Protein 2QYU (pdb70)

Organism: Salmonella typhimurium (strain LT2 / SGSC1412 / ATCC 700720) 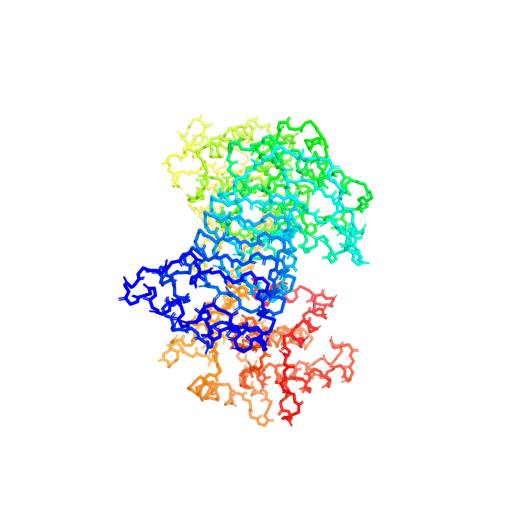(NCBI:txid99287)

Structure (mmCIF, N/CA/C/O backbone):
data_2QYU
#
_entry.id   2QYU
#
_cell.length_a   79.720
_cell.length_b   79.720
_cell.length_c   212.731
_cell.angle_alpha   90.00
_cell.angle_beta   90.00
_cell.angle_gamma   90.00
#
_symmetry.space_group_name_H-M   'P 41 2 2'
#
loop_
_entity.id
_entity.type
_entity.pdbx_description
1 polymer 'Secreted effector protein'
2 non-polymer 'PHOSPHATE ION'
3 non-polymer 2-[3-(2-HYDROXY-1,1-DIHYDROXYMETHYL-ETHYLAMINO)-PROPYLAMINO]-2-HYDROXYMETHYL-PROPANE-1,3-DIOL
4 water water
#
loop_
_atom_site.group_PDB
_atom_site.id
_atom_site.type_symbol
_atom_site.label_atom_id
_atom_site.label_alt_id
_atom_site.label_comp_id
_atom_site.label_asym_id
_atom_site.label_entity_id
_atom_site.label_seq_id
_atom_site.pdbx_PDB_ins_code
_atom_site.Cartn_x
_atom_site.Cartn_y
_atom_site.Cartn_z
_atom_site.occupancy
_atom_site.B_iso_or_equiv
_atom_site.auth_seq_id
_atom_site.auth_comp_id
_atom_site.auth_asym_id
_atom_site.auth_atom_id
_atom_site.pdbx_PDB_model_num
ATOM 1 N N . ALA A 1 8 ? -30.404 -47.662 81.501 1.00 251.09 163 ALA A N 1
ATOM 2 C CA . ALA A 1 8 ? -30.922 -46.358 82.007 1.00 237.62 163 ALA A CA 1
ATOM 3 C C . ALA A 1 8 ? -30.597 -45.204 81.061 1.00 211.30 163 ALA A C 1
ATOM 4 O O . ALA A 1 8 ? -31.096 -44.092 81.253 1.00 215.45 163 ALA A O 1
ATOM 6 N N . THR A 1 9 ? -29.775 -45.484 80.043 1.00 171.57 164 THR A N 1
ATOM 7 C CA . THR A 1 9 ? -29.326 -44.486 79.056 1.00 163.14 164 THR A CA 1
ATOM 8 C C . THR A 1 9 ? -28.637 -43.348 79.798 1.00 144.26 164 THR A C 1
ATOM 9 O O . THR A 1 9 ? -29.234 -42.315 80.132 1.00 181.67 164 THR A O 1
ATOM 13 N N . SER A 1 10 ? -27.346 -43.573 80.026 1.00 125.33 165 SER A N 1
ATOM 14 C CA . SER A 1 10 ? -26.833 -43.287 81.359 1.00 117.93 165 SER A CA 1
ATOM 15 C C . SER A 1 10 ? -25.322 -43.160 81.488 1.00 101.64 165 SER A C 1
ATOM 16 O O . SER A 1 10 ? -24.781 -42.066 81.701 1.00 160.87 165 SER A O 1
ATOM 19 N N . SER A 1 11 ? -24.670 -44.314 81.322 1.00 94.81 166 SER A N 1
ATOM 20 C CA . SER A 1 11 ? -23.508 -44.665 82.173 1.00 88.10 166 SER A CA 1
ATOM 21 C C . SER A 1 11 ? -22.408 -43.640 82.250 1.00 81.03 166 SER A C 1
ATOM 22 O O . SER A 1 11 ? -22.035 -43.056 81.223 1.00 114.79 166 SER A O 1
ATOM 25 N N . PRO A 1 12 ? -21.917 -43.391 83.497 1.00 89.68 167 PRO A N 1
ATOM 26 C CA . PRO A 1 12 ? -20.944 -42.362 83.876 1.00 95.19 167 PRO A CA 1
ATOM 27 C C . PRO A 1 12 ? -19.487 -42.807 84.060 1.00 92.16 167 PRO A C 1
ATOM 28 O O . PRO A 1 12 ? -18.718 -42.111 84.733 1.00 138.49 167 PRO A O 1
ATOM 32 N N . SER A 1 13 ? -19.109 -43.935 83.466 1.00 104.62 168 SER A N 1
ATOM 33 C CA . SER A 1 13 ? -17.754 -44.451 83.635 1.00 109.15 168 SER A CA 1
ATOM 34 C C . SER A 1 13 ? -16.826 -43.957 82.518 1.00 100.90 168 SER A C 1
ATOM 35 O O . SER A 1 13 ? -16.822 -42.764 82.205 1.00 104.12 168 SER A O 1
ATOM 38 N N . SER A 1 14 ? -16.045 -44.859 81.927 1.00 84.41 169 SER A N 1
ATOM 39 C CA . SER A 1 14 ? -15.079 -44.482 80.897 1.00 71.06 169 SER A CA 1
ATOM 40 C C . SER A 1 14 ? -15.733 -44.046 79.585 1.00 59.62 169 SER A C 1
ATOM 41 O O . SER A 1 14 ? -16.955 -44.174 79.419 1.00 58.76 169 SER A O 1
ATOM 44 N N . PRO A 1 15 ? -14.920 -43.516 78.648 1.00 54.02 170 PRO A N 1
ATOM 45 C CA . PRO A 1 15 ? -15.410 -43.291 77.295 1.00 46.34 170 PRO A CA 1
ATOM 46 C C . PRO A 1 15 ? -16.007 -44.539 76.640 1.00 41.59 170 PRO A C 1
ATOM 47 O O . PRO A 1 15 ? -17.030 -44.436 75.962 1.00 39.39 170 PRO A O 1
ATOM 51 N N . ALA A 1 16 ? -15.382 -45.695 76.845 1.00 38.67 171 ALA A N 1
ATOM 52 C CA . ALA A 1 16 ? -15.900 -46.966 76.335 1.00 37.47 171 ALA A CA 1
ATOM 53 C C . ALA A 1 16 ? -17.332 -47.212 76.806 1.00 37.75 171 ALA A C 1
ATOM 54 O O . ALA A 1 16 ? -18.187 -47.601 76.019 1.00 36.74 171 ALA A O 1
ATOM 56 N N . ASP A 1 17 ? -17.577 -46.963 78.090 1.00 39.62 172 ASP A N 1
ATOM 57 C CA . ASP A 1 17 ? -18.887 -47.179 78.703 1.00 41.37 172 ASP A CA 1
ATOM 58 C C . ASP A 1 17 ? -19.947 -46.226 78.169 1.00 40.01 172 ASP A C 1
ATOM 59 O O . ASP A 1 17 ? -21.085 -46.630 77.943 1.00 41.10 172 ASP A O 1
ATOM 64 N N . TRP A 1 18 ? -19.580 -44.961 77.993 1.00 38.02 173 TRP A N 1
ATOM 65 C CA . TRP A 1 18 ? -20.466 -43.977 77.369 1.00 36.24 173 TRP A CA 1
ATOM 66 C C . TRP A 1 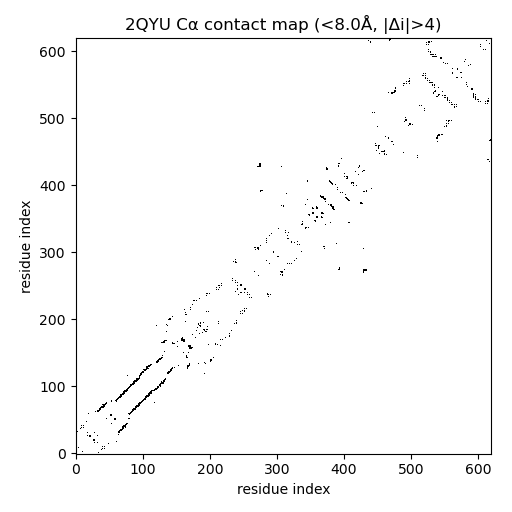18 ? -20.811 -44.357 75.938 1.00 34.41 173 TRP A C 1
ATOM 67 O O . TRP A 1 18 ? -21.984 -44.337 75.543 1.00 34.22 173 TRP A O 1
ATOM 78 N N . ALA A 1 19 ? -19.784 -44.712 75.175 1.00 33.07 174 ALA A N 1
ATOM 79 C CA . ALA A 1 19 ? -19.949 -45.032 73.767 1.00 32.45 174 ALA A CA 1
ATOM 80 C C . ALA A 1 19 ? -20.833 -46.257 73.595 1.00 33.57 174 ALA A C 1
ATOM 81 O O . ALA A 1 19 ? -21.611 -46.315 72.655 1.00 33.53 174 ALA A O 1
ATOM 83 N N . LYS A 1 20 ? -20.727 -47.216 74.515 1.00 35.60 175 LYS A N 1
ATOM 84 C CA . LYS A 1 20 ? -21.541 -48.436 74.485 1.00 37.97 175 LYS A CA 1
ATOM 85 C C . LYS A 1 20 ? -23.037 -48.187 74.772 1.00 38.58 175 LYS A C 1
ATOM 86 O O . LYS A 1 20 ? -23.906 -48.806 74.151 1.00 39.29 175 LYS A O 1
ATOM 92 N N . LYS A 1 21 ? -23.326 -47.290 75.709 1.00 38.84 176 LYS A N 1
ATOM 93 C CA . LYS A 1 21 ? -24.705 -46.914 76.026 1.00 39.27 176 LYS A CA 1
ATOM 94 C C . LYS A 1 21 ? -25.341 -46.207 74.822 1.00 38.86 176 LYS A C 1
ATOM 95 O O . LYS A 1 21 ? -26.492 -46.479 74.455 1.00 38.93 176 LYS A O 1
ATOM 97 N N . LEU A 1 22 ? -24.576 -45.309 74.200 1.00 37.98 177 LEU A N 1
ATOM 98 C CA . LEU A 1 22 ? -25.036 -44.624 73.005 1.00 38.09 177 LEU A CA 1
ATOM 99 C C . LEU A 1 22 ? -25.330 -45.594 71.864 1.00 38.85 177 LEU A C 1
ATOM 100 O O . LEU A 1 22 ? -26.369 -45.469 71.210 1.00 39.24 177 LEU A O 1
ATOM 105 N N . THR A 1 23 ? -24.434 -46.557 71.629 1.00 39.65 178 THR A N 1
ATOM 106 C CA . THR A 1 23 ? -24.654 -47.537 70.553 1.00 41.03 178 THR A CA 1
ATOM 107 C C . THR A 1 23 ? -25.899 -48.383 70.805 1.00 41.21 178 THR A C 1
ATOM 108 O O . THR A 1 23 ? -26.652 -48.671 69.878 1.00 41.82 178 THR A O 1
ATOM 112 N N . ASP A 1 24 ? -26.114 -48.774 72.060 1.00 40.97 179 ASP A N 1
ATOM 113 C CA . ASP A 1 24 ? -27.319 -49.511 72.439 1.00 40.48 179 ASP A CA 1
ATOM 114 C C . ASP A 1 24 ? -28.590 -48.716 72.134 1.00 40.06 179 ASP A C 1
ATOM 115 O O . ASP A 1 24 ? -29.534 -49.249 71.556 1.00 40.26 179 ASP A O 1
ATOM 117 N N . ALA A 1 25 ? -28.597 -47.443 72.525 1.00 39.10 180 ALA A N 1
ATOM 118 C CA . ALA A 1 25 ? -29.741 -46.561 72.329 1.00 39.61 180 ALA A CA 1
ATOM 119 C C . ALA A 1 25 ? -30.003 -46.313 70.845 1.00 39.49 180 ALA A C 1
ATOM 120 O O . ALA A 1 25 ? -31.145 -46.322 70.397 1.00 40.18 180 ALA A O 1
ATOM 122 N N . VAL A 1 26 ? -28.935 -46.113 70.083 1.00 38.98 181 VAL A N 1
ATOM 123 C CA . VAL A 1 26 ? -29.054 -45.846 68.659 1.00 39.10 181 VAL A CA 1
ATOM 124 C C . VAL A 1 26 ? -29.486 -47.115 67.896 1.00 39.28 181 VAL A C 1
ATOM 125 O O . VAL A 1 26 ? -30.203 -47.035 66.891 1.00 39.56 181 VAL A O 1
ATOM 129 N N . LEU A 1 27 ? -29.082 -48.283 68.391 1.00 38.77 182 LEU A N 1
ATOM 130 C CA . LEU A 1 27 ? -29.509 -49.547 67.780 1.00 39.16 182 LEU A CA 1
ATOM 131 C C . LEU A 1 27 ? -30.990 -49.842 68.027 1.00 40.25 182 LEU A C 1
ATOM 132 O O . LEU A 1 27 ? -31.658 -50.364 67.147 1.00 40.85 182 LEU A O 1
ATOM 137 N N . ARG A 1 28 ? -31.492 -49.500 69.213 1.00 41.56 183 ARG A N 1
ATOM 138 C CA . ARG A 1 28 ? -32.924 -49.627 69.524 1.00 44.21 183 ARG A CA 1
ATOM 139 C C . ARG A 1 28 ? -33.752 -48.693 68.636 1.00 45.87 183 ARG A C 1
ATOM 140 O O . ARG A 1 28 ? -34.825 -49.058 68.148 1.00 47.15 183 ARG A O 1
ATOM 148 N N . GLN A 1 29 ? -33.232 -47.484 68.443 1.00 46.76 184 GLN A N 1
ATOM 149 C CA . GLN A 1 29 ? -33.789 -46.494 67.535 1.00 48.95 184 GLN A CA 1
ATOM 150 C C . GLN A 1 29 ? -33.890 -47.049 66.114 1.00 49.08 184 GLN A C 1
ATOM 151 O O . GLN A 1 29 ? -34.929 -46.925 65.461 1.00 50.26 184 GLN A O 1
ATOM 157 N N . LYS A 1 30 ? -32.806 -47.660 65.644 1.00 48.20 185 LYS A N 1
ATOM 158 C CA . LYS A 1 30 ? -32.776 -48.306 64.335 1.00 48.62 185 LYS A CA 1
ATOM 159 C C . LYS A 1 30 ? -33.770 -49.468 64.264 1.00 51.29 185 LYS A C 1
ATOM 160 O O . LYS A 1 30 ? -34.355 -49.726 63.209 1.00 52.15 185 LYS A O 1
ATOM 166 N N . ALA A 1 31 ? -33.954 -50.165 65.383 1.00 53.69 186 ALA A N 1
ATOM 167 C CA . ALA A 1 31 ? -34.887 -51.290 65.453 1.00 57.29 186 ALA A CA 1
ATOM 168 C C . ALA A 1 31 ? -36.356 -50.861 65.349 1.00 59.99 186 ALA A C 1
ATOM 169 O O . ALA A 1 31 ? -37.239 -51.706 65.192 1.00 62.20 186 ALA A O 1
ATOM 171 N N . GLY A 1 32 ? -36.610 -49.555 65.429 1.00 60.91 187 GLY A N 1
ATOM 172 C CA . GLY A 1 32 ? -37.967 -49.012 65.317 1.00 63.20 187 GLY A CA 1
ATOM 173 C C . GLY A 1 32 ? -38.543 -48.496 66.626 1.00 64.19 187 GLY A C 1
ATOM 174 O O . GLY A 1 32 ? -39.631 -47.914 66.650 1.00 65.74 187 GLY A O 1
ATOM 175 N N . GLU A 1 33 ? -37.813 -48.713 67.715 1.00 63.63 188 GLU A N 1
ATOM 176 C CA . GLU A 1 33 ? -38.239 -48.283 69.039 1.00 64.19 188 GLU A CA 1
ATOM 177 C C . GLU A 1 33 ? -38.196 -46.757 69.160 1.00 63.63 188 GLU A C 1
ATOM 178 O O . GLU A 1 33 ? -37.268 -46.108 68.667 1.00 61.77 188 GLU A O 1
ATOM 184 N N . THR A 1 34 ? -39.217 -46.193 69.799 1.00 64.56 189 THR A N 1
ATOM 185 C CA . THR A 1 34 ? -39.242 -44.769 70.113 1.00 63.76 189 THR A CA 1
ATOM 186 C C . THR A 1 34 ? -38.711 -44.581 71.530 1.00 61.28 189 THR A C 1
ATOM 187 O O . THR A 1 34 ? -39.310 -45.064 72.496 1.00 62.65 189 THR A O 1
ATOM 191 N N . LEU A 1 35 ? -37.582 -43.889 71.644 1.00 56.28 190 LEU A N 1
ATOM 192 C CA . LEU A 1 35 ? -36.939 -43.670 72.935 1.00 52.62 190 LEU A CA 1
ATOM 193 C C . LEU A 1 35 ? -37.469 -42.409 73.613 1.00 51.63 190 LEU A C 1
ATOM 194 O O . LEU A 1 35 ? -37.691 -41.383 72.960 1.00 50.74 190 LEU A O 1
ATOM 199 N N . THR A 1 36 ? -37.661 -42.493 74.926 1.00 50.15 191 THR A N 1
ATOM 200 C CA . THR A 1 36 ? -38.019 -41.332 75.731 1.00 49.72 191 THR A CA 1
ATOM 201 C C . THR A 1 36 ? -36.883 -40.319 75.711 1.00 48.28 191 THR A C 1
ATOM 202 O O . THR A 1 36 ? -35.738 -40.668 75.393 1.00 46.87 191 THR A O 1
ATOM 206 N N . ALA A 1 37 ? -37.189 -39.074 76.073 1.00 49.60 192 ALA A N 1
ATOM 207 C CA . ALA A 1 37 ? -36.158 -38.043 76.214 1.00 49.57 192 ALA A CA 1
ATOM 208 C C . ALA A 1 37 ? -35.109 -38.427 77.272 1.00 49.96 192 ALA A C 1
ATOM 209 O O . ALA A 1 37 ? -33.924 -38.086 77.136 1.00 48.44 192 ALA A O 1
ATOM 211 N N . ALA A 1 38 ? -35.552 -39.150 78.305 1.00 51.97 193 ALA A N 1
ATOM 212 C CA . ALA A 1 38 ? -34.662 -39.701 79.333 1.00 53.18 193 ALA A CA 1
ATOM 213 C C . ALA A 1 38 ? -33.658 -40.707 78.747 1.00 53.05 193 ALA A C 1
ATOM 214 O O . ALA A 1 38 ? -32.504 -40.755 79.171 1.00 52.03 193 ALA A O 1
ATOM 216 N N . ASP A 1 39 ? -34.111 -41.498 77.776 1.00 54.64 194 ASP A N 1
ATOM 217 C CA . ASP A 1 39 ? -33.259 -42.467 77.094 1.00 55.24 194 ASP A CA 1
ATOM 218 C C . ASP A 1 39 ? -32.222 -41.820 76.161 1.00 51.18 194 ASP A C 1
ATOM 219 O O . ASP A 1 39 ? -31.221 -42.446 75.792 1.00 49.74 194 ASP A O 1
ATOM 224 N N . ARG A 1 40 ? -32.464 -40.570 75.790 1.00 47.51 195 ARG A N 1
ATOM 225 C CA . ARG A 1 40 ? -31.612 -39.885 74.832 1.00 43.72 195 ARG A CA 1
ATOM 226 C C . ARG A 1 40 ? -30.809 -38.769 75.488 1.00 42.71 195 ARG A C 1
ATOM 227 O O . ARG A 1 40 ? -30.232 -37.922 74.800 1.00 40.94 195 ARG A O 1
ATOM 235 N N . ASP A 1 41 ? -30.761 -38.789 76.822 1.00 43.37 196 ASP A N 1
ATOM 236 C CA . ASP A 1 41 ? -30.034 -37.784 77.587 1.00 44.19 196 ASP A CA 1
ATOM 237 C C . ASP A 1 41 ? -28.602 -38.225 77.880 1.00 42.94 196 ASP A C 1
ATOM 238 O O . ASP A 1 41 ? -28.349 -39.000 78.814 1.00 42.96 196 ASP A O 1
ATOM 243 N N . PHE A 1 42 ? -27.677 -37.714 77.073 1.00 40.97 197 PHE A N 1
ATOM 244 C CA . PHE A 1 42 ? -26.259 -38.013 77.216 1.00 39.75 197 PHE A CA 1
ATOM 245 C C . PHE A 1 42 ? -25.485 -36.758 77.611 1.00 40.25 197 PHE A C 1
ATOM 246 O O . PHE A 1 42 ? -24.350 -36.550 77.186 1.00 39.27 197 PHE A O 1
ATOM 254 N N . SER A 1 43 ? -26.122 -35.917 78.421 1.00 41.97 198 SER A N 1
ATOM 255 C CA . SER A 1 43 ? -25.463 -34.760 79.008 1.00 43.26 198 SER A CA 1
ATOM 256 C C . SER A 1 43 ? -24.195 -35.211 79.723 1.00 43.41 198 SER A C 1
ATOM 257 O O . SER A 1 43 ? -24.191 -36.249 80.393 1.00 44.29 198 SER A O 1
ATOM 260 N N . ASN A 1 44 ? -23.126 -34.433 79.566 1.00 43.19 199 ASN A N 1
ATOM 261 C CA . ASN A 1 44 ? -21.843 -34.684 80.248 1.00 43.81 199 ASN A CA 1
ATOM 262 C C . ASN A 1 44 ? -21.113 -35.929 79.761 1.00 42.24 199 ASN A C 1
ATOM 263 O O . ASN A 1 44 ? -20.119 -36.336 80.352 1.00 42.60 199 ASN A O 1
ATOM 268 N N . ALA A 1 45 ? -21.593 -36.513 78.666 1.00 40.66 200 ALA A N 1
ATOM 269 C CA . ALA A 1 45 ? -20.990 -37.715 78.109 1.00 39.10 200 ALA A CA 1
ATOM 270 C C . ALA A 1 45 ? -19.484 -37.546 77.908 1.00 38.76 200 ALA A C 1
ATOM 271 O O . ALA A 1 45 ? -19.017 -36.472 77.529 1.00 38.81 200 ALA A O 1
ATOM 273 N N . ASP A 1 46 ? -18.728 -38.606 78.178 1.00 38.78 201 ASP A N 1
ATOM 274 C CA . ASP A 1 46 ? -17.297 -38.615 77.895 1.00 38.73 201 ASP A CA 1
ATOM 275 C C . ASP A 1 46 ? -17.041 -39.543 76.707 1.00 37.42 201 ASP A C 1
ATOM 276 O O . ASP A 1 46 ? -17.067 -40.765 76.847 1.00 37.78 201 ASP A O 1
ATOM 281 N N . PHE A 1 47 ? -16.825 -38.958 75.531 1.00 36.47 202 PHE A N 1
ATOM 282 C CA . PHE A 1 47 ? -16.562 -39.734 74.314 1.00 35.42 202 PHE A CA 1
ATOM 283 C C . PHE A 1 47 ? -15.126 -39.533 73.816 1.00 35.78 202 PHE A C 1
ATOM 284 O O . PHE A 1 47 ? -14.836 -39.745 72.633 1.00 34.77 202 PHE A O 1
ATOM 292 N N . ARG A 1 48 ? -14.228 -39.141 74.715 1.00 36.15 203 ARG A N 1
ATOM 293 C CA . ARG A 1 48 ? -12.849 -38.846 74.327 1.00 36.38 203 ARG A CA 1
ATOM 294 C C . ARG A 1 48 ? -12.138 -40.070 73.736 1.00 35.48 203 ARG A C 1
ATOM 295 O O . ARG A 1 48 ? -12.213 -41.162 74.299 1.00 34.79 203 ARG A O 1
ATOM 303 N N . ASN A 1 49 ? -11.483 -39.867 72.587 1.00 34.59 204 ASN A N 1
ATOM 304 C CA . ASN A 1 49 ? -10.710 -40.904 71.872 1.00 35.10 204 ASN A CA 1
ATOM 305 C C . ASN A 1 49 ? -11.508 -42.058 71.254 1.00 34.15 204 ASN A C 1
ATOM 306 O O . ASN A 1 49 ? -10.919 -43.067 70.857 1.00 34.35 204 ASN A O 1
ATOM 311 N N . ILE A 1 50 ? -12.832 -41.928 71.176 1.00 32.79 205 ILE A N 1
ATOM 312 C CA . ILE A 1 50 ? -13.649 -42.992 70.605 1.00 31.73 205 ILE A CA 1
ATOM 313 C C . ILE A 1 50 ? -13.635 -42.923 69.071 1.00 31.26 205 ILE A C 1
ATOM 314 O O . ILE A 1 50 ? -13.891 -41.864 68.491 1.00 29.45 205 ILE A O 1
ATOM 319 N N . THR A 1 51 ? -13.327 -44.048 68.424 1.00 30.75 206 THR A N 1
ATOM 320 C CA . THR A 1 51 ? -13.539 -44.178 66.980 1.00 29.88 206 THR A CA 1
ATOM 321 C C . THR A 1 51 ? -14.908 -44.825 66.751 1.00 29.46 206 THR A C 1
ATOM 322 O O . THR A 1 51 ? -15.083 -46.037 66.903 1.00 29.20 206 THR A O 1
ATOM 326 N N . PHE A 1 52 ? -15.880 -43.991 66.395 1.00 29.12 207 PHE A N 1
ATOM 327 C CA . PHE A 1 52 ? -17.267 -44.428 66.287 1.00 29.66 207 PHE A CA 1
ATOM 328 C C . PHE A 1 52 ? -17.511 -45.463 65.189 1.00 29.61 207 PHE A C 1
ATOM 329 O O . PHE A 1 52 ? -18.384 -46.306 65.327 1.00 29.57 207 PHE A O 1
ATOM 337 N N . SER A 1 53 ? -16.715 -45.412 64.126 1.00 29.38 208 SER A N 1
ATOM 338 C CA . SER A 1 53 ? -16.805 -46.395 63.040 1.00 30.21 208 SER A CA 1
ATOM 339 C C . SER A 1 53 ? -16.487 -47.816 63.496 1.00 31.67 208 SER A C 1
ATOM 340 O O . SER A 1 53 ? -16.826 -48.774 62.807 1.00 32.24 208 SER A O 1
ATOM 343 N N . LYS A 1 54 ? -15.832 -47.947 64.650 1.00 32.83 209 LYS A N 1
ATOM 344 C CA . LYS A 1 54 ? -15.477 -49.256 65.189 1.00 35.06 209 LYS A CA 1
ATOM 345 C C . LYS A 1 54 ? -16.556 -49.827 66.113 1.00 35.75 209 LYS A C 1
ATOM 346 O O . LYS A 1 54 ? -16.520 -51.008 66.480 1.00 36.03 209 LYS A O 1
ATOM 352 N N . ILE A 1 55 ? -17.514 -48.989 66.492 1.00 35.04 210 ILE A N 1
ATOM 353 C CA . ILE A 1 55 ? -18.503 -49.384 67.498 1.00 35.95 210 ILE A CA 1
ATOM 354 C C . ILE A 1 55 ? -19.929 -49.322 66.971 1.00 35.25 210 ILE A C 1
ATOM 355 O O . ILE A 1 55 ? -20.850 -49.842 67.606 1.00 36.38 210 ILE A O 1
ATOM 360 N N . LEU A 1 56 ? -20.109 -48.675 65.825 1.00 34.18 211 LEU A N 1
ATOM 361 C CA . LEU A 1 56 ? -21.412 -48.596 65.178 1.00 34.17 211 LEU A CA 1
ATOM 362 C C . LEU A 1 56 ? -21.454 -49.495 63.946 1.00 34.71 211 LEU A C 1
ATOM 363 O O . LEU A 1 56 ? -20.440 -49.679 63.276 1.00 34.38 211 LEU A O 1
ATOM 368 N N . PRO A 1 57 ? -22.635 -50.065 63.648 1.00 35.59 212 PRO A N 1
ATOM 369 C CA . PRO A 1 57 ? -22.848 -50.809 62.410 1.00 36.40 212 PRO A CA 1
ATOM 370 C C . PRO A 1 57 ? -22.452 -49.966 61.200 1.00 35.76 212 PRO A C 1
ATOM 371 O O . PRO A 1 57 ? -22.597 -48.744 61.237 1.00 35.09 212 PRO A O 1
ATOM 375 N N . PRO A 1 58 ? -21.940 -50.613 60.138 1.00 36.46 213 PRO A N 1
ATOM 376 C CA . PRO A 1 58 ? -21.473 -49.899 58.942 1.00 35.61 213 PRO A CA 1
ATOM 377 C C . PRO A 1 58 ? -22.502 -48.913 58.384 1.00 34.94 213 PRO A C 1
ATOM 378 O O . PRO A 1 58 ? -22.119 -47.850 57.883 1.00 34.04 213 PRO A O 1
ATOM 382 N N . SER A 1 59 ? -23.789 -49.251 58.503 1.00 34.24 214 SER A N 1
ATOM 383 C CA . SER A 1 59 ? -24.875 -48.441 57.952 1.00 33.15 214 SER A CA 1
ATOM 384 C C . SER A 1 59 ? -24.879 -47.023 58.498 1.00 31.94 214 SER A C 1
ATOM 385 O O . SER A 1 59 ? -25.384 -46.115 57.848 1.00 31.89 214 SER A O 1
ATOM 388 N N . PHE A 1 60 ? -24.296 -46.834 59.684 1.00 30.52 215 PHE A N 1
ATOM 389 C CA . PHE A 1 60 ? -24.213 -45.517 60.314 1.00 29.37 215 PHE A CA 1
ATOM 390 C C . PHE A 1 60 ? -23.174 -44.578 59.703 1.00 28.47 215 PHE A C 1
ATOM 391 O O . PHE A 1 60 ? -23.173 -43.383 60.009 1.00 27.09 215 PHE A O 1
ATOM 399 N N . MET A 1 61 ? -22.287 -45.115 58.863 1.00 29.00 216 MET A N 1
ATOM 400 C CA . MET A 1 61 ? -21.241 -44.309 58.220 1.00 29.07 216 MET A CA 1
ATOM 401 C C . MET A 1 61 ? -21.379 -44.242 56.689 1.00 30.35 216 MET A C 1
ATOM 402 O O . MET A 1 61 ? -20.541 -43.640 56.016 1.00 30.21 216 MET A O 1
ATOM 407 N N . GLU A 1 62 ? -22.418 -44.867 56.141 1.00 32.74 217 GLU A N 1
ATOM 408 C CA . GLU A 1 62 ? -22.625 -44.907 54.694 1.00 35.41 217 GLU A CA 1
ATOM 409 C C . GLU A 1 62 ? -23.323 -43.645 54.212 1.00 35.54 217 GLU A C 1
ATOM 410 O O . GLU A 1 62 ? -24.027 -43.004 54.993 1.00 34.95 217 GLU A O 1
ATOM 416 N N . ARG A 1 63 ? -23.149 -43.305 52.931 1.00 37.05 218 ARG A N 1
ATOM 417 C CA . ARG A 1 63 ? -23.954 -42.257 52.278 1.00 38.89 218 ARG A CA 1
ATOM 418 C C . ARG A 1 63 ? -25.429 -42.607 52.452 1.00 41.62 218 ARG A C 1
ATOM 419 O O . ARG A 1 63 ? -25.824 -43.742 52.216 1.00 43.56 218 ARG A O 1
ATOM 427 N N . ASP A 1 64 ? -26.243 -41.653 52.886 1.00 43.89 219 ASP A N 1
ATOM 428 C CA . ASP A 1 64 ? -27.676 -41.909 53.131 1.00 46.50 219 ASP A CA 1
ATOM 429 C C . ASP A 1 64 ? -27.971 -43.116 54.036 1.00 45.57 219 ASP A C 1
ATOM 430 O O . ASP A 1 64 ? -28.995 -43.780 53.871 1.00 46.67 219 ASP A O 1
ATOM 435 N N . GLY A 1 65 ? -27.086 -43.398 54.987 1.00 42.31 220 GLY A N 1
ATOM 436 C CA . GLY A 1 65 ? -27.303 -44.504 55.918 1.00 40.18 220 GLY A CA 1
ATOM 437 C C . GLY A 1 65 ? -28.100 -44.083 57.140 1.00 39.23 220 GLY A C 1
ATOM 438 O O . GLY A 1 65 ? -28.886 -43.134 57.085 1.00 39.00 220 GLY A O 1
ATOM 439 N N . ASP A 1 66 ? -27.890 -44.787 58.247 1.00 38.31 221 ASP A N 1
ATOM 440 C CA . ASP A 1 66 ? -28.542 -44.471 59.509 1.00 38.98 221 ASP A CA 1
ATOM 441 C C . ASP A 1 66 ? -28.045 -43.183 60.175 1.00 38.27 221 ASP A C 1
ATOM 442 O O . ASP A 1 66 ? -26.900 -42.756 59.979 1.00 37.47 221 ASP A O 1
ATOM 447 N N . ILE A 1 67 ? -28.925 -42.562 60.954 1.00 39.24 222 ILE A N 1
ATOM 448 C CA . ILE A 1 67 ? -28.628 -41.279 61.588 1.00 39.04 222 ILE A CA 1
ATOM 449 C C . ILE A 1 67 ? -28.887 -41.317 63.097 1.00 39.12 222 ILE A C 1
ATOM 450 O O . ILE A 1 67 ? -29.760 -42.045 63.574 1.00 40.16 222 ILE A O 1
ATOM 455 N N . ILE A 1 68 ? -28.112 -40.527 63.830 1.00 38.21 223 ILE A N 1
ATOM 456 C CA . ILE A 1 68 ? -28.232 -40.405 65.276 1.00 37.73 223 ILE A CA 1
ATOM 457 C C . ILE A 1 68 ? -29.167 -39.231 65.564 1.00 38.51 223 ILE A C 1
ATOM 458 O O . ILE A 1 68 ? -28.784 -38.069 65.420 1.00 38.09 223 ILE A O 1
ATOM 463 N N . LYS A 1 69 ? -30.396 -39.549 65.964 1.00 39.25 224 LYS A N 1
ATOM 464 C CA . LYS A 1 69 ? -31.474 -38.563 66.003 1.00 39.94 224 LYS A CA 1
ATOM 465 C C . LYS A 1 69 ? -32.020 -38.297 67.416 1.00 40.31 224 LYS A C 1
ATOM 466 O O . LYS A 1 69 ? -32.407 -39.230 68.130 1.00 40.45 224 LYS A O 1
ATOM 472 N N . GLY A 1 70 ? -32.028 -37.019 67.799 1.00 39.81 225 GLY A N 1
ATOM 473 C CA . GLY A 1 70 ? -32.734 -36.540 68.992 1.00 40.03 225 GLY A CA 1
ATOM 474 C C . GLY A 1 70 ? -32.012 -36.685 70.319 1.00 39.76 225 GLY A C 1
ATOM 475 O O . GLY A 1 70 ? -32.654 -36.728 71.358 1.00 40.57 225 GLY A O 1
ATOM 476 N N . PHE A 1 71 ? -30.681 -36.758 70.294 1.00 38.81 226 PHE A N 1
ATOM 477 C CA . PHE A 1 71 ? -29.905 -36.931 71.528 1.00 38.95 226 PHE A CA 1
ATOM 478 C C . PHE A 1 71 ? -29.458 -35.615 72.162 1.00 39.56 226 PHE A C 1
ATOM 479 O O . PHE A 1 71 ? -29.176 -34.636 71.469 1.00 38.78 226 PHE A O 1
ATOM 487 N N . ASN A 1 72 ? -29.392 -35.602 73.490 1.00 40.90 227 ASN A N 1
ATOM 488 C CA . ASN A 1 72 ? -28.836 -34.471 74.209 1.00 41.26 227 ASN A CA 1
ATOM 489 C C . ASN A 1 72 ? -27.382 -34.784 74.563 1.00 40.32 227 ASN A C 1
ATOM 490 O O . ASN A 1 72 ? -27.124 -35.707 75.337 1.00 40.84 227 ASN A O 1
ATOM 495 N N . PHE A 1 73 ? -26.448 -34.031 73.977 1.00 38.27 228 PHE A N 1
ATOM 496 C CA . PHE A 1 73 ? -25.012 -34.154 74.268 1.00 37.00 228 PHE A CA 1
ATOM 497 C C . PHE A 1 73 ? -24.481 -32.883 74.919 1.00 38.28 228 PHE A C 1
ATOM 498 O O . PHE A 1 73 ? -23.321 -32.534 74.717 1.00 37.54 228 PHE A O 1
ATOM 506 N N . SER A 1 74 ? -25.318 -32.185 75.682 1.00 40.34 229 SER A N 1
ATOM 507 C CA . SER A 1 74 ? -24.906 -30.948 76.346 1.00 42.42 229 SER A CA 1
ATOM 508 C C . SER A 1 74 ? -23.622 -31.137 77.140 1.00 43.72 229 SER A C 1
ATOM 509 O O . SER A 1 74 ? -23.439 -32.167 77.792 1.00 43.70 229 SER A O 1
ATOM 512 N N . ASN A 1 75 ? -22.731 -30.150 77.069 1.00 45.26 230 ASN A N 1
ATOM 513 C CA . ASN A 1 75 ? -21.483 -30.163 77.832 1.00 47.34 230 ASN A CA 1
ATOM 514 C C . ASN A 1 75 ? -20.731 -31.508 77.754 1.00 44.77 230 ASN A C 1
ATOM 515 O O . ASN A 1 75 ? -20.159 -31.964 78.740 1.00 45.32 230 ASN A O 1
ATOM 520 N N . SER A 1 76 ? -20.742 -32.144 76.582 1.00 41.28 231 SER A N 1
ATOM 521 C CA . SER A 1 76 ? -20.053 -33.413 76.420 1.00 39.12 231 SER A CA 1
ATOM 522 C C . SER A 1 76 ? -18.610 -33.217 75.944 1.00 38.28 231 SER A C 1
ATOM 523 O O . SER A 1 76 ? -18.224 -32.120 75.528 1.00 37.88 231 SER A O 1
ATOM 526 N N . LYS A 1 77 ? -17.814 -34.276 76.029 1.00 37.86 232 LYS A N 1
ATOM 527 C CA . LYS A 1 77 ? -16.432 -34.230 75.563 1.00 37.57 232 LYS A CA 1
ATOM 528 C C . LYS A 1 77 ? -16.218 -35.211 74.401 1.00 35.88 232 LYS A C 1
ATOM 529 O O . LYS A 1 77 ? -16.255 -36.433 74.590 1.00 35.26 232 LYS A O 1
ATOM 535 N N . PHE A 1 78 ? -16.020 -34.664 73.203 1.00 34.40 233 PHE A N 1
ATOM 536 C CA . PHE A 1 78 ? -15.780 -35.474 72.009 1.00 32.78 233 PHE A CA 1
ATOM 537 C C . PHE A 1 78 ? -14.314 -35.357 71.614 1.00 32.95 233 PHE A C 1
ATOM 538 O O . PHE A 1 78 ? -13.907 -35.846 70.565 1.00 32.19 233 PHE A O 1
ATOM 546 N N . THR A 1 79 ? -13.526 -34.701 72.462 1.00 33.54 234 THR A N 1
ATOM 547 C CA . THR A 1 79 ? -12.112 -34.434 72.191 1.00 33.54 234 THR A CA 1
ATOM 548 C C . THR A 1 79 ? -11.374 -35.662 71.664 1.00 33.44 234 THR A C 1
ATOM 549 O O . THR A 1 79 ? -11.459 -36.746 72.234 1.00 33.39 234 THR A O 1
ATOM 553 N N . TYR A 1 80 ? -10.678 -35.480 70.544 1.00 33.54 235 TYR A N 1
ATOM 554 C CA . TYR A 1 80 ? -9.841 -36.513 69.920 1.00 33.92 235 TYR A CA 1
ATOM 555 C C . TYR A 1 80 ? -10.603 -37.715 69.360 1.00 32.32 235 TYR A C 1
ATOM 556 O O . TYR A 1 80 ? -9.979 -38.695 68.944 1.00 31.45 235 TYR A O 1
ATOM 565 N N . SER A 1 81 ? -11.934 -37.645 69.334 1.00 30.38 236 SER A N 1
ATOM 566 C CA . SER A 1 81 ? -12.719 -38.744 68.814 1.00 29.54 236 SER A CA 1
ATOM 567 C C . SER A 1 81 ? -12.824 -38.675 67.284 1.00 28.50 236 SER A C 1
ATOM 568 O O . SER A 1 81 ? -12.429 -37.689 66.664 1.00 28.49 236 SER A O 1
ATOM 571 N N . ASP A 1 82 ? -13.346 -39.734 66.686 1.00 27.59 237 ASP A N 1
ATOM 572 C CA . ASP A 1 82 ? -13.525 -39.800 65.245 1.00 27.77 237 ASP A CA 1
ATOM 573 C C . ASP A 1 82 ? -15.014 -40.018 64.973 1.00 26.47 237 ASP A C 1
ATOM 574 O O . ASP A 1 82 ? -15.546 -41.107 65.213 1.00 26.45 237 ASP A O 1
ATOM 579 N N . ILE A 1 83 ? -15.664 -38.960 64.493 1.00 25.37 238 ILE A N 1
ATOM 580 C CA . ILE A 1 83 ? -17.101 -38.952 64.169 1.00 24.46 238 ILE A CA 1
ATOM 581 C C . ILE A 1 83 ? -17.301 -38.801 62.653 1.00 24.44 238 ILE A C 1
ATOM 582 O O . ILE A 1 83 ? -18.371 -38.384 62.186 1.00 24.02 238 ILE A O 1
ATOM 587 N N . SER A 1 84 ? -16.257 -39.131 61.888 1.00 24.57 239 SER A N 1
ATOM 588 C CA . SER A 1 84 ? -16.284 -39.014 60.430 1.00 24.42 239 SER A CA 1
ATOM 589 C C . SER A 1 84 ? -17.458 -39.787 59.846 1.00 24.42 239 SER A C 1
ATOM 590 O O . SER A 1 84 ? -17.742 -40.896 60.280 1.00 25.51 239 SER A O 1
ATOM 593 N N . HIS A 1 85 ? -18.134 -39.192 58.869 1.00 24.08 240 HIS A N 1
ATOM 594 C CA . HIS A 1 85 ? -19.185 -39.861 58.076 1.00 24.40 240 HIS A CA 1
ATOM 595 C C . HIS A 1 85 ? -20.440 -40.200 58.865 1.00 24.43 240 HIS A C 1
ATOM 596 O O . HIS A 1 85 ? -21.253 -41.000 58.417 1.00 25.11 240 HIS A O 1
ATOM 603 N N . LEU A 1 86 ? -20.587 -39.594 60.040 1.00 24.08 241 LEU A N 1
ATOM 604 C CA . LEU A 1 86 ? -21.790 -39.747 60.851 1.00 24.21 241 LEU A CA 1
ATOM 605 C C . LEU A 1 86 ? -22.755 -38.649 60.468 1.00 24.93 241 LEU A C 1
ATOM 606 O O . LEU A 1 86 ? -22.335 -37.598 59.970 1.00 24.55 241 LEU A O 1
ATOM 611 N N . HIS A 1 87 ? -24.039 -38.887 60.716 1.00 25.70 242 HIS A N 1
ATOM 612 C CA . HIS A 1 87 ? -25.060 -37.866 60.535 1.00 26.81 242 HIS A CA 1
ATOM 613 C C . HIS A 1 87 ? -25.859 -37.701 61.829 1.00 27.60 242 HIS A C 1
ATOM 614 O O . HIS A 1 87 ? -26.575 -38.612 62.245 1.00 28.11 242 HIS A O 1
ATOM 621 N N . PHE A 1 88 ? -25.719 -36.533 62.451 1.00 28.32 243 PHE A N 1
ATOM 622 C CA . PHE A 1 88 ? -26.456 -36.178 63.669 1.00 29.56 243 PHE A CA 1
ATOM 623 C C . PHE A 1 88 ? -27.646 -35.301 63.292 1.00 31.44 243 PHE A C 1
ATOM 624 O O . PHE A 1 88 ? -27.478 -34.283 62.623 1.00 31.44 243 PHE A O 1
ATOM 632 N N . ASP A 1 89 ? -28.841 -35.680 63.732 1.00 33.63 244 ASP A N 1
ATOM 633 C CA . ASP A 1 89 ? -30.046 -34.907 63.449 1.00 36.33 244 ASP A CA 1
ATOM 634 C C . ASP A 1 89 ? -30.760 -34.602 64.763 1.00 37.82 244 ASP A C 1
ATOM 635 O O . ASP A 1 89 ? -30.851 -35.460 65.636 1.00 37.78 244 ASP A O 1
ATOM 640 N N . GLU A 1 90 ? -31.235 -33.366 64.901 1.00 40.40 245 GLU A N 1
ATOM 641 C CA . GLU A 1 90 ? -31.962 -32.906 66.096 1.00 43.17 245 GLU A CA 1
ATOM 642 C C . GLU A 1 90 ? -31.249 -33.217 67.419 1.00 41.95 245 GLU A C 1
ATOM 643 O O . GLU A 1 90 ? -31.871 -33.665 68.373 1.00 42.34 245 GLU A O 1
ATOM 649 N N . CYS A 1 91 ? -29.940 -32.983 67.455 1.00 40.30 246 CYS A N 1
ATOM 650 C CA . CYS A 1 91 ? -29.149 -33.209 68.655 1.00 39.49 246 CYS A CA 1
ATOM 651 C C . CYS A 1 91 ? -28.765 -31.879 69.314 1.00 40.87 246 CYS A C 1
ATOM 652 O O . CYS A 1 91 ? -28.747 -30.832 68.652 1.00 40.69 246 CYS A O 1
ATOM 655 N N . ARG A 1 92 ? -28.459 -31.921 70.609 1.00 41.83 247 ARG A N 1
ATOM 656 C CA . ARG A 1 92 ? -27.970 -30.747 71.331 1.00 42.91 247 ARG A CA 1
ATOM 657 C C . ARG A 1 92 ? -26.506 -30.938 71.710 1.00 40.23 247 ARG A C 1
ATOM 658 O O . ARG A 1 92 ? -26.163 -31.891 72.399 1.00 40.28 247 ARG A O 1
ATOM 666 N N . PHE A 1 93 ? -25.648 -30.033 71.258 1.00 37.43 248 PHE A N 1
ATOM 667 C CA . PHE A 1 93 ? -24.219 -30.123 71.536 1.00 34.52 248 PHE A CA 1
ATOM 668 C C . PHE A 1 93 ? -23.752 -28.950 72.393 1.00 34.52 248 PHE A C 1
ATOM 669 O O . PHE A 1 93 ? -22.566 -28.813 72.660 1.00 34.09 248 PHE A O 1
ATOM 677 N N . THR A 1 94 ? -24.699 -28.124 72.826 1.00 35.52 249 THR A N 1
ATOM 678 C CA . THR A 1 94 ? -24.426 -26.899 73.590 1.00 36.79 249 THR A CA 1
ATOM 679 C C . THR A 1 94 ? -23.368 -27.127 74.668 1.00 37.66 249 THR A C 1
ATOM 680 O O . THR A 1 94 ? -23.487 -28.049 75.463 1.00 38.11 249 THR A O 1
ATOM 684 N N . TYR A 1 95 ? -22.322 -26.303 74.653 1.00 39.02 250 TYR A N 1
ATOM 685 C CA . TYR A 1 95 ? -21.216 -26.356 75.632 1.00 40.71 250 TYR A CA 1
ATOM 686 C C . TYR A 1 95 ? -20.171 -27.467 75.423 1.00 39.88 250 TYR A C 1
ATOM 687 O O . TYR A 1 95 ? -19.196 -27.539 76.169 1.00 40.74 250 TYR A O 1
ATOM 696 N N . SER A 1 96 ? -20.353 -28.305 74.407 1.00 38.81 251 SER A N 1
ATOM 697 C CA . SER A 1 96 ? -19.457 -29.447 74.187 1.00 38.04 251 SER A CA 1
ATOM 698 C C . SER A 1 96 ? -18.080 -29.067 73.637 1.00 37.81 251 SER A C 1
ATOM 699 O O . SER A 1 96 ? -17.921 -28.032 72.976 1.00 37.75 251 SER A O 1
ATOM 702 N N . THR A 1 97 ? -17.086 -29.910 73.912 1.00 37.06 252 THR A N 1
ATOM 703 C CA . THR A 1 97 ? -15.765 -29.762 73.299 1.00 36.65 252 THR A CA 1
ATOM 704 C C . THR A 1 97 ? -15.571 -30.767 72.154 1.00 34.98 252 THR A C 1
ATOM 705 O O . THR A 1 97 ? -15.568 -31.990 72.376 1.00 34.07 252 THR A O 1
ATOM 709 N N . LEU A 1 98 ? -15.418 -30.239 70.938 1.00 33.94 253 LEU A N 1
ATOM 710 C CA . LEU A 1 98 ? -15.077 -31.049 69.763 1.00 33.10 253 LEU A CA 1
ATOM 711 C C . LEU A 1 98 ? -13.684 -30.697 69.248 1.00 33.69 253 LEU A C 1
ATOM 712 O O . LEU A 1 98 ? -13.371 -30.883 68.070 1.00 32.50 253 LEU A O 1
ATOM 717 N N . SER A 1 99 ? -12.849 -30.192 70.149 1.00 34.88 254 SER A N 1
ATOM 718 C CA . SER A 1 99 ? -11.467 -29.871 69.837 1.00 35.80 254 SER A CA 1
ATOM 719 C C . SER A 1 99 ? -10.755 -31.116 69.299 1.00 34.84 254 SER A C 1
ATOM 720 O O . SER A 1 99 ? -10.862 -32.200 69.876 1.00 34.43 254 SER A O 1
ATOM 723 N N . ASP A 1 100 ? -10.063 -30.954 68.173 1.00 33.56 255 ASP A N 1
ATOM 724 C CA . ASP A 1 100 ? -9.261 -32.026 67.545 1.00 32.76 255 ASP A CA 1
ATOM 725 C C . ASP A 1 100 ? -10.020 -33.321 67.241 1.00 31.14 255 ASP A C 1
ATOM 726 O O . ASP A 1 100 ? -9.456 -34.416 67.281 1.00 30.86 255 ASP A O 1
ATOM 731 N N . VAL A 1 101 ? -11.305 -33.177 66.945 1.00 29.66 256 VAL A N 1
ATOM 732 C CA . VAL A 1 101 ? -12.130 -34.295 66.540 1.00 29.35 256 VAL A CA 1
ATOM 733 C C . VAL A 1 101 ? -12.021 -34.497 65.029 1.00 27.98 256 VAL A C 1
ATOM 734 O O . VAL A 1 101 ? -12.154 -33.541 64.262 1.00 30.32 256 VAL A O 1
ATOM 738 N N . VAL A 1 102 ? -11.790 -35.736 64.604 1.00 27.13 257 VAL A N 1
ATOM 739 C CA . VAL A 1 102 ? -11.867 -36.101 63.183 1.00 25.96 257 VAL A CA 1
ATOM 740 C C . VAL A 1 102 ? -13.342 -36.165 62.765 1.00 25.68 257 VAL A C 1
ATOM 741 O O . VAL A 1 102 ? -14.123 -36.952 63.302 1.00 25.47 257 VAL A O 1
ATOM 745 N N . CYS A 1 103 ? -13.718 -35.323 61.804 1.00 26.11 258 CYS A N 1
ATOM 746 C CA . CYS A 1 103 ? -15.113 -35.218 61.374 1.00 25.76 258 CYS A CA 1
ATOM 747 C C . CYS A 1 103 ? -15.213 -35.130 59.842 1.00 26.05 258 CYS A C 1
ATOM 748 O O . CYS A 1 103 ? -15.848 -34.219 59.289 1.00 25.92 258 CYS A O 1
ATOM 751 N N . SER A 1 104 ? -14.578 -36.074 59.153 1.00 25.43 259 SER A N 1
ATOM 752 C CA . SER A 1 104 ? -14.609 -36.067 57.688 1.00 25.87 259 SER A CA 1
ATOM 753 C C . SER A 1 104 ? -16.004 -36.343 57.194 1.00 24.82 259 SER A C 1
ATOM 754 O O . SER A 1 104 ? -16.520 -37.425 57.401 1.00 24.81 259 SER A O 1
ATOM 757 N N . ASN A 1 105 ? -16.589 -35.353 56.528 1.00 25.15 260 ASN A N 1
ATOM 758 C CA . ASN A 1 105 ? -17.910 -35.433 55.894 1.00 25.15 260 ASN A CA 1
ATOM 759 C C . ASN A 1 105 ? -19.071 -35.591 56.890 1.00 25.20 260 ASN A C 1
ATOM 760 O O . ASN A 1 105 ? -20.174 -35.973 56.500 1.00 25.66 260 ASN A O 1
ATOM 765 N N . THR A 1 106 ? -18.820 -35.277 58.163 1.00 24.72 261 THR A N 1
ATOM 766 C CA . THR A 1 106 ? -19.847 -35.355 59.204 1.00 24.26 261 THR A CA 1
ATOM 767 C C . THR A 1 106 ? -20.925 -34.315 58.948 1.00 25.54 261 THR A C 1
ATOM 768 O O . THR A 1 106 ? -20.629 -33.160 58.634 1.00 24.46 261 THR A O 1
ATOM 772 N N . LYS A 1 107 ? -22.180 -34.743 59.056 1.00 26.82 262 LYS A N 1
ATOM 773 C CA . LYS A 1 107 ? -23.311 -33.847 58.876 1.00 28.00 262 LYS A CA 1
ATOM 774 C C . LYS A 1 107 ? -24.006 -33.578 60.203 1.00 28.21 262 LYS A C 1
ATOM 775 O O . LYS A 1 107 ? -24.273 -34.506 60.977 1.00 28.24 262 LYS A O 1
ATOM 781 N N . PHE A 1 108 ? -24.295 -32.303 60.453 1.00 28.78 263 PHE A N 1
ATOM 782 C CA . PHE A 1 108 ? -25.089 -31.870 61.606 1.00 29.40 263 PHE A CA 1
ATOM 783 C C . PHE A 1 108 ? -26.320 -31.116 61.114 1.00 30.16 263 PHE A C 1
ATOM 784 O O . PHE A 1 108 ? -26.213 -30.019 60.558 1.00 30.94 263 PHE A O 1
ATOM 792 N N . SER A 1 109 ? -27.493 -31.693 61.300 1.00 30.71 264 SER A N 1
ATOM 793 C CA . SER A 1 109 ? -28.702 -31.048 60.814 1.00 31.34 264 SER A CA 1
ATOM 794 C C . SER A 1 109 ? -29.711 -30.836 61.929 1.00 32.56 264 SER A C 1
ATOM 795 O O . SER A 1 109 ? -29.792 -31.632 62.866 1.00 32.91 264 SER A O 1
ATOM 798 N N . ASN A 1 110 ? -30.457 -29.735 61.835 1.00 34.24 265 ASN A N 1
ATOM 799 C CA . ASN A 1 110 ? -31.486 -29.385 62.806 1.00 36.29 265 ASN A CA 1
ATOM 800 C C . ASN A 1 110 ? -30.993 -29.413 64.253 1.00 36.59 265 ASN A C 1
ATOM 801 O O . ASN A 1 110 ? -31.742 -29.748 65.154 1.00 37.53 265 ASN A O 1
ATOM 806 N N . SER A 1 111 ? -29.728 -29.050 64.461 1.00 36.56 266 SER A N 1
ATOM 807 C CA . SER A 1 111 ? -29.076 -29.196 65.756 1.00 36.61 266 SER A CA 1
ATOM 808 C C . SER A 1 111 ? -28.737 -27.864 66.422 1.00 38.09 266 SER A C 1
ATOM 809 O O . SER A 1 111 ? -28.646 -26.822 65.762 1.00 38.23 266 SER A O 1
ATOM 812 N N . ASP A 1 112 ? -28.561 -27.910 67.741 1.00 38.97 267 ASP A N 1
ATOM 813 C CA . ASP A 1 112 ? -28.086 -26.769 68.503 1.00 39.90 267 ASP A CA 1
ATOM 814 C C . ASP A 1 112 ? -26.628 -27.036 68.848 1.00 38.11 267 ASP A C 1
ATOM 815 O O . ASP A 1 112 ? -26.317 -27.906 69.669 1.00 38.09 267 ASP A O 1
ATOM 820 N N . MET A 1 113 ? -25.738 -26.304 68.187 1.00 35.95 268 MET A N 1
ATOM 821 C CA . MET A 1 113 ? -24.307 -26.429 68.421 1.00 34.57 268 MET A CA 1
ATOM 822 C C . MET A 1 113 ? -23.755 -25.090 68.910 1.00 35.19 268 MET A C 1
ATOM 823 O O . MET A 1 113 ? -22.761 -24.576 68.390 1.00 34.71 268 MET A O 1
ATOM 828 N N . ASN A 1 114 ? -24.426 -24.542 69.923 1.00 36.26 269 ASN A N 1
ATOM 829 C CA . ASN A 1 114 ? -24.094 -23.246 70.492 1.00 37.61 269 ASN A CA 1
ATOM 830 C C . ASN A 1 114 ? -23.015 -23.372 71.559 1.00 38.35 269 ASN A C 1
ATOM 831 O O . ASN A 1 114 ? -22.958 -24.368 72.285 1.00 37.59 269 ASN A O 1
ATOM 836 N N . GLU A 1 115 ? -22.150 -22.368 71.638 1.00 39.40 270 GLU A N 1
ATOM 837 C CA . GLU A 1 115 ? -21.111 -22.332 72.664 1.00 41.63 270 GLU A CA 1
ATOM 838 C C . GLU A 1 115 ? -20.199 -23.579 72.639 1.00 39.74 270 GLU A C 1
ATOM 839 O O . GLU A 1 115 ? -19.739 -24.034 73.672 1.00 40.19 270 GLU A O 1
ATOM 845 N N . VAL A 1 116 ? -19.952 -24.142 71.460 1.00 37.61 271 VAL A N 1
ATOM 846 C CA . VAL A 1 116 ? -19.066 -25.303 71.390 1.00 35.84 271 VAL A CA 1
ATOM 847 C C . VAL A 1 116 ? -17.665 -24.915 70.925 1.00 35.75 271 VAL A C 1
ATOM 848 O O . VAL A 1 116 ? -17.470 -23.859 70.321 1.00 35.65 271 VAL A O 1
ATOM 852 N N . PHE A 1 117 ? -16.681 -25.742 71.259 1.00 35.79 272 PHE A N 1
ATOM 853 C CA . PHE A 1 117 ? -15.344 -25.561 70.722 1.00 36.51 272 PHE A CA 1
ATOM 854 C C . PHE A 1 117 ? -15.162 -26.518 69.550 1.00 34.36 272 PHE A C 1
ATOM 855 O O . PHE A 1 117 ? -15.139 -27.736 69.740 1.00 33.46 272 PHE A O 1
ATOM 863 N N . LEU A 1 118 ? -15.046 -25.962 68.347 1.00 33.29 273 LEU A N 1
ATOM 864 C CA . LEU A 1 118 ? -14.988 -26.771 67.131 1.00 31.53 273 LEU A CA 1
ATOM 865 C C . LEU A 1 118 ? -13.755 -26.544 66.247 1.00 31.03 273 LEU A C 1
ATOM 866 O O . LEU A 1 118 ? -13.857 -26.525 65.019 1.00 30.26 273 LEU A O 1
ATOM 871 N N . GLN A 1 119 ? -12.592 -26.374 66.868 1.00 30.97 274 GLN A N 1
ATOM 872 C CA . GLN A 1 119 ? -11.352 -26.360 66.116 1.00 30.65 274 GLN A CA 1
ATOM 873 C C . GLN A 1 119 ? -10.895 -27.805 66.001 1.00 29.82 274 GLN A C 1
ATOM 874 O O . GLN A 1 119 ? -10.164 -28.324 66.864 1.00 30.07 274 GLN A O 1
ATOM 880 N N . TYR A 1 120 ? -11.351 -28.443 64.921 1.00 28.38 275 TYR A N 1
ATOM 881 C CA . TYR A 1 120 ? -11.246 -29.882 64.747 1.00 27.33 275 TYR A CA 1
ATOM 882 C C . TYR A 1 120 ? -9.880 -30.292 64.185 1.00 28.23 275 TYR A C 1
ATOM 883 O O . TYR A 1 120 ? -9.069 -29.437 63.808 1.00 28.06 275 TYR A O 1
ATOM 892 N N . SER A 1 121 ? -9.630 -31.600 64.133 1.00 28.47 276 SER A N 1
ATOM 893 C CA . SER A 1 121 ? -8.333 -32.142 63.713 1.00 29.59 276 SER A CA 1
ATOM 894 C C . SER A 1 121 ? -8.070 -31.907 62.226 1.00 29.93 276 SER A C 1
ATOM 895 O O . SER A 1 121 ? -8.969 -32.091 61.400 1.00 29.30 276 SER A O 1
ATOM 898 N N . ILE A 1 122 ? -6.841 -31.517 61.883 1.00 30.88 277 ILE A N 1
ATOM 899 C CA . ILE A 1 122 ? -6.475 -31.315 60.481 1.00 31.30 277 ILE A CA 1
ATOM 900 C C . ILE A 1 122 ? -6.307 -32.635 59.728 1.00 30.82 277 ILE A C 1
ATOM 901 O O . ILE A 1 122 ? -6.114 -32.637 58.513 1.00 30.87 277 ILE A O 1
ATOM 906 N N . THR A 1 123 ? -6.376 -33.757 60.440 1.00 30.03 278 THR A N 1
ATOM 907 C CA . THR A 1 123 ? -6.433 -35.065 59.772 1.00 29.96 278 THR A CA 1
ATOM 908 C C . THR A 1 123 ? -7.802 -35.302 59.104 1.00 28.79 278 THR A C 1
ATOM 909 O O . THR A 1 123 ? -7.978 -36.271 58.367 1.00 28.71 278 THR A O 1
ATOM 913 N N . THR A 1 124 ? -8.767 -34.428 59.381 1.00 27.99 279 THR A N 1
ATOM 914 C CA . THR A 1 124 ? -10.083 -34.439 58.701 1.00 27.44 279 THR A CA 1
ATOM 915 C C . THR A 1 124 ? -9.963 -34.187 57.189 1.00 28.33 279 THR A C 1
ATOM 916 O O . THR A 1 124 ? -9.368 -33.192 56.767 1.00 28.00 279 THR A O 1
ATOM 920 N N . GLN A 1 125 ? -10.532 -35.092 56.388 1.00 37.76 280 GLN A N 1
ATOM 921 C CA . GLN A 1 125 ? -10.491 -35.011 54.920 1.00 39.58 280 GLN A CA 1
ATOM 922 C C . GLN A 1 125 ? -11.570 -34.080 54.371 1.00 37.05 280 GLN A C 1
ATOM 923 O O . GLN A 1 125 ? -11.301 -32.934 54.039 1.00 37.36 280 GLN A O 1
ATOM 929 N N . GLN A 1 126 ? -12.794 -34.581 54.270 1.00 35.30 281 GLN A N 1
ATOM 930 C CA . GLN A 1 126 ? -13.928 -33.760 53.858 1.00 33.71 281 GLN A CA 1
ATOM 931 C C . GLN A 1 126 ? -14.361 -32.842 54.985 1.00 32.74 281 GLN A C 1
ATOM 932 O O . GLN A 1 126 ? -14.490 -33.281 56.115 1.00 30.93 281 GLN A O 1
ATOM 938 N N . GLN A 1 127 ? -14.620 -31.580 54.647 1.00 30.12 282 GLN A N 1
ATOM 939 C CA . GLN A 1 127 ? -15.291 -30.645 55.548 1.00 29.89 282 GLN A CA 1
ATOM 940 C C . GLN A 1 127 ? -16.583 -31.212 56.116 1.00 29.12 282 GLN A C 1
ATOM 941 O O . GLN A 1 127 ? -17.298 -31.927 55.431 1.00 33.07 282 GLN A O 1
ATOM 947 N N . PRO A 1 128 ? -16.879 -30.898 57.387 1.00 29.31 283 PRO A N 1
ATOM 948 C CA . PRO A 1 128 ? -18.199 -31.138 57.937 1.00 27.86 283 PRO A CA 1
ATOM 949 C C . PRO A 1 128 ? -19.227 -30.154 57.372 1.00 27.13 283 PRO A C 1
ATOM 950 O O . PRO A 1 128 ? -18.868 -29.073 56.909 1.00 26.31 283 PRO A O 1
ATOM 954 N N . SER A 1 129 ? -20.498 -30.515 57.411 1.00 27.84 284 SER A N 1
ATOM 955 C CA . SER A 1 129 ? -21.522 -29.609 56.919 1.00 28.63 284 SER A CA 1
ATOM 956 C C . SER A 1 129 ? -22.605 -29.421 57.961 1.00 29.42 284 SER A C 1
ATOM 957 O O . SER A 1 129 ? -22.889 -30.329 58.750 1.00 29.45 284 SER A O 1
ATOM 960 N N . PHE A 1 130 ? -23.213 -28.241 57.939 1.00 30.13 285 PHE A N 1
ATOM 961 C CA . PHE A 1 130 ? -24.170 -27.831 58.964 1.00 31.48 285 PHE A CA 1
ATOM 962 C C . PHE A 1 130 ? -25.463 -27.381 58.305 1.00 32.05 285 PHE A C 1
ATOM 963 O O . PHE A 1 130 ? -25.469 -26.389 57.588 1.00 32.37 285 PHE A O 1
ATOM 971 N N . ILE A 1 131 ? -26.551 -28.106 58.548 1.00 32.81 286 ILE A N 1
ATOM 972 C CA . ILE A 1 131 ? -27.833 -27.831 57.890 1.00 34.10 286 ILE A CA 1
ATOM 973 C C . ILE A 1 131 ? -28.905 -27.528 58.941 1.00 34.93 286 ILE A C 1
ATOM 974 O O . ILE A 1 131 ? -29.119 -28.320 59.845 1.00 35.13 286 ILE A O 1
ATOM 979 N N . ASP A 1 132 ? -29.574 -26.380 58.821 1.00 36.60 287 ASP A N 1
ATOM 980 C CA . ASP A 1 132 ? -30.572 -25.926 59.806 1.00 38.27 287 ASP A CA 1
ATOM 981 C C . ASP A 1 132 ? -30.039 -26.049 61.236 1.00 37.45 287 ASP A C 1
ATOM 982 O O . ASP A 1 132 ? -30.701 -26.592 62.114 1.00 38.19 287 ASP A O 1
ATOM 987 N N . THR A 1 133 ? -28.829 -25.543 61.447 1.00 36.63 288 THR A N 1
ATOM 988 C CA . THR A 1 133 ? -28.109 -25.712 62.710 1.00 35.92 288 THR A CA 1
ATOM 989 C C . THR A 1 133 ? -27.566 -24.353 63.142 1.00 36.20 288 THR A C 1
ATOM 990 O O . THR A 1 133 ? -27.140 -23.553 62.298 1.00 36.09 288 THR A O 1
ATOM 994 N N . THR A 1 134 ? -27.613 -24.089 64.446 1.00 36.58 289 THR A N 1
ATOM 995 C CA . THR A 1 134 ? -27.129 -22.825 65.000 1.00 36.45 289 THR A CA 1
ATOM 996 C C . THR A 1 134 ? -25.728 -23.044 65.553 1.00 35.41 289 THR A C 1
ATOM 997 O O . THR A 1 134 ? -25.433 -24.113 66.097 1.00 35.95 289 THR A O 1
ATOM 1001 N N . LEU A 1 135 ? -24.875 -22.035 65.410 1.00 33.82 290 LEU A N 1
ATOM 1002 C CA . LEU A 1 135 ? -23.511 -22.081 65.916 1.00 33.00 290 LEU A CA 1
ATOM 1003 C C . LEU A 1 135 ? -23.186 -20.827 66.746 1.00 33.91 290 LEU A C 1
ATOM 1004 O O . LEU A 1 135 ? -22.103 -20.240 66.614 1.00 32.63 290 LEU A O 1
ATOM 1009 N N . LYS A 1 136 ? -24.123 -20.443 67.612 1.00 35.31 291 LYS A N 1
ATOM 1010 C CA . LYS A 1 136 ? -24.007 -19.229 68.433 1.00 36.57 291 LYS A CA 1
ATOM 1011 C C . LYS A 1 136 ? -22.784 -19.242 69.353 1.00 36.26 291 LYS A C 1
ATOM 1012 O O . LYS A 1 136 ? -22.644 -20.115 70.209 1.00 36.85 291 LYS A O 1
ATOM 1018 N N . ASN A 1 137 ? -21.901 -18.264 69.168 1.00 35.09 292 ASN A N 1
ATOM 1019 C CA . ASN A 1 137 ? -20.684 -18.132 69.981 1.00 34.58 292 ASN A CA 1
ATOM 1020 C C . ASN A 1 137 ? -19.746 -19.343 69.898 1.00 33.37 292 ASN A C 1
ATOM 1021 O O . ASN A 1 137 ? -18.937 -19.592 70.789 1.00 33.62 292 ASN A O 1
ATOM 1026 N N . THR A 1 138 ? -19.832 -20.069 68.797 1.00 32.26 293 THR A N 1
ATOM 1027 C CA . THR A 1 138 ? -19.061 -21.280 68.633 1.00 31.67 293 THR A CA 1
ATOM 1028 C C . THR A 1 138 ? -17.797 -20.954 67.881 1.00 31.31 293 THR A C 1
ATOM 1029 O O . THR A 1 138 ? -17.832 -20.226 66.893 1.00 31.40 293 THR A O 1
ATOM 1033 N N . LEU A 1 139 ? -16.671 -21.453 68.380 1.00 31.87 294 LEU A N 1
ATOM 1034 C CA . LEU A 1 139 ? -15.400 -21.322 67.688 1.00 32.33 294 LEU A CA 1
ATOM 1035 C C . LEU A 1 139 ? -15.254 -22.484 66.706 1.00 31.79 294 LEU A C 1
ATOM 1036 O O . LEU A 1 139 ? -15.085 -23.631 67.140 1.00 32.37 294 LEU A O 1
ATOM 1041 N N . ILE A 1 140 ? -15.312 -22.202 65.405 1.00 31.30 295 ILE A N 1
ATOM 1042 C CA . ILE A 1 140 ? -15.119 -23.256 64.388 1.00 31.67 295 ILE A CA 1
ATOM 1043 C C . ILE A 1 140 ? -13.810 -23.080 63.620 1.00 31.14 295 ILE A C 1
ATOM 1044 O O . ILE A 1 140 ? -13.384 -21.945 63.353 1.00 31.23 295 ILE A O 1
ATOM 1049 N N . ARG A 1 141 ? -13.181 -24.200 63.269 1.00 30.58 296 ARG A N 1
ATOM 1050 C CA . ARG A 1 141 ? -12.090 -24.193 62.297 1.00 30.45 296 ARG A CA 1
ATOM 1051 C C . ARG A 1 141 ? -12.617 -23.570 60.996 1.00 29.91 296 ARG A C 1
ATOM 1052 O O . ARG A 1 141 ? -13.781 -23.762 60.644 1.00 29.65 296 ARG A O 1
ATOM 1060 N N . HIS A 1 142 ? -11.762 -22.822 60.297 1.00 28.85 297 HIS A N 1
ATOM 1061 C CA . HIS A 1 142 ? -12.182 -21.998 59.160 1.00 27.53 297 HIS A CA 1
ATOM 1062 C C . HIS A 1 142 ? -12.396 -22.787 57.873 1.00 27.38 297 HIS A C 1
ATOM 1063 O O . HIS A 1 142 ? -12.281 -22.233 56.763 1.00 27.52 297 HIS A O 1
ATOM 1070 N N . LYS A 1 143 ? -12.690 -24.078 58.014 1.00 26.69 298 LYS A N 1
ATOM 1071 C CA . LYS A 1 143 ? -12.978 -24.939 56.873 1.00 25.83 298 LYS A CA 1
ATOM 1072 C C . LYS A 1 143 ? -14.229 -25.761 57.153 1.00 25.66 298 LYS A C 1
ATOM 1073 O O . LYS A 1 143 ? -14.167 -26.815 57.788 1.00 25.14 298 LYS A O 1
ATOM 1079 N N . ALA A 1 1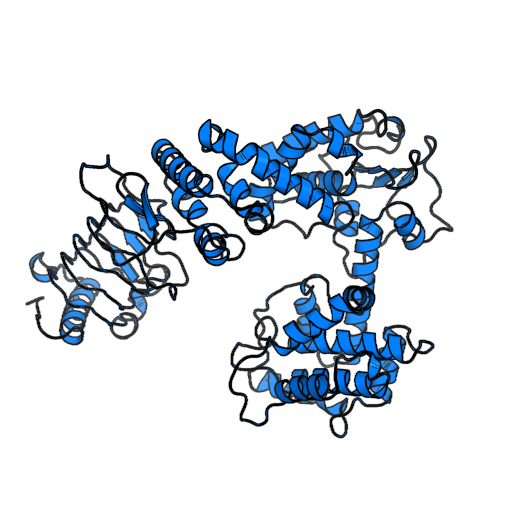44 ? -15.372 -25.257 56.688 1.00 24.50 299 ALA A N 1
ATOM 1080 C CA . ALA A 1 144 ? -16.648 -25.924 56.905 1.00 24.28 299 ALA A CA 1
ATOM 1081 C C . ALA A 1 144 ? -17.656 -25.572 55.813 1.00 24.62 299 ALA A C 1
ATOM 1082 O O . ALA A 1 144 ? -17.555 -24.530 55.171 1.00 24.48 299 ALA A O 1
ATOM 1084 N N . ASN A 1 145 ? -18.634 -26.445 55.611 1.00 25.75 300 ASN A N 1
ATOM 1085 C CA . ASN A 1 145 ? -19.728 -26.140 54.714 1.00 27.38 300 ASN A CA 1
ATOM 1086 C C . ASN A 1 145 ? -20.866 -25.583 55.533 1.00 27.58 300 ASN A C 1
ATOM 1087 O O . ASN A 1 145 ? -21.513 -26.306 56.263 1.00 28.04 300 ASN A O 1
ATOM 1092 N N . LEU A 1 146 ? -21.094 -24.281 55.410 1.00 28.95 301 LEU A N 1
ATOM 1093 C CA . LEU A 1 146 ? -22.119 -23.585 56.181 1.00 30.35 301 LEU A CA 1
ATOM 1094 C C . LEU A 1 146 ? -23.327 -23.243 55.317 1.00 31.52 301 LEU A C 1
ATOM 1095 O O . LEU A 1 146 ? -24.070 -22.304 55.621 1.00 31.56 301 LEU A O 1
ATOM 1100 N N . SER A 1 147 ? -23.531 -24.011 54.246 1.00 31.97 302 SER A N 1
ATOM 1101 C CA . SER A 1 147 ? -24.606 -23.708 53.297 1.00 33.25 302 SER A CA 1
ATOM 1102 C C . SER A 1 147 ? -25.980 -23.626 53.954 1.00 33.97 302 SER A C 1
ATOM 1103 O O . SER A 1 147 ? -26.849 -22.914 53.469 1.00 35.34 302 SER A O 1
ATOM 1106 N N . GLY A 1 148 ? -26.175 -24.348 55.054 1.00 34.13 303 GLY A N 1
ATOM 1107 C CA . GLY A 1 148 ? -27.480 -24.365 55.718 1.00 35.86 303 GLY A CA 1
ATOM 1108 C C . GLY A 1 148 ? -27.524 -23.846 57.149 1.00 36.21 303 GLY A C 1
ATOM 1109 O O . GLY A 1 148 ? -28.487 -24.106 57.875 1.00 36.45 303 GLY A O 1
ATOM 1110 N N . VAL A 1 149 ? -26.499 -23.116 57.577 1.00 36.16 304 VAL A N 1
ATOM 1111 C CA . VAL A 1 149 ? -26.481 -22.647 58.966 1.00 37.34 304 VAL A CA 1
ATOM 1112 C C . VAL A 1 149 ? -27.487 -21.536 59.211 1.00 37.64 304 VAL A C 1
ATOM 1113 O O . VAL A 1 149 ? -27.806 -20.750 58.306 1.00 37.55 304 VAL A O 1
ATOM 1117 N N . ILE A 1 150 ? -27.974 -21.488 60.448 1.00 38.08 305 ILE A N 1
ATOM 1118 C CA . ILE A 1 150 ? -28.861 -20.427 60.905 1.00 39.03 305 ILE A CA 1
ATOM 1119 C C . ILE A 1 150 ? -28.015 -19.410 61.677 1.00 39.68 305 ILE A C 1
ATOM 1120 O O . ILE A 1 150 ? -27.339 -19.757 62.651 1.00 39.64 305 ILE A O 1
ATOM 1125 N N . LEU A 1 151 ? -28.039 -18.161 61.215 1.00 41.61 306 LEU A N 1
ATOM 1126 C CA . LEU A 1 151 ? -27.320 -17.062 61.856 1.00 42.90 306 LEU A CA 1
ATOM 1127 C C . LEU A 1 151 ? -28.249 -16.213 62.712 1.00 44.99 306 LEU A C 1
ATOM 1128 O O . LEU A 1 151 ? -29.409 -16.006 62.366 1.00 46.17 306 LEU A O 1
ATOM 1133 N N . ASN A 1 152 ? -27.728 -15.719 63.829 1.00 45.55 307 ASN A N 1
ATOM 1134 C CA . ASN A 1 152 ? -28.462 -14.765 64.663 1.00 47.07 307 ASN A CA 1
ATOM 1135 C C . ASN A 1 152 ? -27.579 -13.559 64.958 1.00 47.28 307 ASN A C 1
ATOM 1136 O O . ASN A 1 152 ? -26.363 -13.627 64.774 1.00 45.68 307 ASN A O 1
ATOM 1141 N N . GLU A 1 153 ? -28.194 -12.454 65.385 1.00 48.73 308 GLU A N 1
ATOM 1142 C CA . GLU A 1 153 ? -27.465 -11.231 65.727 1.00 49.29 308 GLU A CA 1
ATOM 1143 C C . GLU A 1 153 ? -26.467 -11.519 66.844 1.00 48.91 308 GLU A C 1
ATOM 1144 O O . GLU A 1 153 ? -26.817 -12.180 67.823 1.00 49.17 308 GLU A O 1
ATOM 1146 N N . PRO A 1 154 ? -25.215 -11.045 66.693 1.00 48.46 309 PRO A N 1
ATOM 1147 C CA . PRO A 1 154 ? -24.190 -11.385 67.685 1.00 48.02 309 PRO A CA 1
ATOM 1148 C C . PRO A 1 154 ? -24.484 -10.709 69.021 1.00 49.89 309 PRO A C 1
ATOM 1149 O O . PRO A 1 154 ? -25.024 -9.598 69.044 1.00 51.24 309 PRO A O 1
ATOM 1153 N N . ASP A 1 155 ? -24.159 -11.380 70.124 1.00 49.97 310 ASP A N 1
ATOM 1154 C CA . ASP A 1 155 ? -24.374 -10.795 71.451 1.00 52.26 310 ASP A CA 1
ATOM 1155 C C . ASP A 1 155 ? -23.174 -9.968 71.936 1.00 55.19 310 ASP A C 1
ATOM 1156 O O . ASP A 1 155 ? -22.368 -9.488 71.135 1.00 54.16 310 ASP A O 1
ATOM 1161 N N . ASN A 1 156 ? -23.072 -9.824 73.255 1.00 60.00 311 ASN A N 1
ATOM 1162 C CA . ASN A 1 156 ? -22.079 -8.980 73.909 1.00 63.99 311 ASN A CA 1
ATOM 1163 C C . ASN A 1 156 ? -20.825 -9.720 74.367 1.00 61.45 311 ASN A C 1
ATOM 1164 O O . ASN A 1 156 ? -19.896 -9.095 74.885 1.00 62.31 311 ASN A O 1
ATOM 1169 N N . SER A 1 157 ? -20.809 -11.043 74.203 1.00 56.69 312 SER A N 1
ATOM 1170 C CA . SER A 1 157 ? -19.806 -11.880 74.854 1.00 52.91 312 SER A CA 1
ATOM 1171 C C . SER A 1 157 ? -18.396 -11.630 74.331 1.00 51.53 312 SER A C 1
ATOM 1172 O O . SER A 1 157 ? -18.212 -11.054 73.258 1.00 50.28 312 SER A O 1
ATOM 1175 N N . SER A 1 158 ? -17.407 -12.037 75.119 1.00 52.48 313 SER A N 1
ATOM 1176 C CA . SER A 1 158 ? -16.010 -11.954 74.716 1.00 52.49 313 SER A CA 1
ATOM 1177 C C . SER A 1 158 ? -15.689 -13.160 73.839 1.00 50.95 313 SER A C 1
ATOM 1178 O O . SER A 1 158 ? -16.366 -14.184 73.937 1.00 50.49 313 SER A O 1
ATOM 1181 N N . PRO A 1 159 ? -14.671 -13.041 72.965 1.00 51.36 314 PRO A N 1
ATOM 1182 C CA . PRO A 1 159 ? -14.183 -14.209 72.234 1.00 50.95 314 PRO A CA 1
ATOM 1183 C C . PRO A 1 159 ? -13.804 -15.348 73.194 1.00 53.03 314 PRO A C 1
ATOM 1184 O O . PRO A 1 159 ? -13.442 -15.081 74.350 1.00 54.68 314 PRO A O 1
ATOM 1188 N N . PRO A 1 160 ? -13.889 -16.609 72.729 1.00 53.07 315 PRO A N 1
ATOM 1189 C CA . PRO A 1 160 ? -13.549 -17.744 73.589 1.00 54.75 315 PRO A CA 1
ATOM 1190 C C . PRO A 1 160 ? -12.121 -17.640 74.140 1.00 56.98 315 PRO A C 1
ATOM 1191 O O . PRO A 1 160 ? -11.264 -16.997 73.527 1.00 56.61 315 PRO A O 1
ATOM 1195 N N . SER A 1 161 ? -11.875 -18.258 75.292 1.00 59.40 316 SER A N 1
ATOM 1196 C CA . SER A 1 161 ? -10.539 -18.254 75.885 1.00 60.95 316 SER A CA 1
ATOM 1197 C C . SER A 1 161 ? -9.712 -19.398 75.304 1.00 58.11 316 SER A C 1
ATOM 1198 O O . SER A 1 161 ? -10.121 -20.561 75.344 1.00 57.58 316 SER A O 1
ATOM 1201 N N . VAL A 1 162 ? -8.550 -19.051 74.764 1.00 54.51 317 VAL A N 1
ATOM 1202 C CA . VAL A 1 162 ? -7.778 -19.960 73.924 1.00 50.11 317 VAL A CA 1
ATOM 1203 C C . VAL A 1 162 ? -6.298 -19.911 74.330 1.00 49.60 317 VAL A C 1
ATOM 1204 O O . VAL A 1 162 ? -5.860 -18.945 74.945 1.00 50.57 317 VAL A O 1
ATOM 1208 N N . SER A 1 163 ? -5.542 -20.956 73.994 1.00 47.61 318 SER A N 1
ATOM 1209 C CA . SER A 1 163 ? -4.129 -21.072 74.381 1.00 47.41 318 SER A CA 1
ATOM 1210 C C . SER A 1 163 ? -3.201 -20.122 73.617 1.00 46.44 318 SER A C 1
ATOM 1211 O O . SER A 1 163 ? -2.260 -19.568 74.188 1.00 47.82 318 SER A O 1
ATOM 1214 N N . GLY A 1 164 ? -3.459 -19.956 72.325 1.00 43.77 319 GLY A N 1
ATOM 1215 C CA . GLY A 1 164 ? -2.614 -19.133 71.464 1.00 43.33 319 GLY A CA 1
ATOM 1216 C C . GLY A 1 164 ? -3.345 -18.732 70.194 1.00 41.30 319 GLY A C 1
ATOM 1217 O O . GLY A 1 164 ? -4.550 -18.916 70.078 1.00 40.09 319 GLY A O 1
ATOM 1218 N N . GLY A 1 165 ? -2.605 -18.177 69.241 1.00 41.06 320 GLY A N 1
ATOM 1219 C CA . GLY A 1 165 ? -3.161 -17.805 67.950 1.00 38.98 320 GLY A CA 1
ATOM 1220 C C . GLY A 1 165 ? -3.538 -16.339 67.864 1.00 39.66 320 GLY A C 1
ATOM 1221 O O . GLY A 1 165 ? -3.217 -15.542 68.753 1.00 40.11 320 GLY A O 1
ATOM 1222 N N . GLY A 1 166 ? -4.244 -15.988 66.795 1.00 37.91 321 GLY A N 1
ATOM 1223 C CA . GLY A 1 166 ? -4.547 -14.590 66.519 1.00 38.98 321 GLY A CA 1
ATOM 1224 C C . GLY A 1 166 ? -5.877 -14.125 67.060 1.00 39.10 321 GLY A C 1
ATOM 1225 O O . GLY A 1 166 ? -6.489 -14.797 67.892 1.00 38.48 321 GLY A O 1
ATOM 1226 N N . ASN A 1 167 ? -6.302 -12.955 66.583 1.00 40.33 322 ASN A N 1
ATOM 1227 C CA . ASN A 1 167 ? -7.570 -12.341 66.964 1.00 41.52 322 ASN A CA 1
ATOM 1228 C C . ASN A 1 167 ? -8.754 -13.092 66.369 1.00 39.43 322 ASN A C 1
ATOM 1229 O O . ASN A 1 167 ? -8.583 -13.978 65.529 1.00 38.29 322 ASN A O 1
ATOM 1234 N N . PHE A 1 168 ? -9.952 -12.723 66.804 1.00 38.98 323 PHE A N 1
ATOM 1235 C CA . PHE A 1 168 ? -11.170 -13.387 66.377 1.00 37.47 323 PHE A CA 1
ATOM 1236 C C . PHE A 1 168 ? -12.011 -12.454 65.525 1.00 37.68 323 PHE A C 1
ATOM 1237 O O . PHE A 1 168 ? -12.065 -11.248 65.791 1.00 38.42 323 PHE A O 1
ATOM 1245 N N . ILE A 1 169 ? -12.655 -13.012 64.499 1.00 36.63 324 ILE A N 1
ATOM 1246 C CA . ILE A 1 169 ? -13.643 -12.263 63.720 1.00 36.92 324 ILE A CA 1
ATOM 1247 C C . ILE A 1 169 ? -14.999 -12.939 63.865 1.00 35.91 324 ILE A C 1
ATOM 1248 O O . ILE A 1 169 ? -15.060 -14.148 64.121 1.00 34.94 324 ILE A O 1
ATOM 1253 N N . ARG A 1 170 ? -16.071 -12.159 63.729 1.00 35.29 325 ARG A N 1
ATOM 1254 C CA . ARG A 1 170 ? -17.426 -12.711 63.675 1.00 35.05 325 ARG A CA 1
ATOM 1255 C C . ARG A 1 170 ? -17.772 -13.099 62.253 1.00 34.40 325 ARG A C 1
ATOM 1256 O O . ARG A 1 170 ? -17.415 -12.396 61.305 1.00 34.81 325 ARG A O 1
ATOM 1264 N N . LEU A 1 171 ? -18.463 -14.225 62.118 1.00 34.52 326 LEU A N 1
ATOM 1265 C CA . LEU A 1 171 ? -19.184 -14.558 60.905 1.00 34.34 326 LEU A CA 1
ATOM 1266 C C . LEU A 1 171 ? -20.633 -14.734 61.332 1.00 34.28 326 LEU A C 1
ATOM 1267 O O . LEU A 1 171 ? -21.056 -15.825 61.676 1.00 34.26 326 LEU A O 1
ATOM 1272 N N . GLY A 1 172 ? -21.389 -13.646 61.345 1.00 34.70 327 GLY A N 1
ATOM 1273 C CA . GLY A 1 172 ? -22.676 -13.644 62.029 1.00 34.83 327 GLY A CA 1
ATOM 1274 C C . GLY A 1 172 ? -22.420 -13.751 63.526 1.00 34.94 327 GLY A C 1
ATOM 1275 O O . GLY A 1 172 ? -21.727 -12.906 64.100 1.00 35.19 327 GLY A O 1
ATOM 1276 N N . ASP A 1 173 ? -22.958 -14.793 64.157 1.00 35.18 328 ASP A N 1
ATOM 1277 C CA . ASP A 1 173 ? -22.722 -15.038 65.588 1.00 36.06 328 ASP A CA 1
ATOM 1278 C C . ASP A 1 173 ? -21.699 -16.158 65.841 1.00 35.31 328 ASP A C 1
ATOM 1279 O O . ASP A 1 173 ? -21.540 -16.626 66.970 1.00 35.99 328 ASP A O 1
ATOM 1284 N N . ILE A 1 174 ? -21.002 -16.563 64.782 1.00 34.43 329 ILE A N 1
ATOM 1285 C CA . ILE A 1 174 ? -19.952 -17.572 64.860 1.00 33.66 329 ILE A CA 1
ATOM 1286 C C . ILE A 1 174 ? -18.606 -16.870 65.022 1.00 34.40 329 ILE A C 1
ATOM 1287 O O . ILE A 1 174 ? -18.409 -15.773 64.475 1.00 35.32 329 ILE A O 1
ATOM 1292 N N . TRP A 1 175 ? -17.694 -17.489 65.771 1.00 34.06 330 TRP A N 1
ATOM 1293 C CA . TRP A 1 175 ? -16.316 -16.995 65.883 1.00 34.37 330 TRP A CA 1
ATOM 1294 C C . TRP A 1 175 ? -15.366 -17.759 64.961 1.00 34.64 330 TRP A C 1
ATOM 1295 O O . TRP A 1 175 ? -15.410 -18.994 64.895 1.00 33.74 330 TRP A O 1
ATOM 1306 N N . LEU A 1 176 ? -14.502 -17.025 64.265 1.00 35.83 331 LEU A N 1
ATOM 1307 C CA . LEU A 1 176 ? -13.387 -17.626 63.535 1.00 36.34 331 LEU A CA 1
ATOM 1308 C C . LEU A 1 176 ? -12.091 -17.018 64.051 1.00 36.08 331 LEU A C 1
ATOM 1309 O O . LEU A 1 176 ? -12.007 -15.804 64.226 1.00 36.33 331 LEU A O 1
ATOM 1314 N N . GLN A 1 177 ? -11.080 -17.845 64.294 1.00 34.18 332 GLN A N 1
ATOM 1315 C CA . GLN A 1 177 ? -9.781 -17.313 64.727 1.00 33.88 332 GLN A CA 1
ATOM 1316 C C . GLN A 1 177 ? -8.853 -17.051 63.542 1.00 33.22 332 GLN A C 1
ATOM 1317 O O . GLN A 1 177 ? -8.663 -17.905 62.680 1.00 32.34 332 GLN A O 1
ATOM 1323 N N . MET A 1 178 ? -8.295 -15.852 63.508 1.00 34.65 333 MET A N 1
ATOM 1324 C CA . MET A 1 178 ? -7.292 -15.475 62.522 1.00 35.83 333 MET A CA 1
ATOM 1325 C C . MET A 1 178 ? -5.934 -15.997 62.969 1.00 36.74 333 MET A C 1
ATOM 1326 O O . MET A 1 178 ? -5.730 -16.245 64.159 1.00 37.71 333 MET A O 1
ATOM 1331 N N . PRO A 1 179 ? -4.980 -16.122 62.029 1.00 37.25 334 PRO A N 1
ATOM 1332 C CA . PRO A 1 179 ? -3.603 -16.383 62.430 1.00 38.89 334 PRO A CA 1
ATOM 1333 C C . PRO A 1 179 ? -3.056 -15.130 63.110 1.00 40.58 334 PRO A C 1
ATOM 1334 O O . PRO A 1 179 ? -3.599 -14.029 62.929 1.00 41.11 334 PRO A O 1
ATOM 1338 N N . LEU A 1 180 ? -1.992 -15.293 63.879 1.00 41.47 335 LEU A N 1
ATOM 1339 C CA . LEU A 1 180 ? -1.354 -14.163 64.525 1.00 43.33 335 LEU A CA 1
ATOM 1340 C C . LEU A 1 180 ? -0.572 -13.344 63.501 1.00 44.26 335 LEU A C 1
ATOM 1341 O O . LEU A 1 180 ? -0.733 -12.122 63.417 1.00 44.89 335 LEU A O 1
ATOM 1346 N N . LEU A 1 181 ? 0.277 -14.027 62.731 1.00 43.83 336 LEU A N 1
ATOM 1347 C CA . LEU A 1 181 ? 0.941 -13.397 61.593 1.00 43.84 336 LEU A CA 1
ATOM 1348 C C . LEU A 1 181 ? 0.472 -14.093 60.339 1.00 41.75 336 LEU A C 1
ATOM 1349 O O . LEU A 1 181 ? 0.032 -15.243 60.379 1.00 41.79 336 LEU A O 1
ATOM 1354 N N . TRP A 1 182 ? 0.571 -13.401 59.213 1.00 41.93 337 TRP A N 1
ATOM 1355 C CA . TRP A 1 182 ? 0.298 -14.040 57.944 1.00 40.27 337 TRP A CA 1
ATOM 1356 C C . TRP A 1 182 ? 1.600 -14.554 57.344 1.00 40.77 337 TRP A C 1
ATOM 1357 O O . TRP A 1 182 ? 2.208 -13.924 56.476 1.00 41.91 337 TRP A O 1
ATOM 1368 N N . THR A 1 183 ? 2.043 -15.698 57.846 1.00 40.29 338 THR A N 1
ATOM 1369 C CA . THR A 1 183 ? 3.242 -16.342 57.339 1.00 41.44 338 THR A CA 1
ATOM 1370 C C . THR A 1 183 ? 2.883 -17.098 56.065 1.00 42.99 338 THR A C 1
ATOM 1371 O O . THR A 1 183 ? 1.701 -17.230 55.724 1.00 41.11 338 THR A O 1
ATOM 1375 N N . GLU A 1 184 ? 3.909 -17.588 55.372 1.00 46.82 339 GLU A N 1
ATOM 1376 C CA . GLU A 1 184 ? 3.749 -18.468 54.221 1.00 48.82 339 GLU A CA 1
ATOM 1377 C C . GLU A 1 184 ? 2.806 -19.622 54.556 1.00 45.33 339 GLU A C 1
ATOM 1378 O O . GLU A 1 184 ? 1.890 -19.928 53.792 1.00 44.02 339 GLU A O 1
ATOM 1384 N N . ASN A 1 185 ? 3.022 -20.238 55.716 1.00 41.96 340 ASN A N 1
ATOM 1385 C CA . ASN A 1 185 ? 2.190 -21.344 56.186 1.00 38.11 340 ASN A CA 1
ATOM 1386 C C . ASN A 1 185 ? 0.735 -20.959 56.459 1.00 35.49 340 ASN A C 1
ATOM 1387 O O . ASN A 1 185 ? -0.178 -21.711 56.125 1.00 34.26 340 ASN A O 1
ATOM 1392 N N . ALA A 1 186 ? 0.517 -19.791 57.061 1.00 35.19 341 ALA A N 1
ATOM 1393 C CA . ALA A 1 186 ? -0.836 -19.344 57.407 1.00 34.37 341 ALA A CA 1
ATOM 1394 C C . ALA A 1 186 ? -1.607 -18.919 56.161 1.00 34.06 341 ALA A C 1
ATOM 1395 O O . ALA A 1 186 ? -2.802 -19.189 56.026 1.00 33.78 341 ALA A O 1
ATOM 1397 N N . VAL A 1 187 ? -0.914 -18.223 55.267 1.00 35.08 342 VAL A N 1
ATOM 1398 C CA . VAL A 1 187 ? -1.456 -17.836 53.972 1.00 35.30 342 VAL A CA 1
ATOM 1399 C C . VAL A 1 187 ? -1.962 -19.077 53.221 1.00 34.42 342 VAL A C 1
ATOM 1400 O O . VAL A 1 187 ? -3.084 -19.078 52.702 1.00 33.44 342 VAL A O 1
ATOM 1404 N N . ASP A 1 188 ? -1.166 -20.143 53.205 1.00 34.28 343 ASP A N 1
ATOM 1405 C CA . ASP A 1 188 ? -1.587 -21.370 52.530 1.00 33.94 343 ASP A CA 1
ATOM 1406 C C . ASP A 1 188 ? -2.778 -22.034 53.227 1.00 32.87 343 ASP A C 1
ATOM 1407 O O . ASP A 1 188 ? -3.765 -22.386 52.579 1.00 31.99 343 ASP A O 1
ATOM 1412 N N . GLY A 1 189 ? -2.683 -22.187 54.545 1.00 32.73 344 GLY A N 1
ATOM 1413 C CA . GLY A 1 189 ? -3.716 -22.855 55.325 1.00 32.19 344 GLY A CA 1
ATOM 1414 C C . GLY A 1 189 ? -5.045 -22.128 55.392 1.00 31.83 344 GLY A C 1
ATOM 1415 O O . GLY A 1 189 ? -6.088 -22.763 55.541 1.00 31.68 344 GLY A O 1
ATOM 1416 N N . PHE A 1 190 ? -5.026 -20.800 55.285 1.00 32.19 345 PHE A N 1
ATOM 1417 C CA . PHE A 1 190 ? -6.264 -20.017 55.368 1.00 31.14 345 PHE A CA 1
ATOM 1418 C C . PHE A 1 190 ? -6.869 -19.675 54.015 1.00 30.76 345 PHE A C 1
ATOM 1419 O O . PHE A 1 190 ? -8.096 -19.666 53.878 1.00 29.86 345 PHE A O 1
ATOM 1427 N N . LEU A 1 191 ? -6.017 -19.392 53.028 1.00 30.60 346 LEU A N 1
ATOM 1428 C CA . LEU A 1 191 ? -6.478 -18.752 51.787 1.00 30.61 346 LEU A CA 1
ATOM 1429 C C . LEU A 1 191 ? -6.438 -19.627 50.559 1.00 30.97 346 LEU A C 1
ATOM 1430 O O . LEU A 1 191 ? -7.270 -19.473 49.671 1.00 30.94 346 LEU A O 1
ATOM 1435 N N . ASN A 1 192 ? -5.476 -20.539 50.498 1.00 31.33 347 ASN A N 1
ATOM 1436 C CA . ASN A 1 192 ? -5.228 -21.261 49.265 1.00 32.47 347 ASN A CA 1
ATOM 1437 C C . ASN A 1 192 ? -6.126 -22.485 49.081 1.00 31.94 347 ASN A C 1
ATOM 1438 O O . ASN A 1 192 ? -5.682 -23.623 49.300 1.00 32.36 347 ASN A O 1
ATOM 1443 N N . HIS A 1 193 ? -7.375 -22.268 48.662 1.00 30.92 348 HIS A N 1
ATOM 1444 C CA . HIS A 1 193 ? -8.253 -23.402 48.347 1.00 30.57 348 HIS A CA 1
ATOM 1445 C C . HIS A 1 193 ? -7.843 -24.156 47.088 1.00 32.35 348 HIS A C 1
ATOM 1446 O O . HIS A 1 193 ? -8.202 -25.326 46.917 1.00 33.55 348 HIS A O 1
ATOM 1453 N N . GLU A 1 194 ? -7.081 -23.504 46.218 1.00 33.38 349 GLU A N 1
ATOM 1454 C CA . GLU A 1 194 ? -6.606 -24.144 44.993 1.00 35.68 349 GLU A CA 1
ATOM 1455 C C . GLU A 1 194 ? -5.660 -25.317 45.280 1.00 37.10 349 GLU A C 1
ATOM 1456 O O . GLU A 1 194 ? -5.716 -26.336 44.596 1.00 37.88 349 GLU A O 1
ATOM 1462 N N . HIS A 1 195 ? -4.816 -25.167 46.299 1.00 37.95 350 HIS A N 1
ATOM 1463 C CA . HIS A 1 195 ? -3.825 -26.188 46.675 1.00 40.38 350 HIS A CA 1
ATOM 1464 C C . HIS A 1 195 ? -4.259 -26.992 47.898 1.00 37.94 350 HIS A C 1
ATOM 1465 O O . HIS A 1 195 ? -3.469 -27.767 48.450 1.00 38.20 350 HIS A O 1
ATOM 1472 N N . ASN A 1 196 ? -5.504 -26.789 48.326 1.00 35.57 351 ASN A N 1
ATOM 1473 C CA . ASN A 1 196 ? -6.050 -27.465 49.499 1.00 33.98 351 ASN A CA 1
ATOM 1474 C C . ASN A 1 196 ? -7.443 -28.047 49.247 1.00 33.00 351 ASN A C 1
ATOM 1475 O O . ASN A 1 196 ? -8.339 -27.919 50.076 1.00 31.44 351 ASN A O 1
ATOM 1480 N N . ASN A 1 197 ? -7.591 -28.703 48.095 1.00 34.11 352 ASN A N 1
ATOM 1481 C CA . ASN A 1 197 ? -8.821 -29.419 47.700 1.00 34.17 352 ASN A CA 1
ATOM 1482 C C . ASN A 1 197 ? -10.108 -28.621 47.870 1.00 32.26 352 ASN A C 1
ATOM 1483 O O . ASN A 1 197 ? -11.131 -29.165 48.290 1.00 31.92 352 ASN A O 1
ATOM 1488 N N . GLY A 1 198 ? -10.054 -27.335 47.535 1.00 31.97 353 GLY A N 1
ATOM 1489 C CA . GLY A 1 198 ? -11.247 -26.482 47.551 1.00 31.46 353 GLY A CA 1
ATOM 1490 C C . GLY A 1 198 ? -11.642 -25.960 48.920 1.00 30.67 353 GLY A C 1
ATOM 1491 O O . GLY A 1 198 ? -12.734 -25.414 49.076 1.00 30.72 353 GLY A O 1
ATOM 1492 N N . LYS A 1 199 ? -10.753 -26.113 49.905 1.00 29.98 354 LYS A N 1
ATOM 1493 C CA . LYS A 1 199 ? -11.006 -25.675 51.290 1.00 28.73 354 LYS A CA 1
ATOM 1494 C C . LYS A 1 199 ? -10.218 -24.413 51.649 1.00 28.21 354 LYS A C 1
ATOM 1495 O O . LYS A 1 199 ? -9.013 -24.329 51.409 1.00 28.09 354 LYS A O 1
ATOM 1501 N N . SER A 1 200 ? -10.900 -23.439 52.238 1.00 27.69 355 SER A N 1
ATOM 1502 C CA . SER A 1 200 ? -10.262 -22.198 52.681 1.00 27.66 355 SER A CA 1
ATOM 1503 C C . SER A 1 200 ? -11.271 -21.372 53.456 1.00 27.08 355 SER A C 1
ATOM 1504 O O . SER A 1 200 ? -12.479 -21.615 53.385 1.00 26.14 355 SER A O 1
ATOM 1507 N N . ILE A 1 201 ? -10.782 -20.390 54.202 1.00 27.35 356 ILE A N 1
ATOM 1508 C CA . ILE A 1 201 ? -11.686 -19.502 54.918 1.00 27.34 356 ILE A CA 1
ATOM 1509 C C . ILE A 1 201 ? -12.550 -18.729 53.912 1.00 28.08 356 ILE A C 1
ATOM 1510 O O . ILE A 1 201 ? -13.735 -18.489 54.161 1.00 28.52 356 ILE A O 1
ATOM 1515 N N . LEU A 1 202 ? -11.958 -18.374 52.767 1.00 29.24 357 LEU A N 1
ATOM 1516 C CA . LEU A 1 202 ? -12.689 -17.711 51.679 1.00 30.21 357 LEU A CA 1
ATOM 1517 C C . LEU A 1 202 ? -13.897 -18.528 51.229 1.00 30.27 357 LEU A C 1
ATOM 1518 O O . LEU A 1 202 ? -14.979 -17.974 51.056 1.00 30.40 357 LEU A O 1
ATOM 1523 N N . MET A 1 203 ? -13.703 -19.833 51.016 1.00 29.22 358 MET A N 1
ATOM 1524 C CA . MET A 1 203 ? -14.790 -20.705 50.578 1.00 29.07 358 MET A CA 1
ATOM 1525 C C . MET A 1 203 ? -15.796 -20.953 51.702 1.00 28.31 358 MET A C 1
ATOM 1526 O O . MET A 1 203 ? -16.987 -21.083 51.441 1.00 28.22 358 MET A O 1
ATOM 1531 N N . THR A 1 204 ? -15.312 -21.020 52.945 1.00 26.95 359 THR A N 1
ATOM 1532 C CA . THR A 1 204 ? -16.183 -21.174 54.117 1.00 26.95 359 THR A CA 1
ATOM 1533 C C . THR A 1 204 ? -17.163 -20.006 54.268 1.00 27.79 359 THR A C 1
ATOM 1534 O O . THR A 1 204 ? -18.379 -20.210 54.340 1.00 27.56 359 THR A O 1
ATOM 1538 N N . ILE A 1 205 ? -16.634 -18.792 54.330 1.00 28.47 360 ILE A N 1
ATOM 1539 C CA . ILE A 1 205 ? -17.490 -17.613 54.431 1.00 30.41 360 ILE A CA 1
ATOM 1540 C C . ILE A 1 205 ? -18.452 -17.583 53.234 1.00 32.12 360 ILE A C 1
ATOM 1541 O O . ILE A 1 205 ? -19.631 -17.274 53.389 1.00 32.60 360 ILE A O 1
ATOM 1546 N N . ASP A 1 206 ? -17.957 -17.953 52.054 1.00 33.47 361 ASP A N 1
ATOM 1547 C CA . ASP A 1 206 ? -18.773 -17.864 50.837 1.00 35.65 361 ASP A CA 1
ATOM 1548 C C . ASP A 1 206 ? -19.845 -18.951 50.720 1.00 35.26 361 ASP A C 1
ATOM 1549 O O . ASP A 1 206 ? -20.772 -18.824 49.917 1.00 36.28 361 ASP A O 1
ATOM 1554 N N . SER A 1 207 ? -19.739 -20.003 51.528 1.00 33.56 362 SER A N 1
ATOM 1555 C CA . SER A 1 207 ? -20.728 -21.076 51.496 1.00 33.56 362 SER A CA 1
ATOM 1556 C C . SER A 1 207 ? -22.064 -20.713 52.173 1.00 34.39 362 SER A C 1
ATOM 1557 O O . SER A 1 207 ? -23.066 -21.389 51.958 1.00 34.97 362 SER A O 1
ATOM 1560 N N . LEU A 1 208 ? -22.079 -19.656 52.984 1.00 35.57 363 LEU A N 1
ATOM 1561 C CA . LEU A 1 208 ? -23.312 -19.191 53.645 1.00 37.36 363 LEU A CA 1
ATOM 1562 C C . LEU A 1 208 ? -24.420 -18.898 52.630 1.00 38.94 363 LEU A C 1
ATOM 1563 O O . LEU A 1 208 ? -24.128 -18.458 51.520 1.00 39.06 363 LEU A O 1
ATOM 1568 N N . PRO A 1 209 ? -25.700 -19.137 53.004 1.00 40.77 364 PRO A N 1
ATOM 1569 C CA . PRO A 1 209 ? -26.786 -18.843 52.065 1.00 42.92 364 PRO A CA 1
ATOM 1570 C C . PRO A 1 209 ? -26.828 -17.364 51.676 1.00 45.44 364 PRO A C 1
ATOM 1571 O O . PRO A 1 209 ? -26.317 -16.513 52.414 1.00 44.53 364 PRO A O 1
ATOM 1575 N N . ASP A 1 210 ? -27.424 -17.082 50.517 1.00 57.67 365 ASP A N 1
ATOM 1576 C CA . ASP A 1 210 ? -27.470 -15.734 49.946 1.00 59.38 365 ASP A CA 1
ATOM 1577 C C . ASP A 1 210 ? -28.285 -14.743 50.771 1.00 55.42 365 ASP A C 1
ATOM 1578 O O . ASP A 1 210 ? -28.093 -13.535 50.654 1.00 55.08 365 ASP A O 1
ATOM 1583 N N . LYS A 1 211 ? -29.195 -15.250 51.598 1.00 51.60 366 LYS A N 1
ATOM 1584 C CA . LYS A 1 211 ? -29.977 -14.393 52.477 1.00 47.97 366 LYS A CA 1
ATOM 1585 C C . LYS A 1 211 ? -29.091 -13.720 53.532 1.00 44.24 366 LYS A C 1
ATOM 1586 O O . LYS A 1 211 ? -29.488 -12.732 54.140 1.00 44.35 366 LYS A O 1
ATOM 1592 N N . TYR A 1 212 ? -27.887 -14.260 53.725 1.00 41.44 367 TYR A N 1
ATOM 1593 C CA . TYR A 1 212 ? -26.919 -13.699 54.669 1.00 39.71 367 TYR A CA 1
ATOM 1594 C C . TYR A 1 212 ? -25.772 -12.967 53.974 1.00 39.31 367 TYR A C 1
ATOM 1595 O O . TYR A 1 212 ? -24.655 -12.926 54.495 1.00 37.85 367 TYR A O 1
ATOM 1604 N N . SER A 1 213 ? -26.048 -12.371 52.817 1.00 42.18 368 SER A N 1
ATOM 1605 C CA . SER A 1 213 ? -25.019 -11.657 52.059 1.00 43.35 368 SER A CA 1
ATOM 1606 C C . SER A 1 213 ? -24.366 -10.543 52.879 1.00 43.40 368 SER A C 1
ATOM 1607 O O . SER A 1 213 ? -23.176 -10.278 52.725 1.00 42.09 368 SER A O 1
ATOM 1610 N N . GLN A 1 214 ? -25.146 -9.909 53.752 1.00 45.42 369 GLN A N 1
ATOM 1611 C CA . GLN A 1 214 ? -24.642 -8.846 54.611 1.00 47.16 369 GLN A CA 1
ATOM 1612 C C . GLN A 1 214 ? -23.588 -9.389 55.568 1.00 42.54 369 GLN A C 1
ATOM 1613 O O . GLN A 1 214 ? -22.517 -8.799 55.712 1.00 41.24 369 GLN A O 1
ATOM 1619 N N . GLU A 1 215 ? -23.901 -10.505 56.218 1.00 40.47 370 GLU A N 1
ATOM 1620 C CA . GLU A 1 215 ? -22.980 -11.165 57.144 1.00 38.42 370 GLU A CA 1
ATOM 1621 C C . GLU A 1 215 ? -21.699 -11.641 56.446 1.00 35.90 370 GLU A C 1
ATOM 1622 O O . GLU A 1 215 ? -20.612 -11.540 57.017 1.00 35.57 370 GLU A O 1
ATOM 1628 N N . LYS A 1 216 ? -21.842 -12.139 55.218 1.00 35.57 371 LYS A N 1
ATOM 1629 C CA . LYS A 1 216 ? -20.712 -12.593 54.386 1.00 34.93 371 LYS A CA 1
ATOM 1630 C C . LYS A 1 216 ? -19.711 -11.472 54.117 1.00 34.43 371 LYS A C 1
ATOM 1631 O O . LYS A 1 216 ? -18.498 -11.650 54.289 1.00 33.79 371 LYS A O 1
ATOM 1637 N N . VAL A 1 217 ? -20.234 -10.346 53.642 1.00 35.39 372 VAL A N 1
ATOM 1638 C CA . VAL A 1 217 ? -19.438 -9.167 53.314 1.00 36.23 372 VAL A CA 1
ATOM 1639 C C . VAL A 1 217 ? -18.726 -8.653 54.569 1.00 36.72 372 VAL A C 1
ATOM 1640 O O . VAL A 1 217 ? -17.517 -8.426 54.550 1.00 36.04 372 VAL A O 1
ATOM 1644 N N . GLN A 1 218 ? -19.477 -8.496 55.656 1.00 38.67 373 GLN A N 1
ATOM 1645 C CA . GLN A 1 218 ? -18.915 -8.089 56.945 1.00 41.21 373 GLN A CA 1
ATOM 1646 C C . GLN A 1 218 ? -17.745 -8.977 57.394 1.00 38.23 373 GLN A C 1
ATOM 1647 O O . GLN A 1 218 ? -16.676 -8.466 57.753 1.00 38.80 373 GLN A O 1
ATOM 1653 N N . ALA A 1 219 ? -17.939 -10.299 57.362 1.00 35.27 374 ALA A N 1
ATOM 1654 C CA . ALA A 1 219 ? -16.889 -11.233 57.755 1.00 33.17 374 ALA A CA 1
ATOM 1655 C C . ALA A 1 219 ? -15.674 -11.110 56.836 1.00 31.77 374 ALA A C 1
ATOM 1656 O O . ALA A 1 219 ? -14.525 -11.128 57.300 1.00 32.16 374 ALA A O 1
ATOM 1658 N N . MET A 1 220 ? -15.929 -10.985 55.534 1.00 30.84 375 MET A N 1
ATOM 1659 C CA . MET A 1 220 ? -14.864 -10.829 54.539 1.00 30.97 375 MET A CA 1
ATOM 1660 C C . MET A 1 220 ? -14.100 -9.532 54.700 1.00 31.48 375 MET A C 1
ATOM 1661 O O . MET A 1 220 ? -12.879 -9.515 54.551 1.00 31.94 375 MET A O 1
ATOM 1666 N N . GLU A 1 221 ? -14.821 -8.447 54.995 1.00 32.88 376 GLU A N 1
ATOM 1667 C CA . GLU A 1 221 ? -14.195 -7.174 55.316 1.00 34.95 376 GLU A CA 1
ATOM 1668 C C . GLU A 1 221 ? -13.236 -7.321 56.500 1.00 35.80 376 GLU A C 1
ATOM 1669 O O . GLU A 1 221 ? -12.124 -6.782 56.468 1.00 36.81 376 GLU A O 1
ATOM 1675 N N . ASP A 1 222 ? -13.664 -8.071 57.517 1.00 36.19 377 ASP A N 1
ATOM 1676 C CA . ASP A 1 222 ? -12.852 -8.335 58.708 1.00 38.41 377 ASP A CA 1
ATOM 1677 C C . ASP A 1 222 ? -11.593 -9.162 58.418 1.00 37.94 377 ASP A C 1
ATOM 1678 O O . ASP A 1 222 ? -10.557 -8.972 59.057 1.00 39.53 377 ASP A O 1
ATOM 1683 N N . LEU A 1 223 ? -11.689 -10.075 57.455 1.00 35.74 378 LEU A N 1
ATOM 1684 C CA . LEU A 1 223 ? -10.540 -10.855 57.019 1.00 36.23 378 LEU A CA 1
ATOM 1685 C C . LEU A 1 223 ? -9.555 -9.998 56.225 1.00 35.98 378 LEU A C 1
ATOM 1686 O O . LEU A 1 223 ? -8.333 -10.083 56.418 1.00 38.05 378 LEU A O 1
ATOM 1691 N N . VAL A 1 224 ? -10.099 -9.170 55.340 1.00 36.19 379 VAL A N 1
ATOM 1692 C CA . VAL A 1 224 ? -9.312 -8.247 54.529 1.00 37.11 379 VAL A CA 1
ATOM 1693 C C . VAL A 1 224 ? -8.599 -7.225 55.422 1.00 39.13 379 VAL A C 1
ATOM 1694 O O . VAL A 1 224 ? -7.437 -6.873 55.175 1.00 40.40 379 VAL A O 1
ATOM 1698 N N . LYS A 1 225 ? -9.292 -6.771 56.464 1.00 39.95 380 LYS A N 1
ATOM 1699 C CA . LYS A 1 225 ? -8.694 -5.923 57.490 1.00 42.78 380 LYS A CA 1
ATOM 1700 C C . LYS A 1 225 ? -7.490 -6.607 58.144 1.00 43.38 380 LYS A C 1
ATOM 1701 O O . LYS A 1 225 ? -6.450 -5.974 58.365 1.00 45.53 380 LYS A O 1
ATOM 1707 N N . SER A 1 226 ? -7.640 -7.894 58.449 1.00 41.73 381 SER A N 1
ATOM 1708 C CA . SER A 1 226 ? -6.568 -8.682 59.040 1.00 42.82 381 SER A CA 1
ATOM 1709 C C . SER A 1 226 ? -5.416 -8.805 58.050 1.00 42.84 381 SER A C 1
ATOM 1710 O O . SER A 1 226 ? -4.248 -8.652 58.417 1.00 45.28 381 SER A O 1
ATOM 1713 N N . LEU A 1 227 ? -5.758 -9.066 56.789 1.00 41.65 382 LEU A N 1
ATOM 1714 C CA . LEU A 1 227 ? -4.766 -9.249 55.738 1.00 43.14 382 LEU A CA 1
ATOM 1715 C C . LEU A 1 227 ? -3.983 -7.975 55.500 1.00 45.90 382 LEU A C 1
ATOM 1716 O O . LEU A 1 227 ? -2.757 -8.001 55.544 1.00 48.20 382 LEU A O 1
ATOM 1721 N N . ARG A 1 228 ? -4.690 -6.871 55.266 1.00 47.86 383 ARG A N 1
ATOM 1722 C CA . ARG A 1 228 ? -4.063 -5.556 55.147 1.00 52.43 383 ARG A CA 1
ATOM 1723 C C . ARG A 1 228 ? -3.240 -5.222 56.387 1.00 56.41 383 ARG A C 1
ATOM 1724 O O . ARG A 1 228 ? -2.121 -4.718 56.273 1.00 58.77 383 ARG A O 1
ATOM 1732 N N . GLY A 1 229 ? -3.807 -5.505 57.561 1.00 58.75 384 GLY A N 1
ATOM 1733 C CA . GLY A 1 229 ? -3.170 -5.225 58.848 1.00 64.40 384 GLY A CA 1
ATOM 1734 C C . GLY A 1 229 ? -1.878 -5.996 59.028 1.00 67.93 384 GLY A C 1
ATOM 1735 O O . GLY A 1 229 ? -1.792 -6.910 59.854 1.00 69.39 384 GLY A O 1
ATOM 1736 N N . GLY A 1 230 ? -0.873 -5.613 58.247 1.00 70.58 385 GLY A N 1
ATOM 1737 C CA . GLY A 1 230 ? 0.415 -6.281 58.237 1.00 74.73 385 GLY A CA 1
ATOM 1738 C C . GLY A 1 230 ? 0.532 -7.248 57.077 1.00 74.56 385 GLY A C 1
ATOM 1739 O O . GLY A 1 230 ? 1.035 -8.362 57.247 1.00 76.11 385 GLY A O 1
ATOM 1740 N N . ARG A 1 231 ? 0.059 -6.831 55.899 1.00 99.39 386 ARG A N 1
ATOM 1741 C CA . ARG A 1 231 ? 0.251 -7.615 54.676 1.00 93.72 386 ARG A CA 1
ATOM 1742 C C . ARG A 1 231 ? 1.727 -7.772 54.436 1.00 95.17 386 ARG A C 1
ATOM 1743 O O . ARG A 1 231 ? 2.553 -7.159 55.120 1.00 101.28 386 ARG A O 1
ATOM 1751 N N . LEU A 1 232 ? 2.059 -8.567 53.430 1.00 88.41 387 LEU A N 1
ATOM 1752 C CA . LEU A 1 232 ? 3.442 -8.855 53.167 1.00 88.07 387 LEU A CA 1
ATOM 1753 C C . LEU A 1 232 ? 3.986 -8.053 52.000 1.00 86.17 387 LEU A C 1
ATOM 1754 O O . LEU A 1 232 ? 4.708 -7.065 52.195 1.00 93.16 387 LEU A O 1
ATOM 1759 N N . THR A 1 233 ? 3.627 -8.492 50.790 1.00 87.10 388 THR A N 1
ATOM 1760 C CA . THR A 1 233 ? 4.517 -8.270 49.655 1.00 92.39 388 THR A CA 1
ATOM 1761 C C . THR A 1 233 ? 3.926 -8.990 48.442 1.00 89.00 388 THR A C 1
ATOM 1762 O O . THR A 1 233 ? 2.754 -9.373 48.454 1.00 70.97 388 THR A O 1
ATOM 1766 N N . GLU A 1 234 ? 4.741 -9.156 47.402 1.00 87.56 389 GLU A N 1
ATOM 1767 C CA . GLU A 1 234 ? 4.347 -9.873 46.196 1.00 90.00 389 GLU A CA 1
ATOM 1768 C C . GLU A 1 234 ? 4.732 -11.352 46.265 1.00 87.85 389 GLU A C 1
ATOM 1769 O O . GLU A 1 234 ? 4.027 -12.201 45.722 1.00 83.75 389 GLU A O 1
ATOM 1775 N N . ALA A 1 235 ? 5.847 -11.648 46.929 1.00 87.43 390 ALA A N 1
ATOM 1776 C CA . ALA A 1 235 ? 6.307 -13.022 47.106 1.00 82.20 390 ALA A CA 1
ATOM 1777 C C . ALA A 1 235 ? 5.353 -13.838 47.980 1.00 75.05 390 ALA A C 1
ATOM 1778 O O . ALA A 1 235 ? 5.147 -15.026 47.725 1.00 71.60 390 ALA A O 1
ATOM 1780 N N . CYS A 1 236 ? 4.768 -13.197 48.994 1.00 71.12 391 CYS A N 1
ATOM 1781 C CA . CYS A 1 236 ? 3.919 -13.893 49.959 1.00 65.25 391 CYS A CA 1
ATOM 1782 C C . CYS A 1 236 ? 2.456 -13.990 49.545 1.00 57.77 391 CYS A C 1
ATOM 1783 O O . CYS A 1 236 ? 1.809 -15.001 49.816 1.00 54.56 391 CYS A O 1
ATOM 1786 N N . ILE A 1 237 ? 1.930 -12.941 48.915 1.00 54.80 392 ILE A N 1
ATOM 1787 C CA . ILE A 1 237 ? 0.557 -12.972 48.400 1.00 48.86 392 ILE A CA 1
ATOM 1788 C C . ILE A 1 237 ? 0.478 -13.751 47.091 1.00 45.75 392 ILE A C 1
ATOM 1789 O O . ILE A 1 237 ? -0.587 -14.243 46.727 1.00 42.07 392 ILE A O 1
ATOM 1794 N N . ARG A 1 238 ? 1.612 -13.880 46.400 1.00 48.35 393 ARG A N 1
ATOM 1795 C CA . ARG A 1 238 ? 1.643 -14.481 45.061 1.00 47.91 393 ARG A CA 1
ATOM 1796 C C . ARG A 1 238 ? 1.003 -15.868 44.930 1.00 44.31 393 ARG A C 1
ATOM 1797 O O . ARG A 1 238 ? 0.226 -16.085 44.001 1.00 43.17 393 ARG A O 1
ATOM 1805 N N . PRO A 1 239 ? 1.321 -16.808 45.846 1.00 43.80 394 PRO A N 1
ATOM 1806 C CA . PRO A 1 239 ? 0.685 -18.130 45.765 1.00 41.24 394 PRO A CA 1
ATOM 1807 C C . PRO A 1 239 ? -0.848 -18.099 45.883 1.00 37.82 394 PRO A C 1
ATOM 1808 O O . PRO A 1 239 ? -1.515 -19.045 45.459 1.00 36.90 394 PRO A O 1
ATOM 1812 N N . VAL A 1 240 ? -1.413 -17.040 46.461 1.00 37.02 395 VAL A N 1
ATOM 1813 C CA . VAL A 1 240 ? -2.870 -17.012 46.691 1.00 34.37 395 VAL A CA 1
ATOM 1814 C C . VAL A 1 240 ? -3.628 -15.883 45.989 1.00 34.88 395 VAL A C 1
ATOM 1815 O O . VAL A 1 240 ? -4.828 -15.699 46.239 1.00 33.94 395 VAL A O 1
ATOM 1819 N N . GLU A 1 241 ? -2.948 -15.136 45.116 1.00 37.59 396 GLU A N 1
ATOM 1820 C CA . GLU A 1 241 ? -3.601 -14.089 44.331 1.00 39.07 396 GLU A CA 1
ATOM 1821 C C . GLU A 1 241 ? -4.806 -14.670 43.602 1.00 37.09 396 GLU A C 1
ATOM 1822 O O . GLU A 1 241 ? -5.855 -14.031 43.506 1.00 35.49 396 GLU A O 1
ATOM 1828 N N . SER A 1 242 ? -4.622 -15.884 43.078 1.00 36.67 397 SER A N 1
ATOM 1829 C CA . SER A 1 242 ? -5.633 -16.569 42.299 1.00 35.09 397 SER A CA 1
ATOM 1830 C C . SER A 1 242 ? -6.821 -16.940 43.169 1.00 32.02 397 SER A C 1
ATOM 1831 O O . SER A 1 242 ? -7.949 -16.587 42.850 1.00 30.52 397 SER A O 1
ATOM 1834 N N . SER A 1 243 ? -6.568 -17.648 44.269 1.00 30.61 398 SER A N 1
ATOM 1835 C CA . SER A 1 243 ? -7.608 -17.959 45.254 1.00 28.10 398 SER A CA 1
ATOM 1836 C C . SER A 1 243 ? -8.350 -16.708 45.758 1.00 26.70 398 SER A C 1
ATOM 1837 O O . SER A 1 243 ? -9.575 -16.735 45.889 1.00 26.48 398 SER A O 1
ATOM 1840 N N . LEU A 1 244 ? -7.630 -15.617 46.010 1.00 26.88 399 LEU A N 1
ATOM 1841 C CA . LEU A 1 244 ? -8.272 -14.375 46.482 1.00 27.15 399 LEU A CA 1
ATOM 1842 C C . LEU A 1 244 ? -9.271 -13.799 45.485 1.00 27.46 399 LEU A C 1
ATOM 1843 O O . LEU A 1 244 ? -10.426 -13.554 45.842 1.00 26.82 399 LEU A O 1
ATOM 1848 N N . VAL A 1 245 ? -8.832 -13.606 44.237 1.00 29.36 400 VAL A N 1
ATOM 1849 C CA . VAL A 1 245 ? -9.687 -13.030 43.209 1.00 31.09 400 VAL A CA 1
ATOM 1850 C C . VAL A 1 245 ? -10.813 -13.982 42.814 1.00 30.94 400 VAL A C 1
ATOM 1851 O O . VAL A 1 245 ? -11.878 -13.543 42.376 1.00 31.46 400 VAL A O 1
ATOM 1855 N N . SER A 1 246 ? -10.580 -15.285 42.976 1.00 30.04 401 SER A N 1
ATOM 1856 C CA . SER A 1 246 ? -11.573 -16.284 42.596 1.00 30.10 401 SER A CA 1
ATOM 1857 C C . SER A 1 246 ? -12.869 -16.127 43.391 1.00 29.68 401 SER A C 1
ATOM 1858 O O . SER A 1 246 ? -13.927 -16.581 42.961 1.00 30.67 401 SER A O 1
ATOM 1861 N N . VAL A 1 247 ? -12.773 -15.500 44.561 1.00 28.82 402 VAL A N 1
ATOM 1862 C CA . VAL A 1 247 ? -13.922 -15.326 45.439 1.00 28.46 402 VAL A CA 1
ATOM 1863 C C . VAL A 1 247 ? -14.282 -13.851 45.573 1.00 28.89 402 VAL A C 1
ATOM 1864 O O . VAL A 1 247 ? -15.448 -13.485 45.426 1.00 29.50 402 VAL A O 1
ATOM 1868 N N . LEU A 1 248 ? -13.284 -13.005 45.821 1.00 28.82 403 LEU A N 1
ATOM 1869 C CA . LEU A 1 248 ? -13.545 -11.587 46.153 1.00 29.96 403 LEU A CA 1
ATOM 1870 C C . LEU A 1 248 ? -13.825 -10.656 44.967 1.00 31.43 403 LEU A C 1
ATOM 1871 O O . LEU A 1 248 ? -14.328 -9.540 45.151 1.00 32.67 403 LEU A O 1
ATOM 1876 N N . ALA A 1 249 ? -13.507 -11.106 43.755 1.00 31.83 404 ALA A N 1
ATOM 1877 C CA . ALA A 1 249 ? -13.781 -10.305 42.559 1.00 34.41 404 ALA A CA 1
ATOM 1878 C C . ALA A 1 249 ? -15.183 -10.541 42.010 1.00 35.53 404 ALA A C 1
ATOM 1879 O O . ALA A 1 249 ? -15.501 -10.128 40.895 1.00 38.59 404 ALA A O 1
ATOM 1881 N N . HIS A 1 250 ? -16.027 -11.182 42.808 1.00 34.74 405 HIS A N 1
ATOM 1882 C CA . HIS A 1 250 ? -17.403 -11.468 42.408 1.00 36.42 405 HIS A CA 1
ATOM 1883 C C . HIS A 1 250 ? -18.360 -10.929 43.465 1.00 37.32 405 HIS A C 1
ATOM 1884 O O . HIS A 1 250 ? -17.949 -10.696 44.611 1.00 35.54 405 HIS A O 1
ATOM 1891 N N . PRO A 1 251 ? -19.633 -10.711 43.083 1.00 40.20 406 PRO A N 1
ATOM 1892 C CA . PRO A 1 251 ? -20.655 -10.349 44.060 1.00 42.34 406 PRO A CA 1
ATOM 1893 C C . PRO A 1 251 ? -20.836 -11.422 45.142 1.00 42.58 406 PRO A C 1
ATOM 1894 O O . PRO A 1 251 ? -20.661 -12.611 44.856 1.00 42.06 406 PRO A O 1
ATOM 1898 N N . PRO A 1 252 ? -21.202 -11.010 46.375 1.00 44.29 407 PRO A N 1
ATOM 1899 C CA . PRO A 1 252 ? -21.506 -9.637 46.803 1.00 46.29 407 PRO A CA 1
ATOM 1900 C C . PRO A 1 252 ? -20.322 -8.786 47.289 1.00 45.39 407 PRO A C 1
ATOM 1901 O O . PRO A 1 252 ? -20.540 -7.684 47.790 1.00 47.72 407 PRO A O 1
ATOM 1905 N N . TYR A 1 253 ? -19.095 -9.273 47.130 1.00 42.10 408 TYR A N 1
ATOM 1906 C CA . TYR A 1 253 ? -17.900 -8.576 47.644 1.00 41.38 408 TYR A CA 1
ATOM 1907 C C . TYR A 1 253 ? -17.524 -7.356 46.807 1.00 43.51 408 TYR A C 1
ATOM 1908 O O . TYR A 1 253 ? -16.775 -6.485 47.255 1.00 45.19 408 TYR A O 1
ATOM 1917 N N . THR A 1 254 ? -18.065 -7.307 45.593 1.00 44.10 409 THR A N 1
ATOM 1918 C CA . THR A 1 254 ? -17.947 -6.156 44.706 1.00 47.08 409 THR A CA 1
ATOM 1919 C C . THR A 1 254 ? -18.655 -4.923 45.259 1.00 51.48 409 THR A C 1
ATOM 1920 O O . THR A 1 254 ? -18.281 -3.799 44.933 1.00 54.13 409 THR A O 1
ATOM 1924 N N . GLN A 1 255 ? -19.680 -5.133 46.085 1.00 54.33 410 GLN A N 1
ATOM 1925 C CA . GLN A 1 255 ? -20.435 -4.022 46.672 1.00 57.43 410 GLN A CA 1
ATOM 1926 C C . GLN A 1 255 ? -19.738 -3.416 47.888 1.00 52.31 410 GLN A C 1
ATOM 1927 O O . GLN A 1 255 ? -20.120 -2.345 48.359 1.00 53.45 410 GLN A O 1
ATOM 1933 N N . SER A 1 256 ? -18.723 -4.103 48.400 1.00 46.71 411 SER A N 1
ATOM 1934 C CA . SER A 1 256 ? -17.968 -3.586 49.524 1.00 41.92 411 SER A CA 1
ATOM 1935 C C . SER A 1 256 ? -16.883 -2.636 49.037 1.00 39.67 411 SER A C 1
ATOM 1936 O O . SER A 1 256 ? -15.965 -3.041 48.311 1.00 37.99 411 SER A O 1
ATOM 1939 N N . ALA A 1 257 ? -17.000 -1.375 49.441 1.00 38.81 412 ALA A N 1
ATOM 1940 C CA . ALA A 1 257 ? -16.011 -0.350 49.137 1.00 38.27 412 ALA A CA 1
ATOM 1941 C C . ALA A 1 257 ? -14.638 -0.729 49.696 1.00 36.28 412 ALA A C 1
ATOM 1942 O O . ALA A 1 257 ? -13.616 -0.525 49.027 1.00 36.04 412 ALA A O 1
ATOM 1944 N N . LEU A 1 258 ? -14.625 -1.301 50.903 1.00 34.81 413 LEU A N 1
ATOM 1945 C CA . LEU A 1 258 ? -13.387 -1.749 51.555 1.00 34.35 413 LEU A CA 1
ATOM 1946 C C . LEU A 1 258 ? -12.704 -2.912 50.816 1.00 32.73 413 LEU A C 1
ATOM 1947 O O . LEU A 1 258 ? -11.500 -2.855 50.528 1.00 32.35 413 LEU A O 1
ATOM 1952 N N . ILE A 1 259 ? -13.458 -3.960 50.494 1.00 31.64 414 ILE A N 1
ATOM 1953 C CA . ILE A 1 259 ? -12.865 -5.084 49.755 1.00 30.31 414 ILE A CA 1
ATOM 1954 C C . ILE A 1 259 ? -12.415 -4.660 48.351 1.00 30.89 414 ILE A C 1
ATOM 1955 O O . ILE A 1 259 ? -11.293 -4.968 47.940 1.00 29.81 414 ILE A O 1
ATOM 1960 N N . SER A 1 260 ? -13.281 -3.943 47.634 1.00 32.91 415 SER A N 1
ATOM 1961 C CA . SER A 1 260 ? -12.961 -3.454 46.282 1.00 35.11 415 SER A CA 1
ATOM 1962 C C . SER A 1 260 ? -11.679 -2.637 46.213 1.00 36.68 415 SER A C 1
ATOM 1963 O O . SER A 1 260 ? -10.904 -2.783 45.267 1.00 36.45 415 SER A O 1
ATOM 1966 N N . GLU A 1 261 ? -11.467 -1.772 47.202 1.00 39.38 416 GLU A N 1
ATOM 1967 C CA . GLU A 1 261 ? -10.260 -0.943 47.259 1.00 42.87 416 GLU A CA 1
ATOM 1968 C C . GLU A 1 261 ? -9.017 -1.805 47.478 1.00 40.60 416 GLU A C 1
ATOM 1969 O O . GLU A 1 261 ? -8.004 -1.635 46.801 1.00 41.50 416 GLU A O 1
ATOM 1975 N N . TRP A 1 262 ? -9.102 -2.727 48.431 1.00 38.49 417 TRP A N 1
ATOM 1976 C CA . TRP A 1 262 ? -8.005 -3.647 48.691 1.00 37.39 417 TRP A CA 1
ATOM 1977 C C . TRP A 1 262 ? -7.724 -4.535 47.467 1.00 36.01 417 TRP A C 1
ATOM 1978 O O . TRP A 1 262 ? -6.574 -4.720 47.075 1.00 36.64 417 TRP A O 1
ATOM 1989 N N . LEU A 1 263 ? -8.779 -5.041 46.844 1.00 34.74 418 LEU A N 1
ATOM 1990 C CA . LEU A 1 263 ? -8.634 -6.016 45.769 1.00 34.96 418 LEU A CA 1
ATOM 1991 C C . LEU A 1 263 ? -8.030 -5.433 44.488 1.00 35.27 418 LEU A C 1
ATOM 1992 O O . LEU A 1 263 ? -7.376 -6.146 43.735 1.00 35.58 418 LEU A O 1
ATOM 1997 N N . GLY A 1 264 ? -8.267 -4.148 44.247 1.00 36.57 419 GLY A N 1
ATOM 1998 C CA . GLY A 1 264 ? -7.731 -3.442 43.092 1.00 37.60 419 GLY A CA 1
ATOM 1999 C C . GLY A 1 264 ? -6.294 -3.805 42.746 1.00 37.56 419 GLY A C 1
ATOM 2000 O O . GLY A 1 264 ? -6.051 -4.394 41.692 1.00 37.14 419 GLY A O 1
ATOM 2001 N N . PRO A 1 265 ? -5.329 -3.429 43.614 1.00 38.79 420 PRO A N 1
ATOM 2002 C CA . PRO A 1 265 ? -3.921 -3.782 43.418 1.00 39.74 420 PRO A CA 1
ATOM 2003 C C . PRO A 1 265 ? -3.624 -5.284 43.375 1.00 37.99 420 PRO A C 1
ATOM 2004 O O . PRO A 1 265 ? -2.719 -5.694 42.660 1.00 38.61 420 PRO A O 1
ATOM 2008 N N . VAL A 1 266 ? -4.366 -6.091 44.132 1.00 36.92 421 VAL A N 1
ATOM 2009 C CA . VAL A 1 266 ? -4.131 -7.540 44.173 1.00 35.86 421 VAL A CA 1
ATOM 2010 C C . VAL A 1 266 ? -4.467 -8.183 42.812 1.00 34.87 421 VAL A C 1
ATOM 2011 O O . VAL A 1 266 ? -3.728 -9.049 42.313 1.00 35.19 421 VAL A O 1
ATOM 2015 N N . GLN A 1 267 ? -5.573 -7.742 42.216 1.00 34.23 422 GLN A N 1
ATOM 2016 C CA . GLN A 1 267 ? -6.025 -8.246 40.920 1.00 34.57 422 GLN A CA 1
ATOM 2017 C C . GLN A 1 267 ? -5.101 -7.793 39.790 1.00 36.30 422 GLN A C 1
ATOM 2018 O O . GLN A 1 267 ? -4.839 -8.561 38.872 1.00 35.88 422 GLN A O 1
ATOM 2024 N N . GLU A 1 268 ? -4.635 -6.546 39.856 1.00 39.18 423 GLU A N 1
ATOM 2025 C CA . GLU A 1 268 ? -3.646 -6.018 38.910 1.00 42.86 423 GLU A CA 1
ATOM 2026 C C . GLU A 1 268 ? -2.341 -6.806 38.940 1.00 41.74 423 GLU A C 1
ATOM 2027 O O . GLU A 1 268 ? -1.789 -7.122 37.883 1.00 41.77 423 GLU A O 1
ATOM 2033 N N . ARG A 1 269 ? -1.859 -7.124 40.143 1.00 40.66 424 ARG A N 1
ATOM 2034 C CA . ARG A 1 269 ? -0.675 -7.969 40.297 1.00 40.89 424 ARG A CA 1
ATOM 2035 C C . ARG A 1 269 ? -0.917 -9.363 39.730 1.00 38.30 424 ARG A C 1
ATOM 2036 O O . ARG A 1 269 ? -0.068 -9.900 39.024 1.00 38.35 424 ARG A O 1
ATOM 2044 N N . PHE A 1 270 ? -2.081 -9.932 40.035 1.00 36.39 425 PHE A N 1
ATOM 2045 C CA . PHE A 1 270 ? -2.489 -11.225 39.487 1.00 36.06 425 PHE A CA 1
ATOM 2046 C C . PHE A 1 270 ? -2.455 -11.214 37.959 1.00 35.08 425 PHE A C 1
ATOM 2047 O O . PHE A 1 270 ? -1.872 -12.102 37.340 1.00 35.48 425 PHE A O 1
ATOM 2055 N N . PHE A 1 271 ? -3.078 -10.196 37.370 1.00 34.50 426 PHE A N 1
ATOM 2056 C CA . PHE A 1 271 ? -3.165 -10.035 35.917 1.00 34.33 426 PHE A CA 1
ATOM 2057 C C . PHE A 1 271 ? -1.791 -9.846 35.265 1.00 35.22 426 PHE A C 1
ATOM 2058 O O . PHE A 1 271 ? -1.475 -10.508 34.270 1.00 35.18 426 PHE A O 1
ATOM 2066 N N . ALA A 1 272 ? -0.981 -8.955 35.832 1.00 36.22 427 ALA A N 1
ATOM 2067 C CA . ALA A 1 272 ? 0.388 -8.746 35.364 1.00 37.93 427 ALA A CA 1
ATOM 2068 C C . ALA A 1 272 ? 1.182 -10.057 35.360 1.00 37.90 427 ALA A C 1
ATOM 2069 O O . ALA A 1 272 ? 1.905 -10.344 34.408 1.00 38.64 427 ALA A O 1
ATOM 2071 N N . HIS A 1 273 ? 1.029 -10.850 36.417 1.00 37.22 428 HIS A N 1
ATOM 2072 C CA . HIS A 1 273 ? 1.676 -12.161 36.508 1.00 38.23 428 HIS A CA 1
ATOM 2073 C C . HIS A 1 273 ? 1.228 -13.127 35.411 1.00 36.63 428 HIS A C 1
ATOM 2074 O O . HIS A 1 273 ? 2.052 -13.849 34.851 1.00 37.65 428 HIS A O 1
ATOM 2081 N N . GLN A 1 274 ? -0.070 -13.141 35.103 1.00 37.69 429 GLN A N 1
ATOM 2082 C CA . GLN A 1 274 ? -0.580 -13.985 34.030 1.00 36.44 429 GLN A CA 1
ATOM 2083 C C . GLN A 1 274 ? 0.011 -13.570 32.682 1.00 36.99 429 GLN A C 1
ATOM 2084 O O . GLN A 1 274 ? 0.367 -14.421 31.867 1.00 37.14 429 GLN A O 1
ATOM 2090 N N . CYS A 1 275 ? 0.127 -12.260 32.470 1.00 38.47 430 CYS A N 1
ATOM 2091 C CA . CYS A 1 275 ? 0.745 -11.694 31.272 1.00 40.21 430 CYS A CA 1
ATOM 2092 C C . CYS A 1 275 ? 2.213 -12.086 31.131 1.00 42.86 430 CYS A C 1
ATOM 2093 O O . CYS A 1 275 ? 2.687 -12.292 30.020 1.00 43.58 430 CYS A O 1
ATOM 2096 N N . GLN A 1 276 ? 2.925 -12.187 32.251 1.00 45.17 431 GLN A N 1
ATOM 2097 C CA . GLN A 1 276 ? 4.335 -12.594 32.242 1.00 48.17 431 GLN A CA 1
ATOM 2098 C C . GLN A 1 276 ? 4.536 -14.098 32.031 1.00 47.19 431 GLN A C 1
ATOM 2099 O O . GLN A 1 276 ? 5.587 -14.528 31.563 1.00 48.43 431 GLN A O 1
ATOM 2105 N N . THR A 1 277 ? 3.530 -14.886 32.382 1.00 44.43 432 THR A N 1
ATOM 2106 C CA . THR A 1 277 ? 3.645 -16.333 32.371 1.00 43.74 432 THR A CA 1
ATOM 2107 C C . THR A 1 277 ? 3.049 -16.962 31.100 1.00 42.11 432 THR A C 1
ATOM 2108 O O . THR A 1 277 ? 3.657 -17.854 30.499 1.00 42.44 432 THR A O 1
ATOM 2112 N N . TYR A 1 278 ? 1.879 -16.475 30.680 1.00 39.49 433 TYR A N 1
ATOM 2113 C CA . TYR A 1 278 ? 1.109 -17.145 29.639 1.00 37.80 433 TYR A CA 1
ATOM 2114 C C . TYR A 1 278 ? 0.895 -16.371 28.334 1.00 36.60 433 TYR A C 1
ATOM 2115 O O . TYR A 1 278 ? 0.035 -16.741 27.541 1.00 35.15 433 TYR A O 1
ATOM 2124 N N . ASN A 1 279 ? 1.651 -15.301 28.114 1.00 37.09 434 ASN A N 1
ATOM 2125 C CA . ASN A 1 279 ? 1.607 -14.618 26.819 1.00 37.81 434 ASN A CA 1
ATOM 2126 C C . ASN A 1 279 ? 2.311 -15.478 25.766 1.00 40.38 434 ASN A C 1
ATOM 2127 O O . ASN A 1 279 ? 1.879 -15.550 24.608 1.00 39.95 434 ASN A O 1
ATOM 2132 N N . ASP A 1 280 ? 3.376 -16.152 26.199 1.00 43.91 435 ASP A N 1
ATOM 2133 C CA . ASP A 1 280 ? 4.247 -16.928 25.319 1.00 47.67 435 ASP A CA 1
ATOM 2134 C C . ASP A 1 280 ? 4.202 -18.434 25.598 1.00 46.28 435 ASP A C 1
ATOM 2135 O O . ASP A 1 280 ? 4.967 -19.200 25.010 1.00 47.36 435 ASP A O 1
ATOM 2140 N N . VAL A 1 281 ? 3.314 -18.843 26.500 1.00 43.54 436 VAL A N 1
ATOM 2141 C CA . VAL A 1 281 ? 3.129 -20.248 26.865 1.00 42.04 436 VAL A CA 1
ATOM 2142 C C . VAL A 1 281 ? 1.631 -20.543 26.925 1.00 39.25 436 VAL A C 1
ATOM 2143 O O . VAL A 1 281 ? 0.868 -19.733 27.459 1.00 38.22 436 VAL A O 1
ATOM 2147 N N . PRO A 1 282 ? 1.198 -21.685 26.352 1.00 38.23 437 PRO A N 1
ATOM 2148 C CA . PRO A 1 282 ? -0.205 -22.067 26.441 1.00 37.35 437 PRO A CA 1
ATOM 2149 C C . PRO A 1 282 ? -0.720 -22.164 27.875 1.00 38.59 437 PRO A C 1
ATOM 2150 O O . PRO A 1 282 ? -0.056 -22.717 28.752 1.00 39.17 437 PRO A O 1
ATOM 2154 N N . LEU A 1 283 ? -1.897 -21.592 28.094 1.00 40.17 438 LEU A N 1
ATOM 2155 C CA . LEU A 1 283 ? -2.601 -21.706 29.354 1.00 42.57 438 LEU A CA 1
ATOM 2156 C C . LEU A 1 283 ? -3.104 -23.146 29.445 1.00 44.26 438 LEU A C 1
ATOM 2157 O O . LEU A 1 283 ? -3.661 -23.659 2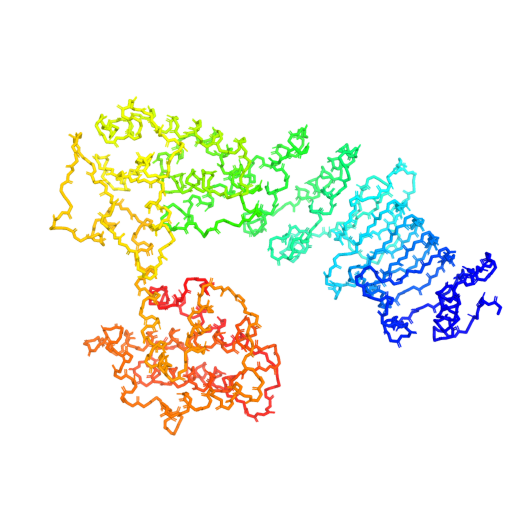8.469 1.00 44.33 438 LEU A O 1
ATOM 2162 N N . PRO A 1 284 ? -2.892 -23.809 30.600 1.00 46.07 439 PRO A N 1
ATOM 2163 C CA . PRO A 1 284 ? -3.426 -25.159 30.761 1.00 47.40 439 PRO A CA 1
ATOM 2164 C C . PRO A 1 284 ? -4.943 -25.130 30.631 1.00 47.53 439 PRO A C 1
ATOM 2165 O O . PRO A 1 284 ? -5.585 -24.233 31.185 1.00 46.40 439 PRO A O 1
ATOM 2169 N N . ALA A 1 285 ? -5.499 -26.083 29.885 1.00 49.09 440 ALA A N 1
ATOM 2170 C CA . ALA A 1 285 ? -6.943 -26.141 29.647 1.00 49.28 440 ALA A CA 1
ATOM 2171 C C . ALA A 1 285 ? -7.712 -25.886 30.950 1.00 48.71 440 ALA A C 1
ATOM 2172 O O . ALA A 1 285 ? -7.553 -26.634 31.916 1.00 49.66 440 ALA A O 1
ATOM 2174 N N . PRO A 1 286 ? -8.511 -24.799 30.988 1.00 46.53 441 PRO A N 1
ATOM 2175 C CA . PRO A 1 286 ? -9.240 -24.400 32.189 1.00 44.99 441 PRO A CA 1
ATOM 2176 C C . PRO A 1 286 ? -10.255 -25.450 32.611 1.00 44.24 441 PRO A C 1
ATOM 2177 O O . PRO A 1 286 ? -10.988 -25.961 31.769 1.00 44.19 441 PRO A O 1
ATOM 2181 N N . ASP A 1 287 ? -10.293 -25.768 33.901 1.00 43.28 442 ASP A N 1
ATOM 2182 C CA . ASP A 1 287 ? -11.353 -26.625 34.446 1.00 42.61 442 ASP A CA 1
ATOM 2183 C C . ASP A 1 287 ? -12.568 -25.787 34.871 1.00 40.17 442 ASP A C 1
ATOM 2184 O O . ASP A 1 287 ? -12.590 -24.575 34.642 1.00 37.89 442 ASP A O 1
ATOM 2189 N N . THR A 1 288 ? -13.559 -26.430 35.496 1.00 38.37 443 THR A N 1
ATOM 2190 C CA . THR A 1 288 ? -14.805 -25.769 35.912 1.00 36.65 443 THR A CA 1
ATOM 2191 C C . THR A 1 288 ? -14.545 -24.563 36.826 1.00 35.31 443 THR A C 1
ATOM 2192 O O . THR A 1 288 ? -15.102 -23.483 36.624 1.00 34.27 443 THR A O 1
ATOM 2196 N N . TYR A 1 289 ? -13.692 -24.750 37.825 1.00 34.63 444 TYR A N 1
ATOM 2197 C CA . TYR A 1 289 ? -13.336 -23.667 38.743 1.00 33.92 444 TYR A CA 1
ATOM 2198 C C . TYR A 1 289 ? -12.770 -22.456 37.985 1.00 32.78 444 TYR A C 1
ATOM 2199 O O . TYR A 1 289 ? -13.187 -21.311 38.187 1.00 32.12 444 TYR A O 1
ATOM 2208 N N . TYR A 1 290 ? -11.819 -22.722 37.101 1.00 32.97 445 TYR A N 1
ATOM 2209 C CA . TYR A 1 290 ? -11.145 -21.665 36.373 1.00 32.99 445 TYR A CA 1
ATOM 2210 C C . TYR A 1 290 ? -12.109 -20.904 35.463 1.00 32.50 445 TYR A C 1
ATOM 2211 O O . TYR A 1 290 ? -12.054 -19.674 35.369 1.00 32.31 445 TYR A O 1
ATOM 2220 N N . GLN A 1 291 ? -12.998 -21.645 34.809 1.00 32.11 446 GLN A N 1
ATOM 2221 C CA . GLN A 1 291 ? -13.983 -21.063 33.906 1.00 31.48 446 GLN A CA 1
ATOM 2222 C C . GLN A 1 291 ? -15.002 -20.207 34.641 1.00 31.35 446 GLN A C 1
ATOM 2223 O O . GLN A 1 291 ? -15.394 -19.153 34.155 1.00 30.65 446 GLN A O 1
ATOM 2229 N N . GLN A 1 292 ? -15.423 -20.655 35.817 1.00 31.51 447 GLN A N 1
ATOM 2230 C CA . GLN A 1 292 ? -16.446 -19.936 36.580 1.00 32.16 447 GLN A CA 1
ATOM 2231 C C . GLN A 1 292 ? -15.915 -18.772 37.409 1.00 31.19 447 GLN A C 1
ATOM 2232 O O . GLN A 1 292 ? -16.614 -17.787 37.597 1.00 31.51 447 GLN A O 1
ATOM 2238 N N . ARG A 1 293 ? -14.694 -18.890 37.911 1.00 31.19 448 ARG A N 1
ATOM 2239 C CA . ARG A 1 293 ? -14.182 -17.918 38.877 1.00 31.87 448 ARG A CA 1
ATOM 2240 C C . ARG A 1 293 ? -12.978 -17.086 38.425 1.00 31.75 448 ARG A C 1
ATOM 2241 O O . ARG A 1 293 ? -12.767 -15.974 38.925 1.00 32.47 448 ARG A O 1
ATOM 2249 N N . ILE A 1 294 ? -12.182 -17.600 37.495 1.00 31.03 449 ILE A N 1
ATOM 2250 C CA . ILE A 1 294 ? -10.945 -16.905 37.135 1.00 30.68 449 ILE A CA 1
ATOM 2251 C C . ILE A 1 294 ? -11.081 -16.177 35.798 1.00 30.73 449 ILE A C 1
ATOM 2252 O O . ILE A 1 294 ? -10.735 -15.005 35.697 1.00 31.17 449 ILE A O 1
ATOM 2257 N N . LEU A 1 295 ? -11.606 -16.858 34.783 1.00 30.83 450 LEU A N 1
ATOM 2258 C CA . LEU A 1 295 ? -11.817 -16.224 33.469 1.00 30.75 450 LEU A CA 1
ATOM 2259 C C . LEU A 1 295 ? -12.549 -14.870 33.532 1.00 30.50 450 LEU A C 1
ATOM 2260 O O . LEU A 1 295 ? -12.089 -13.926 32.907 1.00 31.15 450 LEU A O 1
ATOM 2265 N N . PRO A 1 296 ? -13.670 -14.768 34.290 1.00 30.24 451 PRO A N 1
ATOM 2266 C CA . PRO A 1 296 ? -14.327 -13.454 34.443 1.00 30.10 451 PRO A CA 1
ATOM 2267 C C . PRO A 1 296 ? -13.423 -12.374 35.035 1.00 30.41 451 PRO A C 1
ATOM 2268 O O . PRO A 1 296 ? -13.554 -11.192 34.684 1.00 30.20 451 PRO A O 1
ATOM 2272 N N . VAL A 1 297 ? -12.524 -12.777 35.932 1.00 30.35 452 VAL A N 1
ATOM 2273 C CA . VAL A 1 297 ? -11.550 -11.856 36.517 1.00 30.69 452 VAL A CA 1
ATOM 2274 C C . VAL A 1 297 ? -10.559 -11.357 35.443 1.00 30.53 452 VAL A C 1
ATOM 2275 O O . VAL A 1 297 ? -10.294 -10.163 35.343 1.00 31.10 452 VAL A O 1
ATOM 2279 N N . LEU A 1 298 ? -10.018 -12.271 34.646 1.00 30.79 453 LEU A N 1
ATOM 2280 C CA . LEU A 1 298 ? -9.122 -11.905 33.528 1.00 30.82 453 LEU A CA 1
ATOM 2281 C C . LEU A 1 298 ? -9.790 -10.976 32.498 1.00 30.55 453 LEU A C 1
ATOM 2282 O O . LEU A 1 298 ? -9.163 -10.022 32.013 1.00 31.54 453 LEU A O 1
ATOM 2287 N N . LEU A 1 299 ? -11.056 -11.238 32.178 1.00 29.91 454 LEU A N 1
ATOM 2288 C CA . LEU A 1 299 ? -11.821 -10.340 31.304 1.00 29.85 454 LEU A CA 1
ATOM 2289 C C . LEU A 1 299 ? -11.901 -8.955 31.896 1.00 30.21 454 LEU A C 1
ATOM 2290 O O . LEU A 1 299 ? -11.708 -7.955 31.205 1.00 30.32 454 LEU A O 1
ATOM 2295 N N . ASP A 1 300 ? -12.190 -8.902 33.189 1.00 30.59 455 ASP A N 1
ATOM 2296 C CA . ASP A 1 300 ? -12.317 -7.637 33.881 1.00 31.74 455 ASP A CA 1
ATOM 2297 C C . ASP A 1 300 ? -10.993 -6.863 33.858 1.00 31.35 455 ASP A C 1
ATOM 2298 O O . ASP A 1 300 ? -10.982 -5.658 33.627 1.00 32.28 455 ASP A O 1
ATOM 2303 N N . SER A 1 301 ? -9.881 -7.557 34.084 1.00 30.95 456 SER A N 1
ATOM 2304 C CA . SER A 1 301 ? -8.562 -6.922 34.028 1.00 31.48 456 SER A CA 1
ATOM 2305 C C . SER A 1 301 ? -8.238 -6.361 32.655 1.00 30.90 456 SER A C 1
ATOM 2306 O O . SER A 1 301 ? -7.731 -5.253 32.553 1.00 32.00 456 SER A O 1
ATOM 2309 N N . PHE A 1 302 ? -8.527 -7.129 31.606 1.00 30.28 457 PHE A N 1
ATOM 2310 C CA . PHE A 1 302 ? -8.356 -6.653 30.229 1.00 30.85 457 PHE A CA 1
ATOM 2311 C C . PHE A 1 302 ? -9.261 -5.472 29.920 1.00 32.76 457 PHE A C 1
ATOM 2312 O O . PHE A 1 302 ? -8.909 -4.615 29.118 1.00 32.91 457 PHE A O 1
ATOM 2320 N N . ASP A 1 303 ? -10.441 -5.458 30.536 1.00 35.46 458 ASP A N 1
ATOM 2321 C CA . ASP A 1 303 ? -11.393 -4.358 30.387 1.00 38.74 458 ASP A CA 1
ATOM 2322 C C . ASP A 1 303 ? -10.854 -3.091 31.054 1.00 39.84 458 ASP A C 1
ATOM 2323 O O . ASP A 1 303 ? -11.057 -1.991 30.549 1.00 40.86 458 ASP A O 1
ATOM 2328 N N . ARG A 1 304 ? -10.149 -3.259 32.172 1.00 40.45 459 ARG A N 1
ATOM 2329 C CA . ARG A 1 304 ? -9.575 -2.134 32.936 1.00 42.45 459 ARG A CA 1
ATOM 2330 C C . ARG A 1 304 ? -8.252 -1.645 32.347 1.00 44.17 459 ARG A C 1
ATOM 2331 O O . ARG A 1 304 ? -7.829 -0.513 32.596 1.00 44.71 459 ARG A O 1
ATOM 2339 N N . ASN A 1 305 ? -7.597 -2.520 31.589 1.00 45.85 460 ASN A N 1
ATOM 2340 C CA . ASN A 1 305 ? -6.324 -2.220 30.953 1.00 49.25 460 ASN A CA 1
ATOM 2341 C C . ASN A 1 305 ? -6.379 -2.656 29.492 1.00 47.77 460 ASN A C 1
ATOM 2342 O O . ASN A 1 305 ? -5.708 -3.604 29.079 1.00 47.43 460 ASN A O 1
ATOM 2347 N N . SER A 1 306 ? -7.196 -1.954 28.716 1.00 47.33 461 SER A N 1
ATOM 2348 C CA . SER A 1 306 ? -7.441 -2.290 27.317 1.00 45.77 461 SER A CA 1
ATOM 2349 C C . SER A 1 306 ? -6.172 -2.331 26.457 1.00 45.31 461 SER A C 1
ATOM 2350 O O . SER A 1 306 ? -6.139 -3.021 25.442 1.00 45.14 461 SER A O 1
ATOM 2353 N N . ALA A 1 307 ? -5.125 -1.617 26.877 1.00 45.44 462 ALA A N 1
ATOM 2354 C CA . ALA A 1 307 ? -3.836 -1.635 26.169 1.00 44.63 462 ALA A CA 1
ATOM 2355 C C . ALA A 1 307 ? -3.189 -3.022 26.150 1.00 42.95 462 ALA A C 1
ATOM 2356 O O . ALA A 1 307 ? -2.561 -3.399 25.158 1.00 43.14 462 ALA A O 1
ATOM 2358 N N . ALA A 1 308 ? -3.358 -3.777 27.234 1.00 40.60 463 ALA A N 1
ATOM 2359 C CA . ALA A 1 308 ? -2.793 -5.119 27.347 1.00 38.47 463 ALA A CA 1
ATOM 2360 C C . ALA A 1 308 ? -3.339 -6.107 26.305 1.00 37.05 463 ALA A C 1
ATOM 2361 O O . ALA A 1 308 ? -2.686 -7.108 26.006 1.00 36.29 463 ALA A O 1
ATOM 2363 N N . MET A 1 309 ? -4.517 -5.818 25.746 1.00 36.09 464 MET A N 1
ATOM 2364 C CA . MET A 1 309 ? -5.106 -6.642 24.678 1.00 35.46 464 MET A CA 1
ATOM 2365 C C . MET A 1 309 ? -4.178 -6.849 23.475 1.00 35.88 464 MET A C 1
ATOM 2366 O O . MET A 1 309 ? -4.112 -7.956 22.928 1.00 35.75 464 MET A O 1
ATOM 2371 N N . THR A 1 310 ? -3.475 -5.789 23.071 1.00 36.22 465 THR A N 1
ATOM 2372 C CA . THR A 1 310 ? -2.577 -5.824 21.912 1.00 36.85 465 THR A CA 1
ATOM 2373 C C . THR A 1 310 ? -1.113 -6.005 22.307 1.00 39.52 465 THR A C 1
ATOM 2374 O O . THR A 1 310 ? -0.343 -6.621 21.569 1.00 40.63 465 THR A O 1
ATOM 2378 N N . THR A 1 311 ? -0.729 -5.470 23.462 1.00 41.69 466 THR A N 1
ATOM 2379 C CA . THR A 1 311 ? 0.613 -5.681 24.019 1.00 44.59 466 THR A CA 1
ATOM 2380 C C . THR A 1 311 ? 0.830 -7.155 24.407 1.00 43.93 466 THR A C 1
ATOM 2381 O O . THR A 1 311 ? 1.935 -7.691 24.284 1.00 44.60 466 THR A O 1
ATOM 2385 N N . HIS A 1 312 ? -0.247 -7.797 24.859 1.00 42.39 467 HIS A N 1
ATOM 2386 C CA . HIS A 1 312 ? -0.224 -9.192 25.283 1.00 41.71 467 HIS A CA 1
ATOM 2387 C C . HIS A 1 312 ? -1.351 -9.964 24.613 1.00 40.15 467 HIS A C 1
ATOM 2388 O O . HIS A 1 312 ? -2.240 -10.492 25.276 1.00 38.46 467 HIS A O 1
ATOM 2395 N N . SER A 1 313 ? -1.285 -10.022 23.285 1.00 40.00 468 SER A N 1
ATOM 2396 C CA . SER A 1 313 ? -2.307 -10.661 22.465 1.00 38.60 468 SER A CA 1
ATOM 2397 C C . SER A 1 313 ? -2.228 -12.183 22.534 1.00 37.41 468 SER A C 1
ATOM 2398 O O . SER A 1 313 ? -3.208 -12.864 22.242 1.00 36.63 468 SER A O 1
ATOM 2401 N N . GLY A 1 314 ? -1.063 -12.706 22.914 1.00 36.82 469 GLY A N 1
ATOM 2402 C CA . GLY A 1 314 ? -0.901 -14.131 23.185 1.00 35.23 469 GLY A CA 1
ATOM 2403 C C . GLY A 1 314 ? -1.825 -14.566 24.308 1.00 33.40 469 GLY A C 1
ATOM 2404 O O . GLY A 1 314 ? -2.652 -15.453 24.122 1.00 33.17 469 GLY A O 1
ATOM 2405 N N . LEU A 1 315 ? -1.704 -13.925 25.469 1.00 32.42 470 LEU A N 1
ATOM 2406 C CA . LEU A 1 315 ? -2.605 -14.204 26.586 1.00 30.91 470 LEU A CA 1
ATOM 2407 C C . LEU A 1 315 ? -4.044 -13.823 26.252 1.00 29.99 470 LEU A C 1
ATOM 2408 O O . LEU A 1 315 ? -4.954 -14.603 26.491 1.00 29.26 470 LEU A O 1
ATOM 2413 N N . PHE A 1 316 ? -4.240 -12.632 25.686 1.00 30.89 471 PHE A N 1
ATOM 2414 C CA . PHE A 1 316 ? -5.592 -12.144 25.379 1.00 30.83 471 PHE A CA 1
ATOM 2415 C C . PHE A 1 316 ? -6.399 -13.110 24.528 1.00 30.50 471 PHE A C 1
ATOM 2416 O O . PHE A 1 316 ? -7.512 -13.491 24.902 1.00 30.09 471 PHE A O 1
ATOM 2424 N N . ASN A 1 317 ? -5.845 -13.496 23.384 1.00 30.52 472 ASN A N 1
ATOM 2425 C CA . ASN A 1 317 ? -6.493 -14.478 22.509 1.00 30.63 472 ASN A CA 1
ATOM 2426 C C . ASN A 1 317 ? -6.807 -15.821 23.183 1.00 29.80 472 ASN A C 1
ATOM 2427 O O . ASN A 1 317 ? -7.856 -16.404 22.934 1.00 29.65 472 ASN A O 1
ATOM 2432 N N . GLN A 1 318 ? -5.914 -16.289 24.052 1.00 29.92 473 GLN A N 1
ATOM 2433 C CA . GLN A 1 318 ? -6.155 -17.517 24.835 1.00 29.63 473 GLN A CA 1
ATOM 2434 C C . GLN A 1 318 ? -7.365 -17.397 25.772 1.00 28.93 473 GLN A C 1
ATOM 2435 O O . GLN A 1 318 ? -8.240 -18.273 25.787 1.00 29.18 473 GLN A O 1
ATOM 2441 N N . VAL A 1 319 ? -7.420 -16.297 26.521 1.00 28.67 474 VAL A N 1
ATOM 2442 C CA . VAL A 1 319 ? -8.514 -16.018 27.458 1.00 27.89 474 VAL A CA 1
ATOM 2443 C C . VAL A 1 319 ? -9.853 -15.968 26.722 1.00 27.37 474 VAL A C 1
ATOM 2444 O O . VAL A 1 319 ? -10.817 -16.610 27.136 1.00 27.70 474 VAL A O 1
ATOM 2448 N N . ILE A 1 320 ? -9.894 -15.210 25.629 1.00 27.36 475 ILE A N 1
ATOM 2449 C CA . ILE A 1 320 ? -11.079 -15.101 24.775 1.00 27.09 475 ILE A CA 1
ATOM 2450 C C . ILE A 1 320 ? -11.499 -16.460 24.230 1.00 27.92 475 ILE A C 1
ATOM 2451 O O . ILE A 1 320 ? -12.670 -16.844 24.333 1.00 28.36 475 ILE A O 1
ATOM 2456 N N . LEU A 1 321 ? -10.540 -17.189 23.669 1.00 28.80 476 LEU A N 1
ATOM 2457 C CA . LEU A 1 321 ? -10.771 -18.564 23.233 1.00 29.63 476 LEU A CA 1
ATOM 2458 C C . LEU A 1 321 ? -11.453 -19.438 24.288 1.00 29.82 476 LEU A C 1
ATOM 2459 O O . LEU A 1 321 ? -12.474 -20.080 24.013 1.00 30.40 476 LEU A O 1
ATOM 2464 N N . HIS A 1 322 ? -10.894 -19.472 25.490 1.00 29.29 477 HIS A N 1
ATOM 2465 C CA . HIS A 1 322 ? -11.447 -20.316 26.564 1.00 29.49 477 HIS A CA 1
ATOM 2466 C C . HIS A 1 322 ? -12.795 -19.854 27.110 1.00 29.97 477 HIS A C 1
ATOM 2467 O O . HIS A 1 322 ? -13.607 -20.676 27.527 1.00 30.76 477 HIS A O 1
ATOM 2474 N N . CYS A 1 323 ? -13.023 -18.541 27.102 1.00 30.44 478 CYS A N 1
ATOM 2475 C CA . CYS A 1 323 ? -14.315 -17.953 27.451 1.00 31.84 478 CYS A CA 1
ATOM 2476 C C . CYS A 1 323 ? -15.402 -18.382 26.477 1.00 33.17 478 CYS A C 1
ATOM 2477 O O . CYS A 1 323 ? -16.557 -18.615 26.873 1.00 33.71 478 CYS A O 1
ATOM 2480 N N . MET A 1 324 ? -15.030 -18.475 25.204 1.00 33.95 479 MET A N 1
ATOM 2481 C CA . MET A 1 324 ? -15.972 -18.846 24.152 1.00 35.35 479 MET A CA 1
ATOM 2482 C C . MET A 1 324 ? -16.252 -20.348 24.083 1.00 35.79 479 MET A C 1
ATOM 2483 O O . MET A 1 324 ? -17.343 -20.747 23.680 1.00 36.98 479 MET A O 1
ATOM 2488 N N . THR A 1 325 ? -15.283 -21.169 24.477 1.00 35.75 480 THR A N 1
ATOM 2489 C CA . THR A 1 325 ? -15.376 -22.633 24.287 1.00 36.43 480 THR A CA 1
ATOM 2490 C C . THR A 1 325 ? -15.557 -23.476 25.560 1.00 36.88 480 THR A C 1
ATOM 2491 O O . THR A 1 325 ? -15.858 -24.677 25.472 1.00 38.01 480 THR A O 1
ATOM 2495 N N . GLY A 1 326 ? -15.358 -22.868 26.728 1.00 35.41 481 GLY A N 1
ATOM 2496 C CA . GLY A 1 326 ? -15.527 -23.569 27.995 1.00 34.97 481 GLY A CA 1
ATOM 2497 C C . GLY A 1 326 ? -16.975 -23.958 28.251 1.00 35.73 481 GLY A C 1
ATOM 2498 O O . GLY A 1 326 ? -17.869 -23.115 28.174 1.00 35.09 481 GLY A O 1
ATOM 2499 N N . VAL A 1 327 ? -17.205 -25.234 28.568 1.00 36.98 482 VAL A N 1
ATOM 2500 C CA . VAL A 1 327 ? -18.564 -25.745 28.789 1.00 38.75 482 VAL A CA 1
ATOM 2501 C C . VAL A 1 327 ? -19.229 -25.174 30.044 1.00 38.18 482 VAL A C 1
ATOM 2502 O O . VAL A 1 327 ? -20.453 -25.206 30.161 1.00 38.67 482 VAL A O 1
ATOM 2506 N N . ASP A 1 328 ? -18.420 -24.657 30.972 1.00 36.81 483 ASP A N 1
ATOM 2507 C CA . ASP A 1 328 ? -18.922 -24.122 32.241 1.00 36.66 483 ASP A CA 1
ATOM 2508 C C . ASP A 1 328 ? -18.925 -22.592 32.343 1.00 36.24 483 ASP A C 1
ATOM 2509 O O . ASP A 1 328 ? -19.313 -22.045 33.374 1.00 36.62 483 ASP A O 1
ATOM 2511 N N . CYS A 1 329 ? -18.496 -21.898 31.291 1.00 36.17 484 CYS A N 1
ATOM 2512 C CA . CYS A 1 329 ? -18.575 -20.427 31.267 1.00 36.21 484 CYS A CA 1
ATOM 2513 C C . CYS A 1 329 ? -20.021 -19.965 31.218 1.00 36.76 484 CYS A C 1
ATOM 2514 O O . CYS A 1 329 ? -20.839 -20.576 30.531 1.00 37.45 484 CYS A O 1
ATOM 2517 N N . THR A 1 330 ? -20.337 -18.904 31.960 1.00 35.77 485 THR A N 1
ATOM 2518 C CA . THR A 1 330 ? -21.677 -18.310 31.909 1.00 35.63 485 THR A CA 1
ATOM 2519 C C . THR A 1 330 ? -21.872 -17.574 30.583 1.00 35.01 485 THR A C 1
ATOM 2520 O O . THR A 1 330 ? -20.897 -17.255 29.893 1.00 32.91 485 THR A O 1
ATOM 2524 N N . ASP A 1 331 ? -23.128 -17.294 30.236 1.00 36.08 486 ASP A N 1
ATOM 2525 C CA . ASP A 1 331 ? -23.446 -16.511 29.049 1.00 36.69 486 ASP A CA 1
ATOM 2526 C C . ASP A 1 331 ? -22.844 -15.116 29.146 1.00 35.75 486 ASP A C 1
ATOM 2527 O O . ASP A 1 331 ? -22.303 -14.607 28.168 1.00 34.76 486 ASP A O 1
ATOM 2532 N N . GLY A 1 332 ? -22.934 -14.517 30.335 1.00 35.84 487 GLY A N 1
ATOM 2533 C CA . GLY A 1 332 ? -22.316 -13.220 30.618 1.00 35.30 487 GLY A CA 1
ATOM 2534 C C . GLY A 1 332 ? -20.824 -13.207 30.322 1.00 34.17 487 GLY A C 1
ATOM 2535 O O . GLY A 1 332 ? -20.312 -12.241 29.757 1.00 33.86 487 GLY A O 1
ATOM 2536 N N . THR A 1 333 ? -20.123 -14.277 30.707 1.00 33.38 488 THR A N 1
ATOM 2537 C CA . THR A 1 333 ? -18.679 -14.409 30.428 1.00 31.91 488 THR A CA 1
ATOM 2538 C C . THR A 1 333 ? -18.411 -14.433 28.914 1.00 31.39 488 THR A C 1
ATOM 2539 O O . THR A 1 333 ? -17.481 -13.769 28.439 1.00 30.75 488 THR A O 1
ATOM 2543 N N . ARG A 1 334 ? -19.218 -15.188 28.166 1.00 31.01 489 ARG A N 1
ATOM 2544 C CA . ARG A 1 334 ? -19.059 -15.265 26.709 1.00 30.60 489 ARG A CA 1
ATOM 2545 C C . ARG A 1 334 ? -19.364 -13.922 26.023 1.00 30.63 489 ARG A C 1
ATOM 2546 O O . ARG A 1 334 ? -18.645 -13.502 25.120 1.00 29.52 489 ARG A O 1
ATOM 2554 N N . GLN A 1 335 ? -20.442 -13.266 26.446 1.00 31.19 490 GLN A N 1
ATOM 2555 C CA . GLN A 1 335 ? -20.799 -11.961 25.917 1.00 31.72 490 GLN A CA 1
ATOM 2556 C C . GLN A 1 335 ? -19.716 -10.919 26.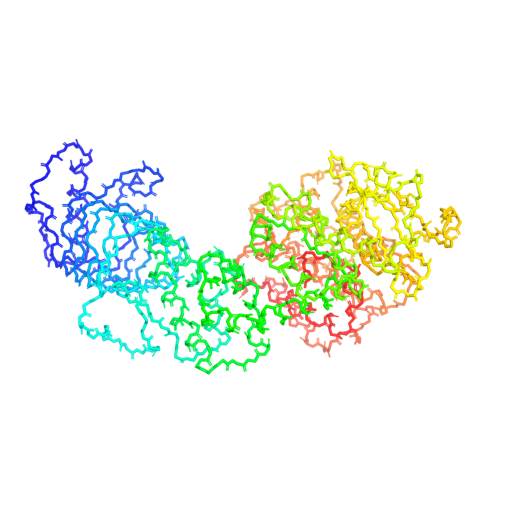204 1.00 31.50 490 GLN A C 1
ATOM 2557 O O . GLN A 1 335 ? -19.340 -10.159 25.316 1.00 31.76 490 GLN A O 1
ATOM 2563 N N . LYS A 1 336 ? -19.206 -10.895 27.434 1.00 30.89 491 LYS A N 1
ATOM 2564 C CA . LYS A 1 336 ? -18.141 -9.955 27.806 1.00 30.37 491 LYS A CA 1
ATOM 2565 C C . LYS A 1 336 ? -16.885 -10.193 26.970 1.00 28.69 491 LYS A C 1
ATOM 2566 O O . LYS A 1 336 ? -16.257 -9.247 26.503 1.00 28.28 491 LYS A O 1
ATOM 2572 N N . ALA A 1 337 ? -16.539 -11.466 26.784 1.00 27.40 492 ALA A N 1
ATOM 2573 C CA . ALA A 1 337 ? -15.415 -11.882 25.944 1.00 26.58 492 ALA A CA 1
ATOM 2574 C C . ALA A 1 337 ? -15.579 -11.378 24.511 1.00 27.10 492 ALA A C 1
ATOM 2575 O O . ALA A 1 337 ? -14.644 -10.818 23.923 1.00 26.79 492 ALA A O 1
ATOM 2577 N N . ALA A 1 338 ? -16.778 -11.552 23.957 1.00 27.09 493 ALA A N 1
ATOM 2578 C CA . ALA A 1 338 ? -17.063 -11.084 22.613 1.00 28.06 493 ALA A CA 1
ATOM 2579 C C . ALA A 1 338 ? -16.963 -9.552 22.527 1.00 28.96 493 ALA A C 1
ATOM 2580 O O . ALA A 1 338 ? -16.347 -9.021 21.600 1.00 28.61 493 ALA A O 1
ATOM 2582 N N . ALA A 1 339 ? -17.543 -8.860 23.513 1.00 29.89 494 ALA A N 1
ATOM 2583 C CA . ALA A 1 339 ? -17.475 -7.399 23.590 1.00 31.09 494 ALA A CA 1
ATOM 2584 C C . ALA A 1 339 ? -16.038 -6.893 23.646 1.00 31.24 494 ALA A C 1
ATOM 2585 O O . ALA A 1 339 ? -15.705 -5.926 22.961 1.00 32.01 494 ALA A O 1
ATOM 2587 N N . LEU A 1 340 ? -15.193 -7.535 24.458 1.00 30.18 495 LEU A N 1
ATOM 2588 C CA . LEU A 1 340 ? -13.765 -7.170 24.507 1.00 29.99 495 LEU A CA 1
ATOM 2589 C C . LEU A 1 340 ? -13.062 -7.469 23.198 1.00 30.01 495 LEU A C 1
ATOM 2590 O O . LEU A 1 340 ? -12.189 -6.700 22.773 1.00 30.29 495 LEU A O 1
ATOM 2595 N N . TYR A 1 341 ? -13.428 -8.587 22.567 1.00 29.75 496 TYR A N 1
ATOM 2596 C CA . TYR A 1 341 ? -12.795 -8.958 21.312 1.00 30.61 496 TYR A CA 1
ATOM 2597 C C . TYR A 1 341 ? -13.079 -7.939 20.215 1.00 32.48 496 TYR A C 1
ATOM 2598 O O . TYR A 1 341 ? -12.195 -7.631 19.414 1.00 32.96 496 TYR A O 1
ATOM 2607 N N . GLU A 1 342 ? -14.302 -7.416 20.195 1.00 34.57 497 GLU A N 1
ATOM 2608 C CA . GLU A 1 342 ? -14.661 -6.325 19.295 1.00 37.73 497 GLU A CA 1
ATOM 2609 C C . GLU A 1 342 ? -13.748 -5.097 19.438 1.00 37.48 497 GLU A C 1
ATOM 2610 O O . GLU A 1 342 ? -13.332 -4.519 18.441 1.00 38.59 497 GLU A O 1
ATOM 2616 N N . GLN A 1 343 ? -13.453 -4.695 20.672 1.00 36.70 498 GLN A N 1
ATOM 2617 C CA . GLN A 1 343 ? -12.530 -3.576 20.934 1.00 36.54 498 GLN A CA 1
ATOM 2618 C C . GLN A 1 343 ? -11.124 -3.855 20.387 1.00 34.89 498 GLN A C 1
ATOM 2619 O O . GLN A 1 343 ? -10.470 -2.969 19.834 1.00 35.15 498 GLN A O 1
ATOM 2625 N N . TYR A 1 344 ? -10.673 -5.094 20.574 1.00 32.10 499 TYR A N 1
ATOM 2626 C CA . TYR A 1 344 ? -9.397 -5.583 20.052 1.00 30.74 499 TYR A CA 1
ATOM 2627 C C . TYR A 1 344 ? -9.351 -5.439 18.536 1.00 30.45 499 TYR A C 1
ATOM 2628 O O . TYR A 1 344 ? -8.355 -4.980 17.969 1.00 30.92 499 TYR A O 1
ATOM 2637 N N . LEU A 1 345 ? -10.446 -5.815 17.880 1.00 29.61 500 LEU A N 1
ATOM 2638 C CA . LEU A 1 345 ? -10.494 -5.811 16.427 1.00 30.37 500 LEU A CA 1
ATOM 2639 C C . LEU A 1 345 ? -10.605 -4.399 15.864 1.00 31.29 500 LEU A C 1
ATOM 2640 O O . LEU A 1 345 ? -10.285 -4.177 14.704 1.00 32.61 500 LEU A O 1
ATOM 2645 N N . ALA A 1 346 ? -11.057 -3.462 16.699 1.00 31.17 501 ALA A N 1
ATOM 2646 C CA . ALA A 1 346 ? -11.176 -2.044 16.340 1.00 33.19 501 ALA A CA 1
ATOM 2647 C C . ALA A 1 346 ? -9.862 -1.315 16.503 1.00 34.53 501 ALA A C 1
ATOM 2648 O O . ALA A 1 346 ? -9.729 -0.186 16.061 1.00 35.94 501 ALA A O 1
ATOM 2650 N N . HIS A 1 347 ? -8.908 -1.940 17.186 1.00 35.84 502 HIS A N 1
ATOM 2651 C CA . HIS A 1 347 ? -7.601 -1.330 17.402 1.00 39.44 502 HIS A CA 1
ATOM 2652 C C . HIS A 1 347 ? -6.889 -1.077 16.073 1.00 43.34 502 HIS A C 1
ATOM 2653 O O . HIS A 1 347 ? -6.959 -1.915 15.170 1.00 43.46 502 HIS A O 1
ATOM 2660 N N . PRO A 1 348 ? -6.213 0.084 15.945 1.00 48.55 503 PRO A N 1
ATOM 2661 C CA . PRO A 1 348 ? -5.471 0.438 14.728 1.00 52.70 503 PRO A CA 1
ATOM 2662 C C . PRO A 1 348 ? -4.452 -0.608 14.264 1.00 54.31 503 PRO A C 1
ATOM 2663 O O . PRO A 1 348 ? -4.170 -0.690 13.066 1.00 56.15 503 PRO A O 1
ATOM 2667 N N . ALA A 1 349 ? -3.897 -1.381 15.199 1.00 54.25 504 ALA A N 1
ATOM 2668 C CA . ALA A 1 349 ? -2.881 -2.389 14.869 1.00 54.60 504 ALA A CA 1
ATOM 2669 C C . ALA A 1 349 ? -3.495 -3.697 14.381 1.00 52.23 504 ALA A C 1
ATOM 2670 O O . ALA A 1 349 ? -2.828 -4.495 13.716 1.00 52.78 504 ALA A O 1
ATOM 2672 N N . VAL A 1 350 ? -4.768 -3.911 14.711 1.00 47.98 505 VAL A N 1
ATOM 2673 C CA . VAL A 1 350 ? -5.451 -5.156 14.370 1.00 43.83 505 VAL A CA 1
ATOM 2674 C C . VAL A 1 350 ? -6.355 -4.993 13.149 1.00 43.89 505 VAL A C 1
ATOM 2675 O O . VAL A 1 350 ? -6.375 -5.863 12.272 1.00 43.45 505 VAL A O 1
ATOM 2679 N N . SER A 1 351 ? -7.094 -3.884 13.097 1.00 43.13 506 SER A N 1
ATOM 2680 C CA . SER A 1 351 ? -8.071 -3.648 12.028 1.00 44.25 506 SER A CA 1
ATOM 2681 C C . SER A 1 351 ? -7.547 -3.830 10.588 1.00 46.80 506 SER A C 1
ATOM 2682 O O . SER A 1 351 ? -8.287 -4.351 9.751 1.00 46.68 506 SER A O 1
ATOM 2685 N N . PRO A 1 352 ? -6.286 -3.405 10.295 1.00 50.58 507 PRO A N 1
ATOM 2686 C CA . PRO A 1 352 ? -5.727 -3.641 8.953 1.00 54.22 507 PRO A CA 1
ATOM 2687 C C . PRO A 1 352 ? -5.780 -5.103 8.519 1.00 55.52 507 PRO A C 1
ATOM 2688 O O . PRO A 1 352 ? -6.064 -5.382 7.355 1.00 57.00 507 PRO A O 1
ATOM 2692 N N . HIS A 1 353 ? -5.528 -6.019 9.457 1.00 55.20 508 HIS A N 1
ATOM 2693 C CA . HIS A 1 353 ? -5.443 -7.443 9.152 1.00 55.71 508 HIS A CA 1
ATOM 2694 C C . HIS A 1 353 ? -6.802 -8.073 8.908 1.00 56.30 508 HIS A C 1
ATOM 2695 O O . HIS A 1 353 ? -6.879 -9.202 8.423 1.00 56.71 508 HIS A O 1
ATOM 2702 N N . ILE A 1 354 ? -7.869 -7.359 9.252 1.00 58.29 509 ILE A N 1
ATOM 2703 C CA . ILE A 1 354 ? -9.214 -7.874 9.022 1.00 62.05 509 ILE A CA 1
ATOM 2704 C C . ILE A 1 354 ? -9.484 -7.865 7.525 1.00 69.13 509 ILE A C 1
ATOM 2705 O O . ILE A 1 354 ? -9.683 -6.810 6.910 1.00 71.13 509 ILE A O 1
ATOM 2710 N N . HIS A 1 355 ? -9.468 -9.064 6.952 1.00 84.78 510 HIS A N 1
ATOM 2711 C CA . HIS A 1 355 ? -9.504 -9.240 5.512 1.00 89.77 510 HIS A CA 1
ATOM 2712 C C . HIS A 1 355 ? -10.884 -9.695 5.048 1.00 82.16 510 HIS A C 1
ATOM 2713 O O . HIS A 1 355 ? -11.437 -10.669 5.570 1.00 81.69 510 HIS A O 1
ATOM 2720 N N . ASN A 1 356 ? -11.418 -8.982 4.057 1.00 78.25 511 ASN A N 1
ATOM 2721 C CA . ASN A 1 356 ? -12.861 -9.035 3.752 1.00 78.94 511 ASN A CA 1
ATOM 2722 C C . ASN A 1 356 ? -13.451 -10.411 3.458 1.00 77.46 511 ASN A C 1
ATOM 2723 O O . ASN A 1 356 ? -14.581 -10.709 3.865 1.00 62.65 511 ASN A O 1
ATOM 2728 N N . GLY A 1 357 ? -12.686 -11.240 2.752 1.00 70.78 512 GLY A N 1
ATOM 2729 C CA . GLY A 1 357 ? -13.229 -12.494 2.240 1.00 75.95 512 GLY A CA 1
ATOM 2730 C C . GLY A 1 357 ? -12.986 -13.714 3.105 1.00 75.23 512 GLY A C 1
ATOM 2731 O O . GLY A 1 357 ? -13.457 -14.801 2.774 1.00 75.13 512 GLY A O 1
ATOM 2732 N N . LEU A 1 358 ? -12.262 -13.547 4.209 1.00 72.36 513 LEU A N 1
ATOM 2733 C CA . LEU A 1 358 ? -11.868 -14.695 5.034 1.00 68.91 513 LEU A CA 1
ATOM 2734 C C . LEU A 1 358 ? -12.260 -14.621 6.511 1.00 63.52 513 LEU A C 1
ATOM 2735 O O . LEU A 1 358 ? -12.425 -15.666 7.152 1.00 61.53 513 LEU A O 1
ATOM 2740 N N . PHE A 1 359 ? -12.394 -13.407 7.046 1.00 58.95 514 PHE A N 1
ATOM 2741 C CA . PHE A 1 359 ? -12.615 -13.231 8.486 1.00 52.28 514 PHE A CA 1
ATOM 2742 C C . PHE A 1 359 ? -14.076 -13.358 8.930 1.00 50.91 514 PHE A C 1
ATOM 2743 O O . PHE A 1 359 ? -14.963 -12.743 8.353 1.00 51.19 514 PHE A O 1
ATOM 2751 N N . GLY A 1 360 ? -14.299 -14.160 9.973 1.00 49.29 515 GLY A N 1
ATOM 2752 C CA . GLY A 1 360 ? -15.598 -14.274 10.639 1.00 51.43 515 GLY A CA 1
ATOM 2753 C C . GLY A 1 360 ? -16.796 -14.417 9.727 1.00 55.30 515 GLY A C 1
ATOM 2754 O O . GLY A 1 360 ? -16.879 -15.366 8.951 1.00 56.23 515 GLY A O 1
ATOM 2755 N N . ASN A 1 361 ? -17.726 -13.470 9.836 1.00 60.20 516 ASN A N 1
ATOM 2756 C CA . ASN A 1 361 ? -18.933 -13.436 9.002 1.00 65.58 516 ASN A CA 1
ATOM 2757 C C . ASN A 1 361 ? -18.709 -12.747 7.660 1.00 68.00 516 ASN A C 1
ATOM 2758 O O . ASN A 1 361 ? -19.648 -12.582 6.882 1.00 70.49 516 ASN A O 1
ATOM 2763 N N . TYR A 1 362 ? -17.463 -12.349 7.407 1.00 66.58 517 TYR A N 1
ATOM 2764 C CA . TYR A 1 362 ? -17.042 -11.650 6.185 1.00 68.09 517 TYR A CA 1
ATOM 2765 C C . TYR A 1 362 ? -17.440 -10.162 6.129 1.00 70.11 517 TYR A C 1
ATOM 2766 O O . TYR A 1 362 ? -17.246 -9.511 5.098 1.00 72.23 517 TYR A O 1
ATOM 2775 N N . ASP A 1 363 ? -17.976 -9.629 7.231 1.00 69.85 518 ASP A N 1
ATOM 2776 C CA . ASP A 1 363 ? -18.277 -8.190 7.331 1.00 73.49 518 ASP A CA 1
ATOM 2777 C C . ASP A 1 363 ? -17.455 -7.491 8.413 1.00 71.11 518 ASP A C 1
ATOM 2778 O O . ASP A 1 363 ? -17.915 -6.507 9.004 1.00 72.48 518 ASP A O 1
ATOM 2783 N N . GLY A 1 364 ? -16.251 -7.992 8.677 1.00 67.77 519 GLY A N 1
ATOM 2784 C CA . GLY A 1 364 ? -15.404 -7.426 9.727 1.00 64.28 519 GLY A CA 1
ATOM 2785 C C . GLY A 1 364 ? -15.951 -7.611 11.136 1.00 60.13 519 GLY A C 1
ATOM 2786 O O . GLY A 1 364 ? -15.760 -6.754 12.003 1.00 60.87 519 GLY A O 1
ATOM 2787 N N . SER A 1 365 ? -16.661 -8.716 11.349 1.00 54.44 520 SER A N 1
ATOM 2788 C CA . SER A 1 365 ? -17.028 -9.159 12.689 1.00 48.59 520 SER A CA 1
ATOM 2789 C C . SER A 1 365 ? -16.965 -10.683 12.717 1.00 44.13 520 SER A C 1
ATOM 2790 O O . SER A 1 365 ? -17.266 -11.334 11.716 1.00 43.66 520 SER A O 1
ATOM 2793 N N . PRO A 1 366 ? -16.549 -11.262 13.856 1.00 40.39 521 PRO A N 1
ATOM 2794 C CA . PRO A 1 366 ? -16.505 -12.727 13.937 1.00 38.00 521 PRO A CA 1
ATOM 2795 C C . PRO A 1 366 ? -17.901 -13.374 13.924 1.00 38.48 521 PRO A C 1
ATOM 2796 O O . PRO A 1 366 ? -18.909 -12.678 14.104 1.00 38.89 521 PRO A O 1
ATOM 2800 N N . ASP A 1 367 ? -17.944 -14.687 13.682 1.00 38.46 522 ASP A N 1
ATOM 2801 C CA . ASP A 1 367 ? -19.170 -15.470 13.826 1.00 39.89 522 ASP A CA 1
ATOM 2802 C C . ASP A 1 367 ? -19.020 -16.474 14.971 1.00 38.26 522 ASP A C 1
ATOM 2803 O O . ASP A 1 367 ? -18.546 -17.595 14.778 1.00 37.94 522 ASP A O 1
ATOM 2808 N N . TRP A 1 368 ? -19.449 -16.068 16.157 1.00 38.25 523 TRP A N 1
ATOM 2809 C CA . TRP A 1 368 ? -19.342 -16.907 17.348 1.00 37.64 523 TRP A CA 1
ATOM 2810 C C . TRP A 1 368 ? -20.349 -18.065 17.421 1.00 38.65 523 TRP A C 1
ATOM 2811 O O . TRP A 1 368 ? -20.291 -18.865 18.360 1.00 38.91 523 TRP A O 1
ATOM 2822 N N . THR A 1 369 ? -21.258 -18.155 16.449 1.00 39.60 524 THR A N 1
ATOM 2823 C CA . THR A 1 369 ? -22.228 -19.261 16.388 1.00 40.81 524 THR A CA 1
ATOM 2824 C C . THR A 1 369 ? -21.627 -20.550 15.800 1.00 42.14 524 THR A C 1
ATOM 2825 O O . THR A 1 369 ? -22.285 -21.592 15.779 1.00 42.81 524 THR A O 1
ATOM 2829 N N . THR A 1 370 ? -20.395 -20.468 15.301 1.00 42.57 525 THR A N 1
ATOM 2830 C CA . THR A 1 370 ? -19.716 -21.631 14.731 1.00 44.45 525 THR A CA 1
ATOM 2831 C C . THR A 1 370 ? -18.226 -21.663 15.073 1.00 43.27 525 THR A C 1
ATOM 2832 O O . THR A 1 370 ? -17.549 -20.629 15.093 1.00 42.51 525 THR A O 1
ATOM 2836 N N . ARG A 1 371 ? -17.731 -22.865 15.348 1.00 43.44 526 ARG A N 1
ATOM 2837 C CA . ARG A 1 371 ? -16.333 -23.048 15.725 1.00 42.48 526 ARG A CA 1
ATOM 2838 C C . ARG A 1 371 ? -15.417 -23.172 14.511 1.00 42.11 526 ARG A C 1
ATOM 2839 O O . ARG A 1 371 ? -14.201 -23.078 14.643 1.00 41.45 526 ARG A O 1
ATOM 2847 N N . ALA A 1 372 ? -16.010 -23.366 13.335 1.00 43.38 527 ALA A N 1
ATOM 2848 C CA . ALA A 1 372 ? -15.253 -23.487 12.086 1.00 43.88 527 ALA A CA 1
ATOM 2849 C C . ALA A 1 372 ? -15.006 -22.135 11.401 1.00 43.90 527 ALA A C 1
ATOM 2850 O O . ALA A 1 372 ? -14.251 -22.057 10.428 1.00 44.57 527 ALA A O 1
ATOM 2852 N N . ALA A 1 373 ? -15.641 -21.077 11.904 1.00 43.46 528 ALA A N 1
ATOM 2853 C CA . ALA A 1 373 ? -15.418 -19.730 11.378 1.00 44.56 528 ALA A CA 1
ATOM 2854 C C . ALA A 1 373 ? -14.082 -19.194 11.880 1.00 44.51 528 ALA A C 1
ATOM 2855 O O . ALA A 1 373 ? -13.710 -19.436 13.028 1.00 43.18 528 ALA A O 1
ATOM 2857 N N . ASP A 1 374 ? -13.375 -18.462 11.021 1.00 47.35 529 ASP A N 1
ATOM 2858 C CA . ASP A 1 374 ? -12.065 -17.902 11.359 1.00 48.58 529 ASP A CA 1
ATOM 2859 C C . ASP A 1 374 ? -12.207 -16.603 12.149 1.00 46.76 529 ASP A C 1
ATOM 2860 O O . ASP A 1 374 ? -12.156 -15.506 11.595 1.00 48.05 529 ASP A O 1
ATOM 2865 N N . ASN A 1 375 ? -12.384 -16.747 13.456 1.00 43.18 530 ASN A N 1
ATOM 2866 C CA . ASN A 1 375 ? -12.718 -15.622 14.318 1.00 40.63 530 ASN A CA 1
ATOM 2867 C C . ASN A 1 375 ? -11.531 -15.008 15.052 1.00 38.57 530 ASN A C 1
ATOM 2868 O O . ASN A 1 375 ? -11.673 -13.964 15.688 1.00 38.94 530 ASN A O 1
ATOM 2873 N N . PHE A 1 376 ? -10.362 -15.638 14.948 1.00 35.91 531 PHE A N 1
ATOM 2874 C CA . PHE A 1 376 ? -9.190 -15.214 15.714 1.00 34.41 531 PHE A CA 1
ATOM 2875 C C . PHE A 1 376 ? -8.070 -14.636 14.856 1.00 35.25 531 PHE A C 1
ATOM 2876 O O . PHE A 1 376 ? -7.683 -15.226 13.858 1.00 34.79 531 PHE A O 1
ATOM 2884 N N . LEU A 1 377 ? -7.591 -13.456 15.246 1.00 36.84 532 LEU A N 1
ATOM 2885 C CA . LEU A 1 377 ? -6.398 -12.844 14.660 1.00 39.07 532 LEU A CA 1
ATOM 2886 C C . LEU A 1 377 ? -5.341 -12.607 15.729 1.00 38.51 532 LEU A C 1
ATOM 2887 O O . LEU A 1 377 ? -5.599 -11.905 16.719 1.00 39.12 532 LEU A O 1
ATOM 2892 N N . LEU A 1 378 ? -4.161 -13.186 15.520 1.00 39.30 533 LEU A N 1
ATOM 2893 C CA . LEU A 1 378 ? -3.062 -13.104 16.480 1.00 39.09 533 LEU A CA 1
ATOM 2894 C C . LEU A 1 378 ? -1.910 -12.315 15.882 1.00 40.86 533 LEU A C 1
ATOM 2895 O O . LEU A 1 378 ? -1.328 -12.729 14.877 1.00 39.70 533 LEU A O 1
ATOM 2900 N N . LEU A 1 379 ? -1.599 -11.177 16.498 1.00 41.04 534 LEU A N 1
ATOM 2901 C CA . LEU A 1 379 ? -0.492 -10.338 16.059 1.00 44.11 534 LEU A CA 1
ATOM 2902 C C . LEU A 1 379 ? 0.839 -11.046 16.273 1.00 45.45 534 LEU A C 1
ATOM 2903 O O . LEU A 1 379 ? 0.989 -11.837 17.207 1.00 43.96 534 LEU A O 1
ATOM 2908 N N . SER A 1 380 ? 1.801 -10.766 15.399 1.00 49.13 535 SER A N 1
ATOM 2909 C CA . SER A 1 380 ? 3.152 -11.275 15.574 1.00 51.55 535 SER A CA 1
ATOM 2910 C C . SER A 1 380 ? 3.836 -10.551 16.725 1.00 54.15 535 SER A C 1
ATOM 2911 O O . SER A 1 380 ? 3.618 -9.356 16.932 1.00 55.81 535 SER A O 1
ATOM 2914 N N . SER A 1 381 ? 4.662 -11.279 17.471 1.00 55.25 536 SER A N 1
ATOM 2915 C CA . SER A 1 381 ? 5.409 -10.704 18.594 1.00 57.98 536 SER A CA 1
ATOM 2916 C C . SER A 1 381 ? 6.637 -9.894 18.165 1.00 61.73 536 SER A C 1
ATOM 2917 O O . SER A 1 381 ? 7.308 -9.291 19.004 1.00 63.39 536 SER A O 1
ATOM 2920 N N . GLN A 1 382 ? 6.936 -9.874 16.869 1.00 63.97 537 GLN A N 1
ATOM 2921 C CA . GLN A 1 382 ? 8.172 -9.244 16.400 1.00 69.14 537 GLN A CA 1
ATOM 2922 C C . GLN A 1 382 ? 7.988 -8.253 15.249 1.00 74.84 537 GLN A C 1
ATOM 2923 O O . GLN A 1 382 ? 8.604 -7.183 15.241 1.00 77.98 537 GLN A O 1
ATOM 2925 N N . ASP A 1 383 ? 7.160 -8.620 14.276 1.00 79.65 538 ASP A N 1
ATOM 2926 C CA . ASP A 1 383 ? 6.921 -7.767 13.121 1.00 87.52 538 ASP A CA 1
ATOM 2927 C C . ASP A 1 383 ? 5.529 -7.154 13.200 1.00 89.54 538 ASP A C 1
ATOM 2928 O O . ASP A 1 383 ? 4.532 -7.861 13.384 1.00 88.51 538 ASP A O 1
ATOM 2930 N N . SER A 1 384 ? 5.478 -5.829 13.076 1.00 93.94 539 SER A N 1
ATOM 2931 C CA . SER A 1 384 ? 4.231 -5.081 13.212 1.00 92.51 539 SER A CA 1
ATOM 2932 C C . SER A 1 384 ? 3.171 -5.515 12.186 1.00 88.52 539 SER A C 1
ATOM 2933 O O . SER A 1 384 ? 1.983 -5.614 12.512 1.00 86.30 539 SER A O 1
ATOM 2936 N N . ASP A 1 385 ? 3.616 -5.809 10.965 1.00 85.49 540 ASP A N 1
ATOM 2937 C CA . ASP A 1 385 ? 2.713 -5.989 9.826 1.00 80.68 540 ASP A CA 1
ATOM 2938 C C . ASP A 1 385 ? 2.249 -7.425 9.548 1.00 70.85 540 ASP A C 1
ATOM 2939 O O . ASP A 1 385 ? 1.614 -7.674 8.520 1.00 69.82 540 ASP A O 1
ATOM 2944 N N . THR A 1 386 ? 2.543 -8.361 10.450 1.00 61.71 541 THR A N 1
ATOM 2945 C CA . THR A 1 386 ? 2.149 -9.762 10.236 1.00 54.61 541 THR A CA 1
ATOM 2946 C C . THR A 1 386 ? 1.241 -10.349 11.324 1.00 50.63 541 THR A C 1
ATOM 2947 O O . THR A 1 386 ? 1.447 -10.138 12.523 1.00 49.22 541 THR A O 1
ATOM 2951 N N . ALA A 1 387 ? 0.223 -11.078 10.877 1.00 49.73 542 ALA A N 1
ATOM 2952 C CA . ALA A 1 387 ? -0.757 -11.686 11.763 1.00 48.46 542 ALA A CA 1
ATOM 2953 C C . ALA A 1 387 ? -1.105 -13.100 11.314 1.00 48.28 542 ALA A C 1
ATOM 2954 O O . ALA A 1 387 ? -0.847 -13.488 10.176 1.00 49.83 542 ALA A O 1
ATOM 2956 N N . MET A 1 388 ? -1.681 -13.864 12.231 1.00 47.11 543 MET A N 1
ATOM 2957 C CA . MET A 1 388 ? -2.204 -15.180 11.932 1.00 47.27 543 MET A CA 1
ATOM 2958 C C . MET A 1 388 ? -3.719 -15.175 12.107 1.00 45.52 543 MET A C 1
ATOM 2959 O O . MET A 1 388 ? -4.235 -14.557 13.044 1.00 44.43 543 MET A O 1
ATOM 2964 N N . MET A 1 389 ? -4.419 -15.854 11.201 1.00 43.86 544 MET A N 1
ATOM 2965 C CA . MET A 1 389 ? -5.867 -16.020 11.306 1.00 42.12 544 MET A CA 1
ATOM 2966 C C . MET A 1 389 ? -6.234 -17.502 11.304 1.00 40.78 544 MET A C 1
ATOM 2967 O O . MET A 1 389 ? -5.747 -18.270 10.473 1.00 41.32 544 MET A O 1
ATOM 2972 N N . LEU A 1 390 ? -7.095 -17.893 12.236 1.00 39.59 545 LEU A N 1
ATOM 2973 C CA . LEU A 1 390 ? -7.528 -19.288 12.352 1.00 39.26 545 LEU A CA 1
ATOM 2974 C C . LEU A 1 390 ? -8.874 -19.395 13.058 1.00 38.39 545 LEU A C 1
ATOM 2975 O O . LEU A 1 390 ? -9.347 -18.431 13.670 1.00 38.10 545 LEU A O 1
ATOM 2980 N N . SER A 1 391 ? -9.490 -20.566 12.956 1.00 38.51 546 SER A N 1
ATOM 2981 C CA . SER A 1 391 ? -10.807 -20.803 13.540 1.00 38.32 546 SER A CA 1
ATOM 2982 C C . SER A 1 391 ? -10.714 -21.083 15.030 1.00 37.28 546 SER A C 1
ATOM 2983 O O . SER A 1 391 ? -9.630 -21.358 15.548 1.00 36.70 546 SER A O 1
ATOM 2986 N N . THR A 1 392 ? -11.854 -21.004 15.713 1.00 36.79 547 THR A N 1
ATOM 2987 C CA . THR A 1 392 ? -11.963 -21.448 17.098 1.00 37.15 547 THR A CA 1
ATOM 2988 C C . THR A 1 392 ? -11.477 -22.900 17.283 1.00 38.50 547 THR A C 1
ATOM 2989 O O . THR A 1 392 ? -10.683 -23.188 18.179 1.00 37.93 547 THR A O 1
ATOM 2993 N N . ASP A 1 393 ? -11.932 -23.798 16.412 1.00 41.26 548 ASP A N 1
ATOM 2994 C CA . ASP A 1 393 ? -11.522 -25.211 16.443 1.00 43.51 548 ASP A CA 1
ATOM 2995 C C . ASP A 1 393 ? -10.009 -25.409 16.347 1.00 42.54 548 ASP A C 1
ATOM 2996 O O . ASP A 1 393 ? -9.429 -26.133 17.155 1.00 43.01 548 ASP A O 1
ATOM 3001 N N . THR A 1 394 ? -9.378 -24.764 15.368 1.00 40.65 549 THR A N 1
ATOM 3002 C CA . THR A 1 394 ? -7.932 -24.882 15.166 1.00 39.33 549 THR A CA 1
ATOM 3003 C C . THR A 1 394 ? -7.124 -24.329 16.342 1.00 38.22 549 THR A C 1
ATOM 3004 O O . THR A 1 394 ? -6.160 -24.953 16.783 1.00 38.23 549 THR A O 1
ATOM 3008 N N . LEU A 1 395 ? -7.520 -23.164 16.844 1.00 38.02 550 LEU A N 1
ATOM 3009 C CA . LEU A 1 395 ? -6.806 -22.522 17.934 1.00 38.37 550 LEU A CA 1
ATOM 3010 C C . LEU A 1 395 ? -6.795 -23.437 19.156 1.00 39.81 550 LEU A C 1
ATOM 3011 O O . LEU A 1 395 ? -5.767 -23.585 19.814 1.00 40.36 550 LEU A O 1
ATOM 3016 N N . LEU A 1 396 ? -7.945 -24.038 19.450 1.00 41.41 551 LEU A N 1
ATOM 3017 C CA . LEU A 1 396 ? -8.063 -25.009 20.531 1.00 43.81 551 LEU A CA 1
ATOM 3018 C C . LEU A 1 396 ? -6.980 -26.075 20.441 1.00 44.35 551 LEU A C 1
ATOM 3019 O O . LEU A 1 396 ? -6.277 -26.337 21.421 1.00 44.68 551 LEU A O 1
ATOM 3024 N N . THR A 1 397 ? -6.842 -26.671 19.257 1.00 43.87 552 THR A N 1
ATOM 3025 C CA . THR A 1 397 ? -5.908 -27.782 19.063 1.00 44.47 552 THR A CA 1
ATOM 3026 C C . THR A 1 397 ? -4.447 -27.330 19.021 1.00 43.50 552 THR A C 1
ATOM 3027 O O . THR A 1 397 ? -3.559 -28.063 19.451 1.00 44.28 552 THR A O 1
ATOM 3031 N N . MET A 1 398 ? -4.197 -26.122 18.524 1.00 41.60 553 MET A N 1
ATOM 3032 C CA . MET A 1 398 ? -2.829 -25.602 18.497 1.00 41.03 553 MET A CA 1
ATOM 3033 C C . MET A 1 398 ? -2.324 -25.159 19.874 1.00 40.83 553 MET A C 1
ATOM 3034 O O . MET A 1 398 ? -1.120 -25.162 20.122 1.00 41.10 553 MET A O 1
ATOM 3039 N N . LEU A 1 399 ? -3.245 -24.782 20.755 1.00 40.60 554 LEU A N 1
ATOM 3040 C CA . LEU A 1 399 ? -2.903 -24.381 22.121 1.00 41.48 554 LEU A CA 1
ATOM 3041 C C . LEU A 1 399 ? -2.722 -25.576 23.051 1.00 43.75 554 LEU A C 1
ATOM 3042 O O . LEU A 1 399 ? -1.871 -25.547 23.940 1.00 44.47 554 LEU A O 1
ATOM 3047 N N . ASN A 1 400 ? -3.543 -26.607 22.855 1.00 45.94 555 ASN A N 1
ATOM 3048 C CA . ASN A 1 400 ? -3.439 -27.864 23.608 1.00 48.92 555 ASN A CA 1
ATOM 3049 C C . ASN A 1 400 ? -3.246 -29.012 22.631 1.00 49.92 555 ASN A C 1
ATOM 3050 O O . ASN A 1 400 ? -4.189 -29.763 22.364 1.00 51.13 555 ASN A O 1
ATOM 3055 N N . PRO A 1 401 ? -2.024 -29.144 22.076 1.00 50.31 556 PRO A N 1
ATOM 3056 C CA . PRO A 1 401 ? -1.801 -30.104 21.003 1.00 51.48 556 PRO A CA 1
ATOM 3057 C C . PRO A 1 401 ? -1.966 -31.559 21.437 1.00 54.35 556 PRO A C 1
ATOM 3058 O O . PRO A 1 401 ? -1.747 -31.908 22.601 1.00 55.31 556 PRO A O 1
ATOM 3062 N N . THR A 1 402 ? -2.374 -32.378 20.478 1.00 55.85 557 THR A N 1
ATOM 3063 C CA . THR A 1 402 ? -2.627 -33.790 20.672 1.00 59.01 557 THR A CA 1
ATOM 3064 C C . THR A 1 402 ? -1.507 -34.500 19.901 1.00 60.10 557 THR A C 1
ATOM 3065 O O . THR A 1 402 ? -0.789 -33.835 19.148 1.00 58.96 557 THR A O 1
ATOM 3069 N N . PRO A 1 403 ? -1.323 -35.829 20.089 1.00 63.19 558 PRO A N 1
ATOM 3070 C CA . PRO A 1 403 ? -0.230 -36.464 19.346 1.00 65.68 558 PRO A CA 1
ATOM 3071 C C . PRO A 1 403 ? -0.322 -36.220 17.836 1.00 67.22 558 PRO A C 1
ATOM 3072 O O . PRO A 1 403 ? 0.707 -36.052 17.176 1.00 67.25 558 PRO A O 1
ATOM 3076 N N . ASP A 1 404 ? -1.547 -36.174 17.313 1.00 73.27 559 ASP A N 1
ATOM 3077 C CA . ASP A 1 404 ? -1.785 -35.954 15.893 1.00 77.12 559 ASP A CA 1
ATOM 3078 C C . ASP A 1 404 ? -2.468 -34.606 15.624 1.00 73.23 559 ASP A C 1
ATOM 3079 O O . ASP A 1 404 ? -3.634 -34.558 15.229 1.00 75.67 559 ASP A O 1
ATOM 3084 N N . THR A 1 405 ? -1.734 -33.518 15.852 1.00 67.70 560 THR A N 1
ATOM 3085 C CA . THR A 1 405 ? -2.198 -32.161 15.549 1.00 62.56 560 THR A CA 1
ATOM 3086 C C . THR A 1 405 ? -1.293 -31.552 14.477 1.00 60.65 560 THR A C 1
ATOM 3087 O O . THR A 1 405 ? -0.067 -31.586 14.603 1.00 59.73 560 THR A O 1
ATOM 3091 N N . ALA A 1 406 ? -1.908 -31.003 13.428 1.00 59.64 561 ALA A N 1
ATOM 3092 C CA . ALA A 1 406 ? -1.183 -30.360 12.331 1.00 58.50 561 ALA A CA 1
ATOM 3093 C C . ALA A 1 406 ? -1.021 -28.850 12.537 1.00 54.99 561 ALA A C 1
ATOM 3094 O O . ALA A 1 406 ? -1.866 -28.193 13.158 1.00 53.22 561 ALA A O 1
ATOM 3096 N N . TRP A 1 407 ? 0.067 -28.315 11.991 1.00 54.82 562 TRP A N 1
ATOM 3097 C CA . TRP A 1 407 ? 0.465 -26.929 12.201 1.00 52.84 562 TRP A CA 1
ATOM 3098 C C . TRP A 1 407 ? 0.422 -26.143 10.890 1.00 54.03 562 TRP A C 1
ATOM 3099 O O . TRP A 1 407 ? 1.249 -25.260 10.645 1.00 53.69 562 TRP A O 1
ATOM 3110 N N . ASP A 1 408 ? -0.562 -26.473 10.057 1.00 55.66 563 ASP A N 1
ATOM 3111 C CA . ASP A 1 408 ? -0.736 -25.843 8.757 1.00 56.79 563 ASP A CA 1
ATOM 3112 C C . ASP A 1 408 ? -2.187 -25.437 8.506 1.00 55.06 563 ASP A C 1
ATOM 3113 O O . ASP A 1 408 ? -2.569 -25.176 7.369 1.00 56.52 563 ASP A O 1
ATOM 3118 N N . ASN A 1 409 ? -2.990 -25.383 9.567 1.00 51.89 564 ASN A N 1
ATOM 3119 C CA . ASN A 1 409 ? -4.413 -25.063 9.444 1.00 50.50 564 ASN A CA 1
ATOM 3120 C C . ASN A 1 409 ? -4.745 -23.591 9.728 1.00 47.09 564 ASN A C 1
ATOM 3121 O O . ASN A 1 409 ? -5.871 -23.254 10.105 1.00 47.10 564 ASN A O 1
ATOM 3126 N N . PHE A 1 410 ? -3.769 -22.716 9.524 1.00 44.51 565 PHE A N 1
ATOM 3127 C CA . PHE A 1 410 ? -3.966 -21.292 9.758 1.00 42.52 565 PHE A CA 1
ATOM 3128 C C . PHE A 1 410 ? -3.627 -20.465 8.515 1.00 42.55 565 PHE A C 1
ATOM 3129 O O . PHE A 1 410 ? -2.947 -20.943 7.605 1.00 43.61 565 PHE A O 1
ATOM 3137 N N . TYR A 1 411 ? -4.115 -19.228 8.489 1.00 41.95 566 TYR A N 1
ATOM 3138 C CA . TYR A 1 411 ? -3.790 -18.274 7.433 1.00 42.69 566 TYR A CA 1
ATOM 3139 C C . TYR A 1 411 ? -2.771 -17.265 7.946 1.00 42.31 566 TYR A C 1
ATOM 3140 O O . TYR A 1 411 ? -2.952 -16.682 9.023 1.00 41.08 566 TYR A O 1
ATOM 3149 N N . LEU A 1 412 ? -1.700 -17.078 7.181 1.00 43.72 567 LEU A N 1
ATOM 3150 C CA . LEU A 1 412 ? -0.700 -16.066 7.474 1.00 45.17 567 LEU A CA 1
ATOM 3151 C C . LEU A 1 412 ? -1.121 -14.802 6.750 1.00 45.97 567 LEU A C 1
ATOM 3152 O O . LEU A 1 412 ? -1.337 -14.815 5.537 1.00 47.23 567 LEU A O 1
ATOM 3157 N N . LEU A 1 413 ? -1.242 -13.709 7.489 1.00 46.66 568 LEU A N 1
ATOM 3158 C CA . LEU A 1 413 ? -1.635 -12.439 6.889 1.00 48.95 568 LEU A CA 1
ATOM 3159 C C . LEU A 1 413 ? -0.503 -11.427 6.951 1.00 52.46 568 LEU A C 1
ATOM 3160 O O . LEU A 1 413 ? 0.285 -11.410 7.900 1.00 52.75 568 LEU A O 1
ATOM 3165 N N . ARG A 1 414 ? -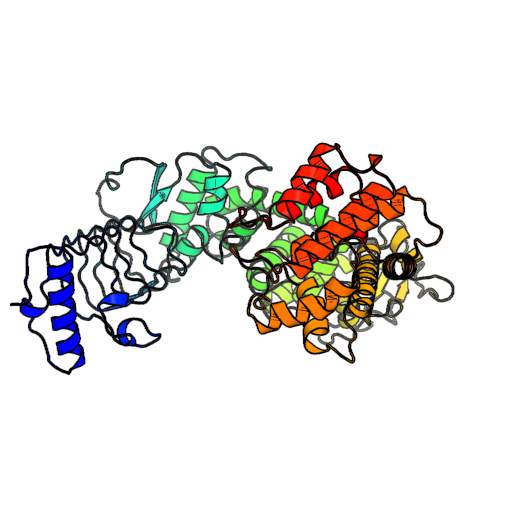0.423 -10.601 5.914 1.00 56.82 569 ARG A N 1
ATOM 3166 C CA . ARG A 1 414 ? 0.547 -9.519 5.832 1.00 62.00 569 ARG A CA 1
ATOM 3167 C C . ARG A 1 414 ? 0.205 -8.651 4.637 1.00 64.77 569 ARG A C 1
ATOM 3168 O O . ARG A 1 414 ? -0.232 -9.160 3.603 1.00 65.04 569 ARG A O 1
ATOM 3176 N N . ALA A 1 415 ? 0.389 -7.341 4.795 1.00 68.73 570 ALA A N 1
ATOM 3177 C CA . ALA A 1 415 ? 0.196 -6.370 3.714 1.00 72.76 570 ALA A CA 1
ATOM 3178 C C . ALA A 1 415 ? -1.201 -6.414 3.082 1.00 71.78 570 ALA A C 1
ATOM 3179 O O . ALA A 1 415 ? -1.374 -6.108 1.895 1.00 73.78 570 ALA A O 1
ATOM 3181 N N . GLY A 1 416 ? -2.194 -6.785 3.889 1.00 68.69 571 GLY A N 1
ATOM 3182 C CA . GLY A 1 416 ? -3.567 -6.955 3.413 1.00 66.82 571 GLY A CA 1
ATOM 3183 C C . GLY A 1 416 ? -3.751 -8.200 2.560 1.00 64.61 571 GLY A C 1
ATOM 3184 O O . GLY A 1 416 ? -4.715 -8.293 1.793 1.00 64.29 571 GLY A O 1
ATOM 3185 N N . GLU A 1 417 ? -2.834 -9.160 2.698 1.00 61.42 572 GLU A N 1
ATOM 3186 C CA . GLU A 1 417 ? -2.848 -10.363 1.865 1.00 59.24 572 GLU A CA 1
ATOM 3187 C C . GLU A 1 417 ? -2.723 -11.672 2.639 1.00 54.67 572 GLU A C 1
ATOM 3188 O O . GLU A 1 417 ? -2.009 -11.752 3.638 1.00 53.35 572 GLU A O 1
ATOM 3194 N N . ASN A 1 418 ? -3.429 -12.690 2.154 1.00 52.57 573 ASN A N 1
ATOM 3195 C CA . ASN A 1 418 ? -3.243 -14.073 2.594 1.00 50.54 573 ASN A CA 1
ATOM 3196 C C . ASN A 1 418 ? -1.973 -14.664 1.954 1.00 52.40 573 ASN A C 1
ATOM 3197 O O . ASN A 1 418 ? -1.987 -15.073 0.790 1.00 54.09 573 ASN A O 1
ATOM 3202 N N . VAL A 1 419 ? -0.887 -14.690 2.726 1.00 52.78 574 VAL A N 1
ATOM 3203 C CA . VAL A 1 419 ? 0.438 -15.117 2.251 1.00 55.96 574 VAL A CA 1
ATOM 3204 C C . VAL A 1 419 ? 0.539 -16.646 2.142 1.00 56.00 574 VAL A C 1
ATOM 3205 O O . VAL A 1 419 ? -0.223 -17.372 2.782 1.00 54.06 574 VAL A O 1
ATOM 3209 N N . SER A 1 420 ? 1.478 -17.124 1.327 1.00 59.98 575 SER A N 1
ATOM 3210 C CA . SER A 1 420 ? 1.736 -18.558 1.195 1.00 62.38 575 SER A CA 1
ATOM 3211 C C . SER A 1 420 ? 2.600 -19.087 2.340 1.00 64.34 575 SER A C 1
ATOM 3212 O O . SER A 1 420 ? 3.596 -18.465 2.721 1.00 64.91 575 SER A O 1
ATOM 3215 N N . THR A 1 421 ? 2.208 -20.241 2.875 1.00 68.41 576 THR A N 1
ATOM 3216 C CA . THR A 1 421 ? 2.928 -20.881 3.975 1.00 72.74 576 THR A CA 1
ATOM 3217 C C . THR A 1 421 ? 3.600 -22.178 3.533 1.00 77.97 576 THR A C 1
ATOM 3218 O O . THR A 1 421 ? 4.175 -22.903 4.349 1.00 78.84 576 THR A O 1
ATOM 3222 N N . ALA A 1 422 ? 3.510 -22.473 2.239 1.00 83.92 577 ALA A N 1
ATOM 3223 C CA . ALA A 1 422 ? 4.318 -23.527 1.643 1.00 90.20 577 ALA A CA 1
ATOM 3224 C C . ALA A 1 422 ? 5.748 -23.006 1.556 1.00 93.73 577 ALA A C 1
ATOM 3225 O O . ALA A 1 422 ? 5.960 -21.805 1.359 1.00 93.60 577 ALA A O 1
ATOM 3227 N N . GLN A 1 423 ? 6.717 -23.906 1.721 1.00 97.50 578 GLN A N 1
ATOM 3228 C CA . GLN A 1 423 ? 8.151 -23.560 1.701 1.00 101.25 578 GLN A CA 1
ATOM 3229 C C . GLN A 1 423 ? 8.593 -22.775 2.945 1.00 96.64 578 GLN A C 1
ATOM 3230 O O . GLN A 1 423 ? 9.566 -22.017 2.902 1.00 99.37 578 GLN A O 1
ATOM 3236 N N . ILE A 1 424 ? 7.860 -22.953 4.040 1.00 89.48 579 ILE A N 1
ATOM 3237 C CA . ILE A 1 424 ? 8.276 -22.462 5.354 1.00 83.96 579 ILE A CA 1
ATOM 3238 C C . ILE A 1 424 ? 7.677 -23.348 6.445 1.00 78.59 579 ILE A C 1
ATOM 3239 O O . ILE A 1 424 ? 6.454 -23.484 6.551 1.00 75.12 579 ILE A O 1
ATOM 3244 N N . SER A 1 425 ? 8.555 -23.977 7.226 1.00 75.13 580 SER A N 1
ATOM 3245 C CA . SER A 1 425 ? 8.135 -24.875 8.297 1.00 69.08 580 SER A CA 1
ATOM 3246 C C . SER A 1 425 ? 7.441 -24.093 9.405 1.00 62.30 580 SER A C 1
ATOM 3247 O O . SER A 1 425 ? 7.895 -23.007 9.781 1.00 61.34 580 SER A O 1
ATOM 3250 N N . PRO A 1 426 ? 6.325 -24.632 9.922 1.00 57.46 581 PRO A N 1
ATOM 3251 C CA . PRO A 1 426 ? 5.613 -23.991 11.021 1.00 53.03 581 PRO A CA 1
ATOM 3252 C C . PRO A 1 426 ? 6.547 -23.591 12.158 1.00 53.53 581 PRO A C 1
ATOM 3253 O O . PRO A 1 426 ? 6.444 -22.475 12.656 1.00 51.63 581 PRO A O 1
ATOM 3257 N N . VAL A 1 427 ? 7.461 -24.484 12.537 1.00 57.35 582 VAL A N 1
ATOM 3258 C CA . VAL A 1 427 ? 8.464 -24.213 13.578 1.00 59.99 582 VAL A CA 1
ATOM 3259 C C . VAL A 1 427 ? 9.137 -22.853 13.397 1.00 60.37 582 VAL A C 1
ATOM 3260 O O . VAL A 1 427 ? 9.141 -22.035 14.316 1.00 59.55 582 VAL A O 1
ATOM 3264 N N . GLU A 1 428 ? 9.713 -22.635 12.212 1.00 62.22 583 GLU A N 1
ATOM 3265 C CA . GLU A 1 428 ? 10.457 -21.416 11.902 1.00 62.51 583 GLU A CA 1
ATOM 3266 C C . GLU A 1 428 ? 9.579 -20.166 12.009 1.00 59.16 583 GLU A C 1
ATOM 3267 O O . GLU A 1 428 ? 10.004 -19.147 12.566 1.00 59.95 583 GLU A O 1
ATOM 3269 N N . LEU A 1 429 ? 8.358 -20.254 11.485 1.00 54.96 584 LEU A N 1
ATOM 3270 C CA . LEU A 1 429 ? 7.396 -19.164 11.611 1.00 51.15 584 LEU A CA 1
ATOM 3271 C C . LEU A 1 429 ? 7.109 -18.859 13.079 1.00 48.67 584 LEU A C 1
ATOM 3272 O O . LEU A 1 429 ? 7.195 -17.704 13.498 1.00 49.16 584 LEU A O 1
ATOM 3277 N N . PHE A 1 430 ? 6.791 -19.895 13.854 1.00 46.61 585 PHE A N 1
ATOM 3278 C CA . PHE A 1 430 ? 6.468 -19.729 15.275 1.00 45.51 585 PHE A CA 1
ATOM 3279 C C . PHE A 1 430 ? 7.615 -19.120 16.075 1.00 48.96 585 PHE A C 1
ATOM 3280 O O . PHE A 1 430 ? 7.389 -18.230 16.896 1.00 48.70 585 PHE A O 1
ATOM 3288 N N . ARG A 1 431 ? 8.836 -19.601 15.834 1.00 53.74 586 ARG A N 1
ATOM 3289 C CA . ARG A 1 431 ? 10.015 -19.130 16.563 1.00 59.55 586 ARG A CA 1
ATOM 3290 C C . ARG A 1 431 ? 10.222 -17.623 16.407 1.00 63.96 586 ARG A C 1
ATOM 3291 O O . ARG A 1 431 ? 10.513 -16.924 17.382 1.00 65.27 586 ARG A O 1
ATOM 3299 N N . HIS A 1 432 ? 10.050 -17.130 15.185 1.00 68.25 587 HIS A N 1
ATOM 3300 C CA . HIS A 1 432 ? 10.281 -15.722 14.882 1.00 73.91 587 HIS A CA 1
ATOM 3301 C C . HIS A 1 432 ? 9.101 -14.817 15.262 1.00 70.41 587 HIS A C 1
ATOM 3302 O O . HIS A 1 432 ? 9.308 -13.660 15.633 1.00 73.00 587 HIS A O 1
ATOM 3309 N N . ASP A 1 433 ? 7.878 -15.346 15.196 1.00 63.91 588 ASP A N 1
ATOM 3310 C CA . ASP A 1 433 ? 6.678 -14.503 15.271 1.00 59.32 588 ASP A CA 1
ATOM 3311 C C . ASP A 1 433 ? 5.600 -14.897 16.291 1.00 54.02 588 ASP A C 1
ATOM 3312 O O . ASP A 1 433 ? 4.883 -14.021 16.794 1.00 53.43 588 ASP A O 1
ATOM 3317 N N . PHE A 1 434 ? 5.468 -16.194 16.577 1.00 48.13 589 PHE A N 1
ATOM 3318 C CA . PHE A 1 434 ? 4.381 -16.673 17.441 1.00 43.29 589 PHE A CA 1
ATOM 3319 C C . PHE A 1 434 ? 4.870 -17.597 18.564 1.00 41.80 589 PHE A C 1
ATOM 3320 O O . PHE A 1 434 ? 4.753 -18.826 18.460 1.00 40.31 589 PHE A O 1
ATOM 3328 N N . PRO A 1 435 ? 5.427 -17.002 19.642 1.00 42.51 590 PRO A N 1
ATOM 3329 C CA . PRO A 1 435 ? 6.047 -17.720 20.761 1.00 42.15 590 PRO A CA 1
ATOM 3330 C C . PRO A 1 435 ? 5.162 -18.776 21.426 1.00 40.17 590 PRO A C 1
ATOM 3331 O O . PRO A 1 435 ? 5.667 -19.835 21.806 1.00 39.51 590 PRO A O 1
ATOM 3335 N N . VAL A 1 436 ? 3.863 -18.500 21.556 1.00 38.79 591 VAL A N 1
ATOM 3336 C CA . VAL A 1 436 ? 2.948 -19.440 22.200 1.00 37.85 591 VAL A CA 1
ATOM 3337 C C . VAL A 1 436 ? 2.891 -20.756 21.434 1.00 37.41 591 VAL A C 1
ATOM 3338 O O . VAL A 1 436 ? 2.810 -21.830 22.039 1.00 37.31 591 VAL A O 1
ATOM 3342 N N . PHE A 1 437 ? 2.964 -20.669 20.106 1.00 38.06 592 PHE A N 1
ATOM 3343 C CA . PHE A 1 437 ? 2.888 -21.853 19.263 1.00 38.68 592 PHE A CA 1
ATOM 3344 C C . PHE A 1 437 ? 4.213 -22.589 19.153 1.00 39.97 592 PHE A C 1
ATOM 3345 O O . PHE A 1 437 ? 4.221 -23.805 18.971 1.00 40.41 592 PHE A O 1
ATOM 3353 N N . LEU A 1 438 ? 5.323 -21.863 19.269 1.00 40.93 593 LEU A N 1
ATOM 3354 C CA . LEU A 1 438 ? 6.625 -22.504 19.414 1.00 42.40 593 LEU A CA 1
ATOM 3355 C C . LEU A 1 438 ? 6.598 -23.424 20.627 1.00 42.03 593 LEU A C 1
ATOM 3356 O O . LEU A 1 438 ? 6.997 -24.588 20.537 1.00 42.51 593 LEU A O 1
ATOM 3361 N N . ALA A 1 439 ? 6.100 -22.895 21.751 1.00 41.10 594 ALA A N 1
ATOM 3362 C CA . ALA A 1 439 ? 5.946 -23.662 22.986 1.00 40.25 594 ALA A CA 1
ATOM 3363 C C . ALA A 1 439 ? 5.026 -24.873 22.816 1.00 38.93 594 ALA A C 1
ATOM 3364 O O . ALA A 1 439 ? 5.388 -25.977 23.225 1.00 39.78 594 ALA A O 1
ATOM 3366 N N . ALA A 1 440 ? 3.853 -24.677 22.210 1.00 36.80 595 ALA A N 1
ATOM 3367 C CA . ALA A 1 440 ? 2.937 -25.790 21.960 1.00 36.18 595 ALA A CA 1
ATOM 3368 C C . ALA A 1 440 ? 3.557 -26.840 21.017 1.00 36.84 595 ALA A C 1
ATOM 3369 O O . ALA A 1 440 ? 3.423 -28.049 21.240 1.00 37.02 595 ALA A O 1
ATOM 3371 N N . PHE A 1 441 ? 4.236 -26.362 19.977 1.00 37.27 596 PHE A N 1
ATOM 3372 C CA . PHE A 1 441 ? 4.938 -27.226 19.033 1.00 39.56 596 PHE A CA 1
ATOM 3373 C C . PHE A 1 441 ? 6.013 -28.056 19.734 1.00 40.54 596 PHE A C 1
ATOM 3374 O O . PHE A 1 441 ? 6.098 -29.271 19.523 1.00 42.09 596 PHE A O 1
ATOM 3382 N N . ASN A 1 442 ? 6.828 -27.401 20.561 1.00 46.11 597 ASN A N 1
ATOM 3383 C CA . ASN A 1 442 ? 7.858 -28.093 21.343 1.00 45.48 597 ASN A CA 1
ATOM 3384 C C . ASN A 1 442 ? 7.271 -29.075 22.359 1.00 44.86 597 ASN A C 1
ATOM 3385 O O . ASN A 1 442 ? 7.834 -30.144 22.581 1.00 43.71 597 ASN A O 1
ATOM 3390 N N . GLN A 1 443 ? 6.137 -28.709 22.959 1.00 46.56 598 GLN A N 1
ATOM 3391 C CA . GLN A 1 443 ? 5.414 -29.595 23.870 1.00 47.82 598 GLN A CA 1
ATOM 3392 C C . GLN A 1 443 ? 4.992 -30.876 23.152 1.00 45.91 598 GLN A C 1
ATOM 3393 O O . GLN A 1 443 ? 5.205 -31.977 23.663 1.00 45.40 598 GLN A O 1
ATOM 3399 N N . GLN A 1 444 ? 4.391 -30.728 21.974 1.00 45.27 599 GLN A N 1
ATOM 3400 C CA . GLN A 1 444 ? 3.996 -31.882 21.168 1.00 44.23 599 GLN A CA 1
ATOM 3401 C C . GLN A 1 444 ? 5.205 -32.761 20.846 1.00 42.91 599 GLN A C 1
ATOM 3402 O O . GLN A 1 444 ? 5.141 -33.988 20.976 1.00 42.73 599 GLN A O 1
ATOM 3408 N N . ALA A 1 445 ? 6.304 -32.130 20.439 1.00 43.37 600 ALA A N 1
ATOM 3409 C CA . ALA A 1 445 ? 7.533 -32.855 20.115 1.00 44.01 600 ALA A CA 1
ATOM 3410 C C . ALA A 1 445 ? 8.071 -33.643 21.316 1.00 42.50 600 ALA A C 1
ATOM 3411 O O . ALA A 1 445 ? 8.420 -34.821 21.184 1.00 42.85 600 ALA A O 1
ATOM 3413 N N . THR A 1 446 ? 8.122 -32.996 22.481 1.00 41.60 601 THR A N 1
ATOM 3414 C CA . THR A 1 446 ? 8.603 -33.615 23.719 1.00 41.01 601 THR A CA 1
ATOM 3415 C C . THR A 1 446 ? 7.760 -34.815 24.148 1.00 40.66 601 THR A C 1
ATOM 3416 O O . THR A 1 446 ? 8.290 -35.828 24.622 1.00 39.93 601 THR A O 1
ATOM 3420 N N . GLN A 1 447 ? 6.447 -34.682 23.986 1.00 41.67 602 GLN A N 1
ATOM 3421 C CA . GLN A 1 447 ? 5.500 -35.737 24.301 1.00 43.27 602 GLN A CA 1
ATOM 3422 C C . GLN A 1 447 ? 5.653 -36.905 23.319 1.00 42.40 602 GLN A C 1
ATOM 3423 O O . GLN A 1 447 ? 5.574 -38.074 23.709 1.00 41.88 602 GLN A O 1
ATOM 3429 N N . ARG A 1 448 ? 5.876 -36.571 22.051 1.00 43.26 603 ARG A N 1
ATOM 3430 C CA . ARG A 1 448 ? 6.072 -37.551 20.995 1.00 44.78 603 ARG A CA 1
ATOM 3431 C C . ARG A 1 448 ? 7.313 -38.397 21.265 1.00 42.10 603 ARG A C 1
ATOM 3432 O O . ARG A 1 448 ? 7.265 -39.626 21.138 1.00 42.28 603 ARG A O 1
ATOM 3440 N N . ARG A 1 449 ? 8.412 -37.741 21.644 1.00 39.23 604 ARG A N 1
ATOM 3441 C CA . ARG A 1 449 ? 9.669 -38.445 21.902 1.00 37.79 604 ARG A CA 1
ATOM 3442 C C . ARG A 1 449 ? 9.608 -39.306 23.153 1.00 35.63 604 ARG A C 1
ATOM 3443 O O . ARG A 1 449 ? 10.076 -40.444 23.137 1.00 35.98 604 ARG A O 1
ATOM 3451 N N . PHE A 1 450 ? 9.017 -38.780 24.224 1.00 35.09 605 PHE A N 1
ATOM 3452 C CA . PHE A 1 450 ? 8.805 -39.573 25.436 1.00 35.04 605 PHE A CA 1
ATOM 3453 C C . PHE A 1 450 ? 7.935 -40.788 25.120 1.00 34.95 605 PHE A C 1
ATOM 3454 O O . PHE A 1 450 ? 8.221 -41.895 25.575 1.00 35.03 605 PHE A O 1
ATOM 3462 N N . GLY A 1 451 ? 6.885 -40.568 24.326 1.00 36.45 606 GLY A N 1
ATOM 3463 C CA . GLY A 1 451 ? 5.998 -41.633 23.866 1.00 38.94 606 GLY A CA 1
ATOM 3464 C C . GLY A 1 451 ? 6.744 -42.728 23.122 1.00 40.79 606 GLY A C 1
ATOM 3465 O O . GLY A 1 451 ? 6.486 -43.910 23.335 1.00 40.61 606 GLY A O 1
ATOM 3466 N N . GLU A 1 452 ? 7.666 -42.324 22.245 1.00 43.41 607 GLU A N 1
ATOM 3467 C CA . GLU A 1 452 ? 8.514 -43.254 21.502 1.00 46.84 607 GLU A CA 1
ATOM 3468 C C . GLU A 1 452 ? 9.349 -44.121 22.444 1.00 43.37 607 GLU A C 1
ATOM 3469 O O . GLU A 1 452 ? 9.434 -45.331 22.251 1.00 44.13 607 GLU A O 1
ATOM 3475 N N . LEU A 1 453 ? 9.941 -43.504 23.466 1.00 39.05 608 LEU A N 1
ATOM 3476 C CA . LEU A 1 453 ? 10.658 -44.247 24.510 1.00 36.51 608 LEU A CA 1
ATOM 3477 C C . LEU A 1 453 ? 9.756 -45.236 25.245 1.00 35.13 608 LEU A C 1
ATOM 3478 O O . LEU A 1 453 ? 10.151 -46.378 25.472 1.00 35.68 608 LEU A O 1
ATOM 3483 N N . ILE A 1 454 ? 8.553 -44.798 25.611 1.00 34.96 609 ILE A N 1
ATOM 3484 C CA . ILE A 1 454 ? 7.554 -45.688 26.200 1.00 36.14 609 ILE A CA 1
ATOM 3485 C C . ILE A 1 454 ? 7.298 -46.890 25.289 1.00 37.83 609 ILE A C 1
ATOM 3486 O O . ILE A 1 454 ? 7.261 -48.020 25.775 1.00 38.62 609 ILE A O 1
ATOM 3491 N N . ASP A 1 455 ? 7.153 -46.646 23.981 1.00 39.54 610 ASP A N 1
ATOM 3492 C CA . ASP A 1 455 ? 6.918 -47.705 22.990 1.00 42.95 610 ASP A CA 1
ATOM 3493 C C . ASP A 1 455 ? 8.097 -48.670 22.847 1.00 42.05 610 ASP A C 1
ATOM 3494 O O . ASP A 1 455 ? 7.899 -49.861 22.575 1.00 43.70 610 ASP A O 1
ATOM 3499 N N . ILE A 1 456 ? 9.314 -48.146 22.994 1.00 39.80 611 ILE A N 1
ATOM 3500 C CA . ILE A 1 456 ? 10.533 -48.963 22.997 1.00 39.81 611 ILE A CA 1
ATOM 3501 C C . ILE A 1 456 ? 10.561 -49.909 24.214 1.00 38.47 611 ILE A C 1
ATOM 3502 O O . ILE A 1 456 ? 10.809 -51.112 24.072 1.00 39.84 611 ILE A O 1
ATOM 3507 N N . ILE A 1 457 ? 10.300 -49.359 25.395 1.00 36.46 612 ILE A N 1
ATOM 3508 C CA . ILE A 1 457 ? 10.273 -50.134 26.628 1.00 35.79 612 ILE A CA 1
ATOM 3509 C C . ILE A 1 457 ? 9.047 -51.044 26.697 1.00 35.91 612 ILE A C 1
ATOM 3510 O O . ILE A 1 457 ? 9.180 -52.237 26.979 1.00 37.79 612 ILE A O 1
ATOM 3515 N N . LEU A 1 458 ? 7.865 -50.473 26.463 1.00 39.39 613 LEU A N 1
ATOM 3516 C CA . LEU A 1 458 ? 6.611 -51.214 26.558 1.00 44.44 613 LEU A CA 1
ATOM 3517 C C . LEU A 1 458 ? 5.935 -51.303 25.199 1.00 49.62 613 LEU A C 1
ATOM 3518 O O . LEU A 1 458 ? 5.272 -50.364 24.765 1.00 43.96 613 LEU A O 1
ATOM 3523 N N . SER A 1 459 ? 6.106 -52.439 24.531 1.00 52.73 614 SER A N 1
ATOM 3524 C CA . SER A 1 459 ? 5.496 -52.647 23.222 1.00 63.32 614 SER A CA 1
ATOM 3525 C C . SER A 1 459 ? 3.974 -52.632 23.331 1.00 69.40 614 SER A C 1
ATOM 3526 O O . SER A 1 459 ? 3.405 -53.154 24.293 1.00 71.06 614 SER A O 1
ATOM 3529 N N . THR A 1 460 ? 3.326 -52.019 22.345 1.00 74.41 615 THR A N 1
ATOM 3530 C CA . THR A 1 460 ? 1.868 -51.908 22.316 1.00 73.29 615 THR A CA 1
ATOM 3531 C C . THR A 1 460 ? 1.193 -53.263 22.065 1.00 74.27 615 THR A C 1
ATOM 3532 O O . THR A 1 460 ? 0.026 -53.455 22.413 1.00 74.43 615 THR A O 1
ATOM 3536 N N . GLU A 1 461 ? 1.940 -54.195 21.472 1.00 75.53 616 GLU A N 1
ATOM 3537 C CA . GLU A 1 461 ? 1.413 -55.514 21.115 1.00 78.18 616 GLU A CA 1
ATOM 3538 C C . GLU A 1 461 ? 1.457 -56.526 22.261 1.00 75.52 616 GLU A C 1
ATOM 3539 O O . GLU A 1 461 ? 0.648 -57.452 22.295 1.00 78.61 616 GLU A O 1
ATOM 3541 N N . GLU A 1 462 ? 2.403 -56.361 23.186 1.00 72.57 617 GLU A N 1
ATOM 3542 C CA . GLU A 1 462 ? 2.503 -57.257 24.345 1.00 71.28 617 GLU A CA 1
ATOM 3543 C C . GLU A 1 462 ? 1.867 -56.641 25.590 1.00 66.54 617 GLU A C 1
ATOM 3544 O O . GLU A 1 462 ? 1.147 -57.323 26.318 1.00 67.62 617 GLU A O 1
ATOM 3550 N N . HIS A 1 463 ? 2.146 -55.358 25.829 1.00 59.64 618 HIS A N 1
ATOM 3551 C CA . HIS A 1 463 ? 1.706 -54.675 27.048 1.00 52.75 618 HIS A CA 1
ATOM 3552 C C . HIS A 1 463 ? 0.848 -53.462 26.747 1.00 50.77 618 HIS A C 1
ATOM 3553 O O . HIS A 1 463 ? 1.183 -52.339 27.148 1.00 47.94 618 HIS A O 1
ATOM 3560 N N . GLY A 1 464 ? -0.262 -53.692 26.054 1.00 51.88 619 GLY A N 1
ATOM 3561 C CA . GLY A 1 464 ? -1.163 -52.619 25.662 1.00 51.76 619 GLY A CA 1
ATOM 3562 C C . GLY A 1 464 ? -1.643 -51.811 26.849 1.00 49.55 619 GLY A C 1
ATOM 3563 O O . GLY A 1 464 ? -1.560 -50.583 26.833 1.00 47.60 619 GLY A O 1
ATOM 3564 N N . GLU A 1 465 ? -2.127 -52.502 27.885 1.00 50.27 620 GLU A N 1
ATOM 3565 C CA . GLU A 1 465 ? -2.691 -51.833 29.055 1.00 50.08 620 GLU A CA 1
ATOM 3566 C C . GLU A 1 465 ? -1.677 -50.917 29.739 1.00 44.63 620 GLU A C 1
ATOM 3567 O O . GLU A 1 465 ? -1.972 -49.745 29.968 1.00 43.49 620 GLU A O 1
ATOM 3573 N N . LEU A 1 466 ? -0.494 -51.448 30.052 1.00 40.99 621 LEU A N 1
ATOM 3574 C CA . LEU A 1 466 ? 0.549 -50.662 30.715 1.00 37.22 621 LEU A CA 1
ATOM 3575 C C . LEU A 1 466 ? 1.062 -49.507 29.869 1.00 35.57 621 LEU A C 1
ATOM 3576 O O . LEU A 1 466 ? 1.241 -48.394 30.375 1.00 34.59 621 LEU A O 1
ATOM 3581 N N . ASN A 1 467 ? 1.296 -49.763 28.589 1.00 36.96 622 ASN A N 1
ATOM 3582 C CA . ASN A 1 467 ? 1.756 -48.721 27.678 1.00 37.98 622 ASN A CA 1
ATOM 3583 C C . ASN A 1 467 ? 0.783 -47.545 27.712 1.00 38.72 622 ASN A C 1
ATOM 3584 O O . ASN A 1 467 ? 1.199 -46.391 27.833 1.00 37.98 622 ASN A O 1
ATOM 3589 N N . GLN A 1 468 ? -0.510 -47.849 27.635 1.00 40.71 623 GLN A N 1
ATOM 3590 C CA . GLN A 1 468 ? -1.538 -46.825 27.657 1.00 43.36 623 GLN A CA 1
ATOM 3591 C C . GLN A 1 468 ? -1.560 -46.057 28.977 1.00 39.38 623 GLN A C 1
ATOM 3592 O O . GLN A 1 468 ? -1.689 -44.837 28.973 1.00 39.72 623 GLN A O 1
ATOM 3598 N N . GLN A 1 469 ? -1.429 -46.771 30.097 1.00 36.53 624 GLN A N 1
ATOM 3599 C CA . GLN A 1 469 ? -1.345 -46.138 31.426 1.00 34.13 624 GLN A CA 1
ATOM 3600 C C . GLN A 1 469 ? -0.094 -45.283 31.640 1.00 32.06 624 GLN A C 1
ATOM 3601 O O . GLN A 1 469 ? -0.159 -44.248 32.310 1.00 32.03 624 GLN A O 1
ATOM 3607 N N . PHE A 1 470 ? 1.040 -45.723 31.090 1.00 31.87 625 PHE A N 1
ATOM 3608 C CA . PHE A 1 470 ? 2.299 -44.992 31.205 1.00 31.87 625 PHE A CA 1
ATOM 3609 C C . PHE A 1 470 ? 2.198 -43.710 30.414 1.00 34.61 625 PHE A C 1
ATOM 3610 O O . PHE A 1 470 ? 2.671 -42.645 30.850 1.00 34.35 625 PHE A O 1
ATOM 3618 N N . LEU A 1 471 ? 1.562 -43.835 29.250 1.00 38.00 626 LEU A N 1
ATOM 3619 C CA . LEU A 1 471 ? 1.287 -42.717 28.372 1.00 42.47 626 LEU A CA 1
ATOM 3620 C C . LEU A 1 471 ? 0.318 -41.731 29.032 1.00 42.17 626 LEU A C 1
ATOM 3621 O O . LEU A 1 471 ? 0.582 -40.528 29.048 1.00 43.62 626 LEU A O 1
ATOM 3626 N N . ALA A 1 472 ? -0.789 -42.243 29.574 1.00 40.70 627 ALA A N 1
ATOM 3627 C CA . ALA A 1 472 ? -1.808 -41.407 30.208 1.00 40.97 627 ALA A CA 1
ATOM 3628 C C . ALA A 1 472 ? -1.268 -40.640 31.415 1.00 38.78 627 ALA A C 1
ATOM 3629 O O . ALA A 1 472 ? -1.644 -39.488 31.637 1.00 40.32 627 ALA A O 1
ATOM 3631 N N . ALA A 1 473 ? -0.379 -41.275 32.179 1.00 35.78 628 ALA A N 1
ATOM 3632 C CA . ALA A 1 473 ? 0.170 -40.676 33.390 1.00 35.50 628 ALA A CA 1
ATOM 3633 C C . ALA A 1 473 ? 0.978 -39.403 33.125 1.00 36.70 628 ALA A C 1
ATOM 3634 O O . ALA A 1 473 ? 1.124 -38.563 34.024 1.00 37.46 628 ALA A O 1
ATOM 3636 N N . THR A 1 474 ? 1.485 -39.253 31.900 1.00 37.85 629 THR A N 1
ATOM 3637 C CA . THR A 1 474 ? 2.264 -38.063 31.526 1.00 41.10 629 THR A CA 1
ATOM 3638 C C . THR A 1 474 ? 1.448 -36.769 31.405 1.00 45.07 629 THR A C 1
ATOM 3639 O O . THR A 1 474 ? 2.021 -35.677 31.420 1.00 47.20 629 THR A O 1
ATOM 3643 N N . ASN A 1 475 ? 0.124 -36.870 31.295 1.00 48.11 630 ASN A N 1
ATOM 3644 C CA . ASN A 1 475 ? -0.691 -35.654 31.162 1.00 54.58 630 ASN A CA 1
ATOM 3645 C C . ASN A 1 475 ? -1.456 -35.227 32.423 1.00 55.57 630 ASN A C 1
ATOM 3646 O O . ASN A 1 475 ? -2.318 -34.350 32.369 1.00 59.19 630 ASN A O 1
ATOM 3651 N N . GLN A 1 476 ? -1.119 -35.842 33.554 1.00 53.69 631 GLN A N 1
ATOM 3652 C CA . GLN A 1 476 ? -1.686 -35.469 34.850 1.00 54.89 631 GLN A CA 1
ATOM 3653 C C . GLN A 1 476 ? -0.629 -35.456 35.954 1.00 51.18 631 GLN A C 1
ATOM 3654 O O . GLN A 1 476 ? 0.368 -36.182 35.879 1.00 48.80 631 GLN A O 1
ATOM 3660 N N . LYS A 1 477 ? -0.862 -34.627 36.972 1.00 49.85 632 LYS A N 1
ATOM 3661 C CA . LYS A 1 477 ? 0.016 -34.536 38.138 1.00 47.51 632 LYS A CA 1
ATOM 3662 C C . LYS A 1 477 ? -0.129 -35.734 39.084 1.00 46.76 632 LYS A C 1
ATOM 3663 O O . LYS A 1 477 ? 0.827 -36.104 39.773 1.00 46.81 632 LYS A O 1
ATOM 3665 N N . HIS A 1 478 ? -1.321 -36.331 39.116 1.00 48.19 633 HIS A N 1
ATOM 3666 C CA . HIS A 1 478 ? -1.618 -37.461 40.004 1.00 51.13 633 HIS A CA 1
ATOM 3667 C C . HIS A 1 478 ? -2.194 -38.641 39.228 1.00 49.52 633 HIS A C 1
ATOM 3668 O O . HIS A 1 478 ? -2.615 -38.500 38.080 1.00 48.17 633 HIS A O 1
ATOM 3675 N N . SER A 1 479 ? -2.208 -39.805 39.869 1.00 38.70 634 SER A N 1
ATOM 3676 C CA . SER A 1 479 ? -2.684 -41.025 39.239 1.00 38.50 634 SER A CA 1
ATOM 3677 C C . SER A 1 479 ? -3.536 -41.845 40.200 1.00 38.05 634 SER A C 1
ATOM 3678 O O . SER A 1 479 ? -3.243 -41.923 41.396 1.00 38.68 634 SER A O 1
ATOM 3681 N N . THR A 1 480 ? -4.588 -42.458 39.670 1.00 36.62 635 THR A N 1
ATOM 3682 C CA . THR A 1 480 ? -5.405 -43.377 40.452 1.00 35.40 635 THR A CA 1
ATOM 3683 C C . THR A 1 480 ? -4.862 -44.795 40.288 1.00 34.39 635 THR A C 1
ATOM 3684 O O . THR A 1 480 ? -5.247 -45.711 41.015 1.00 34.60 635 THR A O 1
ATOM 3688 N N . VAL A 1 481 ? -3.961 -44.964 39.324 1.00 33.53 636 VAL A N 1
ATOM 3689 C CA . VAL A 1 481 ? -3.333 -46.247 39.056 1.00 32.83 636 VAL A CA 1
ATOM 3690 C C . VAL A 1 481 ? -2.093 -46.348 39.926 1.00 33.51 636 VAL A C 1
ATOM 3691 O O . VAL A 1 481 ? -1.226 -45.461 39.894 1.00 33.03 636 VAL A O 1
ATOM 3695 N N . LYS A 1 482 ? -2.022 -47.418 40.712 1.00 34.03 637 LYS A N 1
ATOM 3696 C CA . LYS A 1 482 ? -0.871 -47.677 41.565 1.00 35.04 637 LYS A CA 1
ATOM 3697 C C . LYS A 1 482 ? -0.349 -49.075 41.257 1.00 35.97 637 LYS A C 1
ATOM 3698 O O . LYS A 1 482 ? -1.082 -50.070 41.394 1.00 36.49 637 LYS A O 1
ATOM 3704 N N . LEU A 1 483 ? 0.914 -49.142 40.852 1.00 35.91 638 LEU A N 1
ATOM 3705 C CA . LEU A 1 483 ? 1.495 -50.384 40.344 1.00 36.69 638 LEU A CA 1
ATOM 3706 C C . LEU A 1 483 ? 2.281 -51.102 41.425 1.00 37.59 638 LEU A C 1
ATOM 3707 O O . LEU A 1 483 ? 3.470 -51.411 41.251 1.00 38.26 638 LEU A O 1
ATOM 3712 N N . ILE A 1 484 ? 1.613 -51.371 42.544 1.00 37.93 639 ILE A N 1
ATOM 3713 C CA . ILE A 1 484 ? 2.273 -51.954 43.723 1.00 38.24 639 ILE A CA 1
ATOM 3714 C C . ILE A 1 484 ? 1.691 -53.310 44.155 1.00 39.10 639 ILE A C 1
ATOM 3715 O O . ILE A 1 484 ? 2.257 -53.976 45.022 1.00 39.45 639 ILE A O 1
ATOM 3720 N N . ASP A 1 485 ? 0.558 -53.699 43.567 1.00 38.35 640 ASP A N 1
ATOM 3721 C CA . ASP A 1 485 ? 0.034 -55.053 43.730 1.00 40.53 640 ASP A CA 1
ATOM 3722 C C . ASP A 1 485 ? 1.011 -56.067 43.126 1.00 41.69 640 ASP A C 1
ATOM 3723 O O . ASP A 1 485 ? 1.863 -55.704 42.302 1.00 39.66 640 ASP A O 1
ATOM 3728 N N . ASP A 1 486 ? 0.878 -57.331 43.525 1.00 46.00 641 ASP A N 1
ATOM 3729 C CA . ASP A 1 486 ? 1.774 -58.395 43.068 1.00 49.39 641 ASP A CA 1
ATOM 3730 C C . ASP A 1 486 ? 1.842 -58.543 41.552 1.00 45.02 641 ASP A C 1
ATOM 3731 O O . ASP A 1 486 ? 2.924 -58.751 41.008 1.00 44.50 641 ASP A O 1
ATOM 3736 N N . ALA A 1 487 ? 0.695 -58.449 40.876 1.00 40.57 642 ALA A N 1
ATOM 3737 C CA . ALA A 1 487 ? 0.659 -58.619 39.419 1.00 36.87 642 ALA A CA 1
ATOM 3738 C C . ALA A 1 487 ? 1.451 -57.514 38.727 1.00 34.20 642 ALA A C 1
ATOM 3739 O O . ALA A 1 487 ? 2.190 -57.779 37.787 1.00 32.77 642 ALA A O 1
ATOM 3741 N N . SER A 1 488 ? 1.309 -56.283 39.217 1.00 33.45 643 SER A N 1
ATOM 3742 C CA . SER A 1 488 ? 2.034 -55.140 38.657 1.00 33.26 643 SER A CA 1
ATOM 3743 C C . SER A 1 488 ? 3.534 -55.278 38.834 1.00 33.97 643 SER A C 1
ATOM 3744 O O . SER A 1 488 ? 4.290 -55.057 37.895 1.00 33.42 643 SER A O 1
ATOM 3747 N N . VAL A 1 489 ? 3.954 -55.637 40.043 1.00 36.47 644 VAL A N 1
ATOM 3748 C CA . VAL A 1 489 ? 5.373 -55.798 40.360 1.00 38.65 644 VAL A CA 1
ATOM 3749 C C . VAL A 1 489 ? 6.004 -56.885 39.491 1.00 39.39 644 VAL A C 1
ATOM 3750 O O . VAL A 1 489 ? 7.120 -56.723 38.983 1.00 39.39 644 VAL A O 1
ATOM 3754 N N . SER A 1 490 ? 5.271 -57.980 39.318 1.00 40.62 645 SER A N 1
ATOM 3755 C CA . SER A 1 490 ? 5.721 -59.101 38.514 1.00 41.32 645 SER A CA 1
ATOM 3756 C C . SER A 1 490 ? 5.842 -58.702 37.046 1.00 39.93 645 SER A C 1
ATOM 3757 O O . SER A 1 490 ? 6.857 -58.986 36.397 1.00 40.09 645 SER A O 1
ATOM 3760 N N . ARG A 1 491 ? 4.812 -58.029 36.534 1.00 37.87 646 ARG A N 1
ATOM 3761 C CA . ARG A 1 491 ? 4.800 -57.572 35.142 1.00 35.97 646 ARG A CA 1
ATOM 3762 C C . ARG A 1 491 ? 5.889 -56.537 34.844 1.00 34.47 646 ARG A C 1
ATOM 3763 O O . ARG A 1 491 ? 6.543 -56.610 33.805 1.00 34.39 646 ARG A O 1
ATOM 3771 N N . LEU A 1 492 ? 6.087 -55.578 35.747 1.00 34.04 647 LEU A N 1
ATOM 3772 C CA . LEU A 1 492 ? 7.117 -54.549 35.549 1.00 33.57 647 LEU A CA 1
ATOM 3773 C C . LEU A 1 492 ? 8.533 -55.129 35.548 1.00 34.91 647 LEU A C 1
ATOM 3774 O O . LEU A 1 492 ? 9.381 -54.700 34.762 1.00 34.73 647 LEU A O 1
ATOM 3779 N N . ALA A 1 493 ? 8.777 -56.103 36.426 1.00 37.41 648 ALA A N 1
ATOM 3780 C CA . ALA A 1 493 ? 10.073 -56.787 36.499 1.00 39.98 648 ALA A CA 1
ATOM 3781 C C . ALA A 1 493 ? 10.431 -57.380 35.132 1.00 40.64 648 ALA A C 1
ATOM 3782 O O . ALA A 1 493 ? 11.585 -57.364 34.717 1.00 40.90 648 ALA A O 1
ATOM 3784 N N . THR A 1 494 ? 9.404 -57.858 34.438 1.00 40.76 649 THR A N 1
ATOM 3785 C CA . THR A 1 494 ? 9.490 -58.479 33.122 1.00 41.11 649 THR A CA 1
ATOM 3786 C C . THR A 1 494 ? 9.813 -57.480 32.002 1.00 39.58 649 THR A C 1
ATOM 3787 O O . THR A 1 494 ? 10.312 -57.854 30.929 1.00 39.98 649 THR A O 1
ATOM 3791 N N . ILE A 1 495 ? 9.521 -56.210 32.258 1.00 37.28 650 ILE A N 1
ATOM 3792 C CA . ILE A 1 495 ? 9.684 -55.163 31.261 1.00 35.48 650 ILE A CA 1
ATOM 3793 C C . ILE A 1 495 ? 10.997 -54.400 31.424 1.00 34.88 650 ILE A C 1
ATOM 3794 O O . ILE A 1 495 ? 11.716 -54.191 30.448 1.00 34.72 650 ILE A O 1
ATOM 3799 N N . PHE A 1 496 ? 11.307 -54.002 32.654 1.00 34.73 651 PHE A N 1
ATOM 3800 C CA . PHE A 1 496 ? 12.469 -53.159 32.910 1.00 35.38 651 PHE A CA 1
ATOM 3801 C C . PHE A 1 496 ? 13.748 -53.938 33.210 1.00 36.77 651 PHE A C 1
ATOM 3802 O O . PHE A 1 496 ? 14.792 -53.638 32.633 1.00 36.95 651 PHE A O 1
ATOM 3810 N N . ASP A 1 497 ? 13.665 -54.942 34.084 1.00 37.80 652 ASP A N 1
ATOM 3811 C CA . ASP A 1 497 ? 14.846 -55.738 34.453 1.00 39.66 652 ASP A CA 1
ATOM 3812 C C . ASP A 1 497 ? 15.694 -56.236 33.255 1.00 37.62 652 ASP A C 1
ATOM 3813 O O . ASP A 1 497 ? 16.920 -56.163 33.318 1.00 37.86 652 ASP A O 1
ATOM 3818 N N . PRO A 1 498 ? 15.051 -56.743 32.173 1.00 35.35 653 PRO A N 1
ATOM 3819 C CA . PRO A 1 498 ? 15.849 -57.236 31.036 1.00 35.11 653 PRO A CA 1
ATOM 3820 C C . PRO A 1 498 ? 16.646 -56.166 30.285 1.00 35.20 653 PRO A C 1
ATOM 3821 O O . PRO A 1 498 ? 17.556 -56.510 29.526 1.00 35.56 653 PRO A O 1
ATOM 3825 N N . LEU A 1 499 ? 16.327 -54.890 30.510 1.00 35.56 654 LEU A N 1
ATOM 3826 C CA . LEU A 1 499 ? 17.094 -53.783 29.924 1.00 36.62 654 LEU A CA 1
ATOM 3827 C C . LEU A 1 499 ? 18.278 -53.346 30.821 1.00 38.87 654 LEU A C 1
ATOM 3828 O O . LEU A 1 499 ? 19.049 -52.442 30.457 1.00 38.77 654 LEU A O 1
ATOM 3833 N N . LEU A 1 500 ? 18.429 -54.009 31.971 1.00 40.62 655 LEU A N 1
ATOM 3834 C CA . LEU A 1 500 ? 19.430 -53.630 32.974 1.00 43.18 655 LEU A CA 1
ATOM 3835 C C . LEU A 1 500 ? 20.344 -54.791 33.402 1.00 45.34 655 LEU A C 1
ATOM 3836 O O . LEU A 1 500 ? 20.359 -55.163 34.581 1.00 45.80 655 LEU A O 1
ATOM 3841 N N . PRO A 1 501 ? 21.117 -55.367 32.450 1.00 47.24 656 PRO A N 1
ATOM 3842 C CA . PRO A 1 501 ? 22.079 -56.405 32.834 1.00 48.99 656 PRO A CA 1
ATOM 3843 C C . PRO A 1 501 ? 23.080 -55.869 33.854 1.00 49.98 656 PRO A C 1
ATOM 3844 O O . PRO A 1 501 ? 23.611 -54.760 33.674 1.00 50.01 656 PRO A O 1
ATOM 3848 N N . GLU A 1 502 ? 23.316 -56.646 34.914 1.00 49.87 657 GLU A N 1
ATOM 3849 C CA . GLU A 1 502 ? 24.156 -56.238 36.051 1.00 50.18 657 GLU A CA 1
ATOM 3850 C C . GLU A 1 502 ? 23.757 -54.880 36.656 1.00 49.36 657 GLU A C 1
ATOM 3851 O O . GLU A 1 502 ? 24.569 -54.206 37.289 1.00 50.96 657 GLU A O 1
ATOM 3853 N N . GLY A 1 503 ? 22.502 -54.490 36.465 1.00 48.02 658 GLY A N 1
ATOM 3854 C CA . GLY A 1 503 ? 21.997 -53.232 36.998 1.00 48.49 658 GLY A CA 1
ATOM 3855 C C . GLY A 1 503 ? 22.322 -52.013 36.152 1.00 49.32 658 GLY A C 1
ATOM 3856 O O . GLY A 1 503 ? 21.918 -50.899 36.492 1.00 48.75 658 GLY A O 1
ATOM 3857 N N . LYS A 1 504 ? 23.045 -52.219 35.054 1.00 50.56 659 LYS A N 1
ATOM 3858 C CA . LYS A 1 504 ? 23.420 -51.131 34.154 1.00 50.87 659 LYS A CA 1
ATOM 3859 C C . LYS A 1 504 ? 22.613 -51.183 32.867 1.00 49.12 659 LYS A C 1
ATOM 3860 O O . LYS A 1 504 ? 22.262 -52.265 32.387 1.00 48.47 659 LYS A O 1
ATOM 3866 N N . LEU A 1 505 ? 22.330 -50.003 32.320 1.00 46.98 660 LEU A N 1
ATOM 3867 C CA . LEU A 1 505 ? 21.646 -49.856 31.039 1.00 44.47 660 LEU A CA 1
ATOM 3868 C C . LEU A 1 505 ? 22.324 -50.733 29.985 1.00 44.07 660 LEU A C 1
ATOM 3869 O O . LEU A 1 505 ? 23.555 -50.713 29.850 1.00 44.29 660 LEU A O 1
ATOM 3874 N N . SER A 1 506 ? 21.536 -51.532 29.265 1.00 42.63 661 SER A N 1
ATOM 3875 C CA . SER A 1 506 ? 22.092 -52.320 28.175 1.00 42.70 661 SER A CA 1
ATOM 3876 C C . SER A 1 506 ? 22.563 -51.359 27.071 1.00 43.10 661 SER A C 1
ATOM 3877 O O . SER A 1 506 ? 21.895 -50.354 26.806 1.00 42.56 661 SER A O 1
ATOM 3880 N N . PRO A 1 507 ? 23.733 -51.639 26.458 1.00 44.16 662 PRO A N 1
ATOM 3881 C CA . PRO A 1 507 ? 24.243 -50.790 25.370 1.00 44.36 662 PRO A CA 1
ATOM 3882 C C . PRO A 1 507 ? 23.229 -50.608 24.227 1.00 42.87 662 PRO A C 1
ATOM 3883 O O . PRO A 1 507 ? 23.033 -49.481 23.745 1.00 42.56 662 PRO A O 1
ATOM 3887 N N . ALA A 1 508 ? 22.590 -51.706 23.822 1.00 41.18 663 ALA A N 1
ATOM 3888 C CA . ALA A 1 508 ? 21.496 -51.692 22.838 1.00 39.85 663 ALA A CA 1
ATOM 3889 C C . ALA A 1 508 ? 20.361 -50.722 23.206 1.00 38.50 663 ALA A C 1
ATOM 3890 O O . ALA A 1 508 ? 19.907 -49.930 22.369 1.00 38.31 663 ALA A O 1
ATOM 3892 N N . HIS A 1 509 ? 19.903 -50.785 24.455 1.00 37.43 664 HIS A N 1
ATOM 3893 C CA . HIS A 1 509 ? 18.836 -49.890 24.899 1.00 36.73 664 HIS A CA 1
ATOM 3894 C C . HIS A 1 509 ? 19.298 -48.436 24.879 1.00 38.28 664 HIS A C 1
ATOM 3895 O O . HIS A 1 509 ? 18.542 -47.549 24.497 1.00 37.41 664 HIS A O 1
ATOM 3902 N N . TYR A 1 510 ? 20.540 -48.210 25.299 1.00 39.68 665 TYR A N 1
ATOM 3903 C CA . TYR A 1 510 ? 21.119 -46.879 25.295 1.00 41.70 665 TYR A CA 1
ATOM 3904 C C . TYR A 1 510 ? 21.126 -46.270 23.886 1.00 41.54 665 TYR A C 1
ATOM 3905 O O . TYR A 1 510 ? 20.847 -45.080 23.718 1.00 41.57 665 TYR A O 1
ATOM 3914 N N . GLN A 1 511 ? 21.427 -47.092 22.881 1.00 41.43 666 GLN A N 1
ATOM 3915 C CA . GLN A 1 511 ? 21.413 -46.641 21.488 1.00 42.66 666 GLN A CA 1
ATOM 3916 C C . GLN A 1 511 ? 20.001 -46.297 21.001 1.00 43.06 666 GLN A C 1
ATOM 3917 O O . GLN A 1 511 ? 19.822 -45.321 20.271 1.00 43.35 666 GLN A O 1
ATOM 3923 N N . HIS A 1 512 ? 19.011 -47.095 21.419 1.00 45.90 667 HIS A N 1
ATOM 3924 C CA . HIS A 1 512 ? 17.600 -46.815 21.124 1.00 47.55 667 HIS A CA 1
ATOM 3925 C C . HIS A 1 512 ? 17.177 -45.459 21.686 1.00 44.95 667 HIS A C 1
ATOM 3926 O O . HIS A 1 512 ? 16.463 -44.705 21.020 1.00 45.47 667 HIS A O 1
ATOM 3933 N N . ILE A 1 513 ? 17.601 -45.165 22.917 1.00 43.30 668 ILE A N 1
ATOM 3934 C CA . ILE A 1 513 ? 17.377 -43.854 23.525 1.00 41.62 668 ILE A CA 1
ATOM 3935 C C . ILE A 1 513 ? 18.019 -42.765 22.663 1.00 42.54 668 ILE A C 1
ATOM 3936 O O . ILE A 1 513 ? 17.388 -41.746 22.366 1.00 42.67 668 ILE A O 1
ATOM 3941 N N . LEU A 1 514 ? 19.262 -42.993 22.246 1.00 44.31 669 LEU A N 1
ATOM 3942 C CA . LEU A 1 514 ? 19.984 -42.014 21.437 1.00 45.68 669 LEU A CA 1
ATOM 3943 C C . LEU A 1 514 ? 19.263 -41.703 20.129 1.00 46.66 669 LEU A C 1
ATOM 3944 O O . LEU A 1 514 ? 19.110 -40.540 19.777 1.00 47.38 669 LEU A O 1
ATOM 3949 N N . SER A 1 515 ? 18.815 -42.743 19.429 1.00 47.37 670 SER A N 1
ATOM 3950 C CA . SER A 1 515 ? 18.053 -42.590 18.185 1.00 48.99 670 SER A CA 1
ATOM 3951 C C . SER A 1 515 ? 16.722 -41.854 18.369 1.00 48.19 670 SER A C 1
ATOM 3952 O O . SER A 1 515 ? 16.366 -40.994 17.559 1.00 50.03 670 SER A O 1
ATOM 3955 N N . ALA A 1 516 ? 15.998 -42.194 19.435 1.00 46.91 671 ALA A N 1
ATOM 3956 C CA . ALA A 1 516 ? 14.694 -41.590 19.720 1.00 47.31 671 ALA A CA 1
ATOM 3957 C C . ALA A 1 516 ? 14.829 -40.088 19.981 1.00 47.17 671 ALA A C 1
ATOM 3958 O O . ALA A 1 516 ? 13.979 -39.289 19.558 1.00 49.01 671 ALA A O 1
ATOM 3960 N N . TYR A 1 517 ? 15.918 -39.713 20.650 1.00 44.47 672 TYR A N 1
ATOM 3961 C CA . TYR A 1 517 ? 16.184 -38.320 20.980 1.00 44.13 672 TYR A CA 1
ATOM 3962 C C . TYR A 1 517 ? 17.208 -37.651 20.061 1.00 46.22 672 TYR A C 1
ATOM 3963 O O . TYR A 1 517 ? 17.697 -36.562 20.366 1.00 46.79 672 TYR A O 1
ATOM 3972 N N . HIS A 1 518 ? 17.502 -38.295 18.930 1.00 48.80 673 HIS A N 1
ATOM 3973 C CA . HIS A 1 518 ? 18.462 -37.800 17.927 1.00 52.41 673 HIS A CA 1
ATOM 3974 C C . HIS A 1 518 ? 19.756 -37.260 18.545 1.00 51.63 673 HIS A C 1
ATOM 3975 O O . HIS A 1 518 ? 20.194 -36.154 18.226 1.00 53.37 673 HIS A O 1
ATOM 3982 N N . LEU A 1 519 ? 20.359 -38.046 19.429 1.00 50.79 674 LEU A N 1
ATOM 3983 C CA . LEU A 1 519 ? 21.608 -37.659 20.082 1.00 52.22 674 LEU A CA 1
ATOM 3984 C C . LEU A 1 519 ? 22.760 -38.563 19.655 1.00 55.57 674 LEU A C 1
ATOM 3985 O O . LEU A 1 519 ? 23.826 -38.560 20.273 1.00 55.87 674 LEU A O 1
ATOM 3990 N N . THR A 1 520 ? 22.541 -39.330 18.589 1.00 60.93 675 THR A N 1
ATOM 3991 C CA . THR A 1 520 ? 23.527 -40.299 18.107 1.00 67.05 675 THR A CA 1
ATOM 3992 C C . THR A 1 520 ? 24.842 -39.627 17.697 1.00 72.66 675 THR A C 1
ATOM 3993 O O . THR A 1 520 ? 25.908 -40.232 17.798 1.00 75.10 675 THR A O 1
ATOM 3997 N N . ASP A 1 521 ? 24.745 -38.374 17.250 1.00 76.37 676 ASP A N 1
ATOM 3998 C CA . ASP A 1 521 ? 25.905 -37.559 16.883 1.00 81.24 676 ASP A CA 1
ATOM 3999 C C . ASP A 1 521 ? 26.274 -36.511 17.942 1.00 75.97 676 ASP A C 1
ATOM 4000 O O . ASP A 1 521 ? 27.259 -35.792 17.784 1.00 78.95 676 ASP A O 1
ATOM 4005 N N . ALA A 1 522 ? 25.490 -36.433 19.017 1.00 66.05 677 ALA A N 1
ATOM 4006 C CA . ALA A 1 522 ? 25.652 -35.385 20.037 1.00 59.69 677 ALA A CA 1
ATOM 4007 C C . ALA A 1 522 ? 26.863 -35.570 20.961 1.00 57.88 677 ALA A C 1
ATOM 4008 O O . ALA A 1 522 ? 27.492 -36.631 20.977 1.00 57.77 677 ALA A O 1
ATOM 4010 N N . THR A 1 523 ? 27.174 -34.522 21.724 1.00 56.22 678 THR A N 1
ATOM 4011 C CA . THR A 1 523 ? 28.270 -34.524 22.698 1.00 56.75 678 THR A CA 1
ATOM 4012 C C . THR A 1 523 ? 27.947 -35.401 23.915 1.00 54.95 678 THR A C 1
ATOM 4013 O O . THR A 1 523 ? 26.776 -35.529 24.281 1.00 51.63 678 THR A O 1
ATOM 4017 N N . PRO A 1 524 ? 28.975 -36.030 24.529 1.00 58.78 679 PRO A N 1
ATOM 4018 C CA . PRO A 1 524 ? 28.788 -36.773 25.786 1.00 58.39 679 PRO A CA 1
ATOM 4019 C C . PRO A 1 524 ? 28.000 -36.017 26.856 1.00 56.74 679 PRO A C 1
ATOM 4020 O O . PRO A 1 524 ? 27.282 -36.635 27.645 1.00 54.90 679 PRO A O 1
ATOM 4024 N N . GLN A 1 525 ? 28.135 -34.693 26.873 1.00 57.57 680 GLN A N 1
ATOM 4025 C CA . GLN A 1 525 ? 27.423 -33.849 27.827 1.00 55.97 680 GLN A CA 1
ATOM 4026 C C . GLN A 1 525 ? 25.917 -33.783 27.571 1.00 52.50 680 GLN A C 1
ATOM 4027 O O . GLN A 1 525 ? 25.134 -34.046 28.481 1.00 50.75 680 GLN A O 1
ATOM 4033 N N . LYS A 1 526 ? 25.515 -33.423 26.349 1.00 51.61 681 LYS A N 1
ATOM 4034 C CA . LYS A 1 526 ? 24.092 -33.351 25.995 1.00 49.41 681 LYS A CA 1
ATOM 4035 C C . LYS A 1 526 ? 23.415 -34.715 26.170 1.00 45.53 681 LYS A C 1
ATOM 4036 O O . LYS A 1 526 ? 22.235 -34.800 26.539 1.00 44.14 681 LYS A O 1
ATOM 4042 N N . GLN A 1 527 ? 24.172 -35.775 25.903 1.00 44.11 682 GLN A N 1
ATOM 4043 C CA . GLN A 1 527 ? 23.715 -37.138 26.153 1.00 41.40 682 GLN A CA 1
ATOM 4044 C C . GLN A 1 527 ? 23.464 -37.391 27.642 1.00 39.81 682 GLN A C 1
ATOM 4045 O O . GLN A 1 527 ? 22.394 -37.877 28.021 1.00 38.76 682 GLN A O 1
ATOM 4051 N N . ALA A 1 528 ? 24.446 -37.053 28.477 1.00 40.77 683 ALA A N 1
ATOM 4052 C CA . ALA A 1 528 ? 24.319 -37.193 29.928 1.00 41.25 683 ALA A CA 1
ATOM 4053 C C . ALA A 1 528 ? 23.149 -36.383 30.499 1.00 41.57 683 ALA A C 1
ATOM 4054 O O . ALA A 1 528 ? 22.371 -36.902 31.290 1.00 40.87 683 ALA A O 1
ATOM 4056 N N . GLU A 1 529 ? 23.028 -35.117 30.096 1.00 44.30 684 GLU A N 1
ATOM 4057 C CA . GLU A 1 529 ? 21.960 -34.247 30.598 1.00 46.81 684 GLU A CA 1
ATOM 4058 C C . GLU A 1 529 ? 20.579 -34.801 30.258 1.00 43.61 684 GLU A C 1
ATOM 4059 O O . GLU A 1 529 ? 19.667 -34.753 31.081 1.00 43.83 684 GLU A O 1
ATOM 4065 N N . THR A 1 530 ? 20.437 -35.323 29.041 1.00 43.46 685 THR A N 1
ATOM 4066 C CA . THR A 1 530 ? 19.202 -35.964 28.604 1.00 41.06 685 THR A CA 1
ATOM 4067 C C . THR A 1 530 ? 18.902 -37.190 29.461 1.00 39.87 685 THR A C 1
ATOM 4068 O O . THR A 1 530 ? 17.765 -37.374 29.899 1.00 38.72 685 THR A O 1
ATOM 4072 N N . LEU A 1 531 ? 19.927 -38.004 29.714 1.00 40.29 686 LEU A N 1
ATOM 4073 C CA . LEU A 1 531 ? 19.767 -39.193 30.552 1.00 40.41 686 LEU A CA 1
ATOM 4074 C C . LEU A 1 531 ? 19.412 -38.840 31.992 1.00 39.98 686 LEU A C 1
ATOM 4075 O O . LEU A 1 531 ? 18.643 -39.550 32.628 1.00 39.40 686 LEU A O 1
ATOM 4080 N N . PHE A 1 532 ? 19.966 -37.735 32.490 1.00 40.49 687 PHE A N 1
ATOM 4081 C CA . PHE A 1 532 ? 19.653 -37.240 33.827 1.00 40.33 687 PHE A CA 1
ATOM 4082 C C . PHE A 1 532 ? 18.163 -36.895 33.940 1.00 39.76 687 PHE A C 1
ATOM 4083 O O . PHE A 1 532 ? 17.481 -37.336 34.867 1.00 39.66 687 PHE A O 1
ATOM 4091 N N . CYS A 1 533 ? 17.670 -36.111 32.989 1.00 39.15 688 CYS A N 1
ATOM 4092 C CA . CYS A 1 533 ? 16.274 -35.707 32.956 1.00 38.73 688 CYS A CA 1
ATOM 4093 C C . CYS A 1 533 ? 15.327 -36.901 32.822 1.00 36.78 688 CYS A C 1
ATOM 4094 O O . CYS A 1 533 ? 14.306 -36.957 33.499 1.00 37.12 688 CYS A O 1
ATOM 4097 N N . LEU A 1 534 ? 15.668 -37.856 31.961 1.00 35.47 689 LEU A N 1
ATOM 4098 C CA . LEU A 1 534 ? 14.876 -39.085 31.834 1.00 33.93 689 LEU A CA 1
ATOM 4099 C C . LEU A 1 534 ? 14.831 -39.845 33.157 1.00 33.28 689 LEU A C 1
ATOM 4100 O O . LEU A 1 534 ? 13.782 -40.348 33.546 1.00 33.42 689 LEU A O 1
ATOM 4105 N N . SER A 1 535 ? 15.971 -39.906 33.842 1.00 32.91 690 SER A N 1
ATOM 4106 C CA . SER A 1 535 ? 16.062 -40.488 35.180 1.00 33.50 690 SER A CA 1
ATOM 4107 C C . SER A 1 535 ? 15.108 -39.816 36.184 1.00 33.82 690 SER A C 1
ATOM 4108 O O . SER A 1 535 ? 14.484 -40.490 37.002 1.00 33.84 690 SER A O 1
ATOM 4111 N N . THR A 1 536 ? 15.009 -38.490 36.115 1.00 34.54 691 THR A N 1
ATOM 4112 C CA . THR A 1 536 ? 14.084 -37.724 36.943 1.00 35.49 691 THR A CA 1
ATOM 4113 C C . THR A 1 536 ? 12.639 -38.078 36.591 1.00 34.99 691 THR A C 1
ATOM 4114 O O . THR A 1 536 ? 11.797 -38.227 37.485 1.00 35.53 691 THR A O 1
ATOM 4118 N N . ALA A 1 537 ? 12.363 -38.223 35.293 1.00 34.13 692 ALA A N 1
ATOM 4119 C CA . ALA A 1 537 ? 11.024 -38.614 34.812 1.00 34.62 692 ALA A CA 1
ATOM 4120 C C . ALA A 1 537 ? 10.603 -39.961 35.375 1.00 34.48 692 ALA A C 1
ATOM 4121 O O . ALA A 1 537 ? 9.499 -40.096 35.907 1.00 35.22 692 ALA A O 1
ATOM 4123 N N . PHE A 1 538 ? 11.485 -40.956 35.285 1.00 34.81 693 PHE A N 1
ATOM 4124 C CA . PHE A 1 538 ? 11.154 -42.291 35.801 1.00 35.45 693 PHE A CA 1
ATOM 4125 C C . PHE A 1 538 ? 11.143 -42.368 37.320 1.00 36.50 693 PHE A C 1
ATOM 4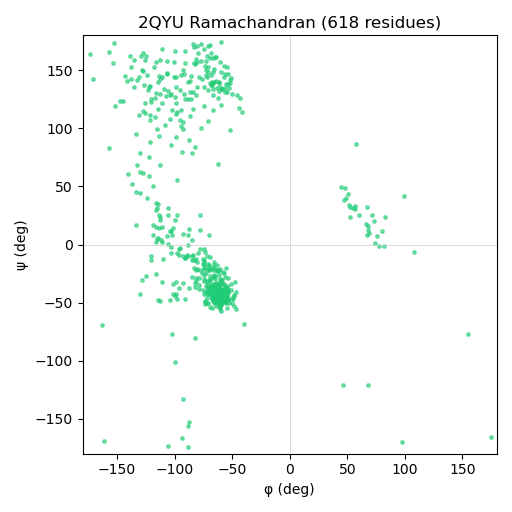126 O O . PHE A 1 538 ? 10.460 -43.220 37.896 1.00 36.72 693 PHE A O 1
ATOM 4134 N N . ALA A 1 539 ? 11.875 -41.461 37.965 1.00 37.92 694 ALA A N 1
ATOM 4135 C CA . ALA A 1 539 ? 11.796 -41.316 39.414 1.00 39.21 694 ALA A CA 1
ATOM 4136 C C . ALA A 1 539 ? 10.403 -40.820 39.809 1.00 39.94 694 ALA A C 1
ATOM 4137 O O . ALA A 1 539 ? 9.874 -41.200 40.853 1.00 40.94 694 ALA A O 1
ATOM 4139 N N . ARG A 1 540 ? 9.818 -39.975 38.965 1.00 39.63 695 ARG A N 1
ATOM 4140 C CA . ARG A 1 540 ? 8.492 -39.431 39.210 1.00 40.78 695 ARG A CA 1
ATOM 4141 C C . ARG A 1 540 ? 7.418 -40.501 39.023 1.00 38.63 695 ARG A C 1
ATOM 4142 O O . ARG A 1 540 ? 6.527 -40.627 39.856 1.00 39.11 695 ARG A O 1
ATOM 4150 N N . TYR A 1 541 ? 7.520 -41.269 37.938 1.00 36.02 696 TYR A N 1
ATOM 4151 C CA . TYR A 1 541 ? 6.672 -42.440 37.723 1.00 34.54 696 TYR A CA 1
ATOM 4152 C C . TYR A 1 541 ? 6.610 -43.301 38.987 1.00 34.67 696 TYR A C 1
ATOM 4153 O O . TYR A 1 541 ? 5.547 -43.806 39.365 1.00 35.01 696 TYR A O 1
ATOM 4162 N N . SER A 1 542 ? 7.756 -43.450 39.645 1.00 33.95 697 SER A N 1
ATOM 4163 C CA . SER A 1 542 ? 7.869 -44.338 40.795 1.00 33.53 697 SER A CA 1
ATOM 4164 C C . SER A 1 542 ? 7.425 -43.693 42.109 1.00 34.40 697 SER A C 1
ATOM 4165 O O . SER A 1 542 ? 7.315 -44.383 43.118 1.00 35.28 697 SER A O 1
ATOM 4168 N N . SER A 1 543 ? 7.176 -42.378 42.094 1.00 33.71 698 SER A N 1
ATOM 4169 C CA . SER A 1 543 ? 6.805 -41.624 43.293 1.00 34.37 698 SER A CA 1
ATOM 4170 C C . SER A 1 543 ? 5.349 -41.811 43.725 1.00 35.10 698 SER A C 1
ATOM 4171 O O . SER A 1 543 ? 4.537 -42.401 43.007 1.00 33.81 698 SER A O 1
ATOM 4174 N N . SER A 1 544 ? 5.028 -41.269 44.898 1.00 37.06 699 SER A N 1
ATOM 4175 C CA . SER A 1 544 ? 3.692 -41.390 45.487 1.00 38.43 699 SER A CA 1
ATOM 4176 C C . SER A 1 544 ? 2.600 -40.680 44.678 1.00 38.84 699 SER A C 1
ATOM 4177 O O . SER A 1 544 ? 1.411 -40.991 44.810 1.00 39.71 699 SER A O 1
ATOM 4180 N N . ALA A 1 545 ? 3.009 -39.734 43.840 1.00 39.20 700 ALA A N 1
ATOM 4181 C CA . ALA A 1 545 ? 2.086 -38.973 43.002 1.00 40.12 700 ALA A CA 1
ATOM 4182 C C . ALA A 1 545 ? 1.578 -39.789 41.813 1.00 38.74 700 ALA A C 1
ATOM 4183 O O . ALA A 1 545 ? 0.407 -39.695 41.448 1.00 39.23 700 ALA A O 1
ATOM 4185 N N . ILE A 1 546 ? 2.457 -40.591 41.216 1.00 36.77 701 ILE A N 1
ATOM 4186 C CA . ILE A 1 546 ? 2.101 -41.376 40.030 1.00 35.10 701 ILE A CA 1
ATOM 4187 C C . ILE A 1 546 ? 1.770 -42.849 40.341 1.00 33.62 701 ILE A C 1
ATOM 4188 O O . ILE A 1 546 ? 0.655 -43.141 40.784 1.00 34.23 701 ILE A O 1
ATOM 4193 N N . PHE A 1 547 ? 2.711 -43.768 40.099 1.00 31.27 702 PHE A N 1
ATOM 4194 C CA . PHE A 1 547 ? 2.418 -45.206 40.231 1.00 29.85 702 PHE A CA 1
ATOM 4195 C C . PHE A 1 547 ? 2.745 -45.774 41.600 1.00 30.29 702 PHE A C 1
ATOM 4196 O O . PHE A 1 547 ? 2.409 -46.929 41.906 1.00 29.85 702 PHE A O 1
ATOM 4204 N N . GLY A 1 548 ? 3.420 -44.980 42.420 1.00 30.19 703 GLY A N 1
ATOM 4205 C CA . GLY A 1 548 ? 3.765 -45.421 43.760 1.00 31.85 703 GLY A CA 1
ATOM 4206 C C . GLY A 1 548 ? 2.799 -44.860 44.780 1.00 34.42 703 GLY A C 1
ATOM 4207 O O . GLY A 1 548 ? 2.004 -43.957 44.487 1.00 34.31 703 GLY A O 1
ATOM 4208 N N . THR A 1 549 ? 2.853 -45.410 45.982 1.00 37.91 704 THR A N 1
ATOM 4209 C CA . THR A 1 549 ? 2.154 -44.819 47.115 1.00 42.70 704 THR A CA 1
ATOM 4210 C C . THR A 1 549 ? 3.205 -44.160 47.994 1.00 47.43 704 THR A C 1
ATOM 4211 O O . THR A 1 549 ? 4.385 -44.102 47.621 1.00 46.14 704 THR A O 1
ATOM 4215 N N . GLU A 1 550 ? 2.788 -43.671 49.157 1.00 54.73 705 GLU A N 1
ATOM 4216 C CA . GLU A 1 550 ? 3.717 -43.028 50.074 1.00 61.85 705 GLU A CA 1
ATOM 4217 C C . GLU A 1 550 ? 4.688 -44.033 50.697 1.00 63.54 705 GLU A C 1
ATOM 4218 O O . GLU A 1 550 ? 5.828 -43.692 50.995 1.00 64.72 705 GLU A O 1
ATOM 4224 N N . HIS A 1 551 ? 4.244 -45.275 50.863 1.00 65.48 706 HIS A N 1
ATOM 4225 C CA . HIS A 1 551 ? 5.060 -46.292 51.526 1.00 68.29 706 HIS A CA 1
ATOM 4226 C C . HIS A 1 551 ? 5.564 -47.415 50.601 1.00 64.13 706 HIS A C 1
ATOM 4227 O O . HIS A 1 551 ? 6.238 -48.343 51.062 1.00 64.38 706 HIS A O 1
ATOM 4234 N N . ASP A 1 552 ? 5.253 -47.317 49.305 1.00 59.23 707 ASP A N 1
ATOM 4235 C CA . ASP A 1 552 ? 5.615 -48.348 48.329 1.00 56.08 707 ASP A CA 1
ATOM 4236 C C . ASP A 1 552 ? 5.891 -47.756 46.946 1.00 52.42 707 ASP A C 1
ATOM 4237 O O . ASP A 1 552 ? 5.044 -47.079 46.362 1.00 50.69 707 ASP A O 1
ATOM 4242 N N . SER A 1 553 ? 7.086 -48.034 46.434 1.00 51.71 708 SER A N 1
ATOM 4243 C CA . SER A 1 553 ? 7.552 -47.479 45.166 1.00 49.85 708 SER A CA 1
ATOM 4244 C C . SER A 1 553 ? 8.100 -48.616 44.299 1.00 47.65 708 SER A C 1
ATOM 4245 O O . SER A 1 553 ? 9.148 -49.192 44.633 1.00 49.09 708 SER A O 1
ATOM 4248 N N . PRO A 1 554 ? 7.399 -48.945 43.188 1.00 43.46 709 PRO A N 1
ATOM 4249 C CA . PRO A 1 554 ? 7.734 -50.075 42.315 1.00 40.77 709 PRO A CA 1
ATOM 4250 C C . PRO A 1 554 ? 9.241 -50.201 42.069 1.00 38.41 709 PRO A C 1
ATOM 4251 O O . PRO A 1 554 ? 9.843 -49.305 41.474 1.00 36.97 709 PRO A O 1
ATOM 4255 N N . PRO A 1 555 ? 9.858 -51.291 42.566 1.00 38.12 710 PRO A N 1
ATOM 4256 C CA . PRO A 1 555 ? 11.319 -51.434 42.474 1.00 38.11 710 PRO A CA 1
ATOM 4257 C C . PRO A 1 555 ? 11.896 -51.409 41.049 1.00 37.31 710 PRO A C 1
ATOM 4258 O O . PRO A 1 555 ? 13.023 -50.950 40.859 1.00 36.98 710 PRO A O 1
ATOM 4262 N N . ALA A 1 556 ? 11.132 -51.884 40.067 1.00 37.86 711 ALA A N 1
ATOM 4263 C CA . ALA A 1 556 ? 11.610 -51.953 38.683 1.00 38.82 711 ALA A CA 1
ATOM 4264 C C . ALA A 1 556 ? 11.787 -50.559 38.091 1.00 38.29 711 ALA A C 1
ATOM 4265 O O . ALA A 1 556 ? 12.742 -50.308 37.352 1.00 38.47 711 ALA A O 1
ATOM 4267 N N . LEU A 1 557 ? 10.862 -49.663 38.427 1.00 38.48 712 LEU A N 1
ATOM 4268 C CA . LEU A 1 557 ? 10.939 -48.265 38.015 1.00 38.55 712 LEU A CA 1
ATOM 4269 C C . LEU A 1 557 ? 12.100 -47.523 38.675 1.00 39.00 712 LEU A C 1
ATOM 4270 O O . LEU A 1 557 ? 12.707 -46.655 38.050 1.00 38.47 712 LEU A O 1
ATOM 4275 N N . ARG A 1 558 ? 12.384 -47.860 39.937 1.00 39.72 713 ARG A N 1
ATOM 4276 C CA . ARG A 1 558 ? 13.478 -47.249 40.684 1.00 39.97 713 ARG A CA 1
ATOM 4277 C C . ARG A 1 558 ? 14.839 -47.704 40.166 1.00 39.34 713 ARG A C 1
ATOM 4278 O O . ARG A 1 558 ? 15.784 -46.906 40.094 1.00 39.20 713 ARG A O 1
ATOM 4286 N N . GLY A 1 559 ? 14.934 -48.982 39.802 1.00 38.23 714 GLY A N 1
ATOM 4287 C CA . GLY A 1 559 ? 16.172 -49.541 39.261 1.00 37.10 714 GLY A CA 1
ATOM 4288 C C . GLY A 1 559 ? 16.498 -48.926 37.913 1.00 35.35 714 GLY A C 1
ATOM 4289 O O . GLY A 1 559 ? 17.655 -48.618 37.618 1.00 35.04 714 GLY A O 1
ATOM 4290 N N . TYR A 1 560 ? 15.461 -48.735 37.104 1.00 33.90 715 TYR A N 1
ATOM 4291 C CA . TYR A 1 560 ? 15.621 -48.190 35.773 1.00 33.91 715 TYR A CA 1
ATOM 4292 C C . TYR A 1 560 ? 16.014 -46.716 35.830 1.00 34.60 715 TYR A C 1
ATOM 4293 O O . TYR A 1 560 ? 16.905 -46.294 35.085 1.00 35.38 715 TYR A O 1
ATOM 4302 N N . ALA A 1 561 ? 15.381 -45.946 36.720 1.00 35.77 716 ALA A N 1
ATOM 4303 C CA . ALA A 1 561 ? 15.762 -44.549 36.945 1.00 38.14 716 ALA A CA 1
ATOM 4304 C C . ALA A 1 561 ? 17.200 -44.404 37.450 1.00 41.61 716 ALA A C 1
ATOM 4305 O O . ALA A 1 561 ? 17.915 -43.476 37.056 1.00 41.36 716 ALA A O 1
ATOM 4307 N N . GLU A 1 562 ? 17.623 -45.332 38.304 1.00 45.66 717 GLU A N 1
ATOM 4308 C CA . GLU A 1 562 ? 18.984 -45.344 38.836 1.00 50.10 717 GLU A CA 1
ATOM 4309 C C . GLU A 1 562 ? 20.029 -45.594 37.743 1.00 47.63 717 GLU A C 1
ATOM 4310 O O . GLU A 1 562 ? 21.063 -44.924 37.713 1.00 47.82 717 GLU A O 1
ATOM 4316 N N . ALA A 1 563 ? 19.759 -46.555 36.860 1.00 44.01 718 ALA A N 1
ATOM 4317 C CA . ALA A 1 563 ? 20.692 -46.923 35.796 1.00 42.01 718 ALA A CA 1
ATOM 4318 C C . ALA A 1 563 ? 20.821 -45.814 34.756 1.00 40.48 718 ALA A C 1
ATOM 4319 O O . ALA A 1 563 ? 21.900 -45.615 34.189 1.00 40.23 718 ALA A O 1
ATOM 4321 N N . LEU A 1 564 ? 19.720 -45.108 34.503 1.00 39.13 719 LEU A N 1
ATOM 4322 C CA . LEU A 1 564 ? 19.744 -43.938 33.632 1.00 39.55 719 LEU A CA 1
ATOM 4323 C C . LEU A 1 564 ? 20.723 -42.905 34.176 1.00 40.86 719 LEU A C 1
ATOM 4324 O O . LEU A 1 564 ? 21.511 -42.326 33.420 1.00 41.38 719 LEU A O 1
ATOM 4329 N N . MET A 1 565 ? 20.667 -42.697 35.490 1.00 42.08 720 MET A N 1
ATOM 4330 C CA . MET A 1 565 ? 21.537 -41.764 36.187 1.00 44.22 720 MET A CA 1
ATOM 4331 C C . MET A 1 565 ? 22.996 -42.228 36.209 1.00 45.89 720 MET A C 1
ATOM 4332 O O . MET A 1 565 ? 23.912 -41.406 36.137 1.00 47.07 720 MET A O 1
ATOM 4337 N N . GLN A 1 566 ? 23.203 -43.541 36.311 1.00 46.38 721 GLN A N 1
ATOM 4338 C CA . GLN A 1 566 ? 24.542 -44.140 36.275 1.00 47.92 721 GLN A CA 1
ATOM 4339 C C . GLN A 1 566 ? 25.233 -43.933 34.932 1.00 46.95 721 GLN A C 1
ATOM 4340 O O . GLN A 1 566 ? 26.420 -43.602 34.882 1.00 48.03 721 GLN A O 1
ATOM 4346 N N . LYS A 1 567 ? 24.493 -44.162 33.848 1.00 44.77 722 LYS A N 1
ATOM 4347 C CA . LYS A 1 567 ? 25.026 -44.000 32.497 1.00 44.19 722 LYS A CA 1
ATOM 4348 C C . LYS A 1 567 ? 25.380 -42.535 32.225 1.00 44.04 722 LYS A C 1
ATOM 4349 O O . LYS A 1 567 ? 26.400 -42.253 31.606 1.00 45.18 722 LYS A O 1
ATOM 4355 N N . ALA A 1 568 ? 24.536 -41.616 32.694 1.00 43.89 723 ALA A N 1
ATOM 4356 C CA . ALA A 1 568 ? 24.822 -40.183 32.620 1.00 45.36 723 ALA A CA 1
ATOM 4357 C C . ALA A 1 568 ? 26.139 -39.875 33.327 1.00 47.64 723 ALA A C 1
ATOM 4358 O O . ALA A 1 568 ? 26.992 -39.181 32.781 1.00 48.63 723 ALA A O 1
ATOM 4360 N N . TRP A 1 569 ? 26.295 -40.411 34.534 1.00 49.40 724 TRP A N 1
ATOM 4361 C CA . TRP 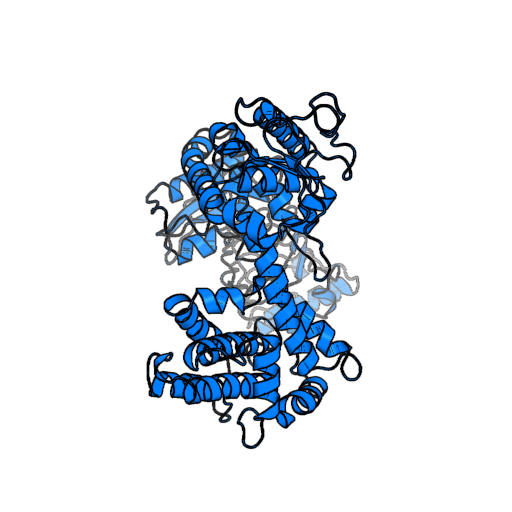A 1 569 ? 27.514 -40.255 35.311 1.00 52.69 724 TRP A CA 1
ATOM 4362 C C . TRP A 1 569 ? 28.735 -40.785 34.556 1.00 54.70 724 TRP A C 1
ATOM 4363 O O . TRP A 1 569 ? 29.789 -40.160 34.570 1.00 56.14 724 TRP A O 1
ATOM 4374 N N . GLU A 1 570 ? 28.577 -41.934 33.900 1.00 55.51 725 GLU A N 1
ATOM 4375 C CA . GLU A 1 570 ? 29.623 -42.512 33.061 1.00 57.73 725 GLU A CA 1
ATOM 4376 C C . GLU A 1 570 ? 29.980 -41.591 31.891 1.00 55.87 725 GLU A C 1
ATOM 4377 O O . GLU A 1 570 ? 31.157 -41.375 31.605 1.00 57.87 725 GLU A O 1
ATOM 4383 N N . LEU A 1 571 ? 28.955 -41.055 31.228 1.00 51.51 726 LEU A N 1
ATOM 4384 C CA . LEU A 1 571 ? 29.126 -40.221 30.043 1.00 48.71 726 LEU A CA 1
ATOM 4385 C C . LEU A 1 571 ? 29.788 -38.872 30.337 1.00 48.51 726 LEU A C 1
ATOM 4386 O O . LEU A 1 571 ? 30.708 -38.463 29.620 1.00 49.29 726 LEU A O 1
ATOM 4391 N N . SER A 1 572 ? 29.321 -38.193 31.386 1.00 46.31 727 SER A N 1
ATOM 4392 C CA . SER A 1 572 ? 29.790 -36.844 31.709 1.00 46.71 727 SER A CA 1
ATOM 4393 C C . SER A 1 572 ? 29.574 -36.503 33.193 1.00 47.03 727 SER A C 1
ATOM 4394 O O . SER A 1 572 ? 28.581 -35.858 33.539 1.00 46.14 727 SER A O 1
ATOM 4397 N N . PRO A 1 573 ? 30.510 -36.927 34.074 1.00 49.25 728 PRO A N 1
ATOM 4398 C CA . PRO A 1 573 ? 30.366 -36.748 35.529 1.00 51.42 728 PRO A CA 1
ATOM 4399 C C . PRO A 1 573 ? 30.286 -35.292 35.969 1.00 54.63 728 PRO A C 1
ATOM 4400 O O . PRO A 1 573 ? 29.702 -35.009 37.021 1.00 55.06 728 PRO A O 1
ATOM 4404 N N . ALA A 1 574 ? 30.868 -34.389 35.173 1.00 58.40 729 ALA A N 1
ATOM 4405 C CA . ALA A 1 574 ? 30.894 -32.951 35.467 1.00 64.02 729 ALA A CA 1
ATOM 4406 C C . ALA A 1 574 ? 29.507 -32.294 35.506 1.00 67.18 729 ALA A C 1
ATOM 4407 O O . ALA A 1 574 ? 29.334 -31.236 36.115 1.00 68.80 729 ALA A O 1
ATOM 4409 N N . ILE A 1 575 ? 28.529 -32.931 34.859 1.00 68.89 730 ILE A N 1
ATOM 4410 C CA . ILE A 1 575 ? 27.126 -32.486 34.866 1.00 74.75 730 ILE A CA 1
ATOM 4411 C C . ILE A 1 575 ? 26.508 -32.582 36.267 1.00 72.16 730 ILE A C 1
ATOM 4412 O O . ILE A 1 575 ? 25.575 -31.851 36.601 1.00 73.74 730 ILE A O 1
ATOM 4417 N N . PHE A 1 576 ? 27.047 -33.488 37.076 1.00 71.40 731 PHE A N 1
ATOM 4418 C CA . PHE A 1 576 ? 26.625 -33.659 38.459 1.00 72.04 731 PHE A CA 1
ATOM 4419 C C . PHE A 1 576 ? 27.273 -32.606 39.361 1.00 80.96 731 PHE A C 1
ATOM 4420 O O . PHE A 1 576 ? 28.325 -32.060 39.014 1.00 83.76 731 PHE A O 1
ATOM 4428 N N . PRO A 1 577 ? 26.648 -32.316 40.521 1.00 88.92 732 PRO A N 1
ATOM 4429 C CA . PRO A 1 577 ? 27.265 -31.360 41.435 1.00 98.73 732 PRO A CA 1
ATOM 4430 C C . PRO A 1 577 ? 28.409 -31.961 42.254 1.00 102.23 732 PRO A C 1
ATOM 4431 O O . PRO A 1 577 ? 29.387 -31.262 42.527 1.00 107.87 732 PRO A O 1
ATOM 4435 N N . SER A 1 578 ? 28.297 -33.237 42.632 1.00 99.38 733 SER A N 1
ATOM 4436 C CA . SER A 1 578 ? 29.336 -33.883 43.436 1.00 101.46 733 SER A CA 1
ATOM 4437 C C . SER A 1 578 ? 29.442 -35.399 43.254 1.00 96.75 733 SER A C 1
ATOM 4438 O O . SER A 1 578 ? 28.619 -36.030 42.581 1.00 91.39 733 SER A O 1
ATOM 4441 N N . SER A 1 579 ? 30.477 -35.958 43.878 1.00 97.74 734 SER A N 1
ATOM 4442 C CA . SER A 1 579 ? 30.743 -37.387 43.882 1.00 94.95 734 SER A CA 1
ATOM 4443 C C . SER A 1 579 ? 29.724 -38.143 44.734 1.00 93.32 734 SER A C 1
ATOM 4444 O O . SER A 1 579 ? 29.144 -39.128 44.276 1.00 88.68 734 SER A O 1
ATOM 4447 N N . GLU A 1 580 ? 29.506 -37.681 45.964 1.00 97.36 735 GLU A N 1
ATOM 4448 C CA . GLU A 1 580 ? 28.583 -38.352 46.881 1.00 98.42 735 GLU A CA 1
ATOM 4449 C C . GLU A 1 580 ? 27.133 -37.875 46.768 1.00 93.96 735 GLU A C 1
ATOM 4450 O O . GLU A 1 580 ? 26.233 -38.491 47.345 1.00 94.79 735 GLU A O 1
ATOM 4456 N N . GLN A 1 581 ? 26.905 -36.792 46.025 1.00 90.41 736 GLN A N 1
ATOM 4457 C CA . GLN A 1 581 ? 25.539 -36.419 45.656 1.00 84.74 736 GLN A CA 1
ATOM 4458 C C . GLN A 1 581 ? 24.963 -37.489 44.728 1.00 77.85 736 GLN A C 1
ATOM 4459 O O . GLN A 1 581 ? 23.818 -37.915 44.893 1.00 75.82 736 GLN A O 1
ATOM 4465 N N . PHE A 1 582 ? 25.775 -37.927 43.769 1.00 73.87 737 PHE A N 1
ATOM 4466 C CA . PHE A 1 582 ? 25.439 -39.076 42.942 1.00 69.45 737 PHE A CA 1
ATOM 4467 C C . PHE A 1 582 ? 25.172 -40.304 43.822 1.00 70.56 737 PHE A C 1
ATOM 4468 O O . PHE A 1 582 ? 24.199 -41.025 43.602 1.00 68.21 737 PHE A O 1
ATOM 4476 N N . THR A 1 583 ? 26.024 -40.510 44.827 1.00 75.90 738 THR A N 1
ATOM 4477 C CA . THR A 1 583 ? 25.911 -41.649 45.744 1.00 80.14 738 THR A CA 1
ATOM 4478 C C . THR A 1 583 ? 24.631 -41.612 46.586 1.00 81.52 738 THR A C 1
ATOM 4479 O O . THR A 1 583 ? 23.951 -42.631 46.719 1.00 80.86 738 THR A O 1
ATOM 4483 N N . GLU A 1 584 ? 24.307 -40.444 47.140 1.00 85.33 739 GLU A N 1
ATOM 4484 C CA . GLU A 1 584 ? 23.145 -40.281 48.022 1.00 89.95 739 GLU A CA 1
ATOM 4485 C C . GLU A 1 584 ? 21.804 -40.532 47.314 1.00 83.15 739 GLU A C 1
ATOM 4486 O O . GLU A 1 584 ? 20.891 -41.125 47.898 1.00 85.03 739 GLU A O 1
ATOM 4492 N N . TRP A 1 585 ? 21.694 -40.073 46.066 1.00 77.67 740 TRP A N 1
ATOM 4493 C CA . TRP A 1 585 ? 20.512 -40.331 45.237 1.00 73.16 740 TRP A CA 1
ATOM 4494 C C . TRP A 1 585 ? 20.399 -41.802 44.878 1.00 71.65 740 TRP A C 1
ATOM 4495 O O . TRP A 1 585 ? 19.310 -42.378 44.927 1.00 71.13 740 TRP A O 1
ATOM 4506 N N . SER A 1 586 ? 21.532 -42.389 44.494 1.00 69.89 741 SER A N 1
ATOM 4507 C CA . SER A 1 586 ? 21.622 -43.809 44.176 1.00 69.02 741 SER A CA 1
ATOM 4508 C C . SER A 1 586 ? 21.126 -44.665 45.343 1.00 72.09 741 SER A C 1
ATOM 4509 O O . SER A 1 586 ? 20.369 -45.614 45.143 1.00 71.38 741 SER A O 1
ATOM 4512 N N . ASP A 1 587 ? 21.544 -44.303 46.557 1.00 76.34 742 ASP A N 1
ATOM 4513 C CA . ASP A 1 587 ? 21.137 -44.999 47.778 1.00 81.80 742 ASP A CA 1
ATOM 4514 C C . ASP A 1 587 ? 19.631 -44.951 48.023 1.00 79.61 742 ASP A C 1
ATOM 4515 O O . ASP A 1 587 ? 19.044 -45.942 48.458 1.00 82.08 742 ASP A O 1
ATOM 4520 N N . ARG A 1 588 ? 19.015 -43.803 47.748 1.00 75.31 743 ARG A N 1
ATOM 4521 C CA . ARG A 1 588 ? 17.578 -43.636 47.973 1.00 73.82 743 ARG A CA 1
ATOM 4522 C C . ARG A 1 588 ? 16.721 -44.236 46.858 1.00 68.79 743 ARG A C 1
ATOM 4523 O O . ARG A 1 588 ? 15.541 -44.526 47.068 1.00 69.95 743 ARG A O 1
ATOM 4531 N N . PHE A 1 589 ? 17.318 -44.423 45.682 1.00 64.23 744 PHE A N 1
ATOM 4532 C CA . PHE A 1 589 ? 16.700 -45.220 44.626 1.00 62.88 744 PHE A CA 1
ATOM 4533 C C . PHE A 1 589 ? 16.644 -46.679 45.060 1.00 69.66 744 PHE A C 1
ATOM 4534 O O . PHE A 1 589 ? 15.649 -47.360 44.833 1.00 70.09 744 PHE A O 1
ATOM 4542 N N . HIS A 1 590 ? 17.722 -47.145 45.690 1.00 79.85 745 HIS A N 1
ATOM 4543 C CA . HIS A 1 590 ? 17.841 -48.537 46.126 1.00 93.22 745 HIS A CA 1
ATOM 4544 C C . HIS A 1 590 ? 17.083 -48.827 47.420 1.00 103.74 745 HIS A C 1
ATOM 4545 O O . HIS A 1 590 ? 17.007 -47.988 48.319 1.00 105.83 745 HIS A O 1
ATOM 4552 N N . GLY A 1 591 ? 16.522 -50.030 47.493 1.00 157.07 746 GLY A N 1
ATOM 4553 C CA . GLY A 1 591 ? 15.852 -50.501 48.693 1.00 169.32 746 GLY A CA 1
ATOM 4554 C C . GLY A 1 591 ? 16.736 -51.482 49.432 1.00 183.52 746 GLY A C 1
ATOM 4555 O O . GLY A 1 591 ? 16.630 -52.694 49.232 1.00 196.83 746 GLY A O 1
ATOM 4556 N N . LEU A 1 592 ? 17.617 -50.952 50.278 1.00 185.55 747 LEU A N 1
ATOM 4557 C CA . LEU A 1 592 ? 18.493 -51.767 51.121 1.00 200.13 747 LEU A CA 1
ATOM 4558 C C . LEU A 1 592 ? 17.688 -52.479 52.212 1.00 208.87 747 LEU A C 1
ATOM 4559 O O . LEU A 1 592 ? 18.262 -53.103 53.110 1.00 220.54 747 LEU A O 1
ATOM 4564 N N . HIS A 1 593 ? 16.360 -52.377 52.113 1.00 207.47 748 HIS A N 1
ATOM 4565 C CA . HIS A 1 593 ? 15.408 -52.910 53.098 1.00 215.54 748 HIS A CA 1
ATOM 4566 C C . HIS A 1 593 ? 15.382 -52.056 54.370 1.00 211.92 748 HIS A C 1
ATOM 4567 O O . HIS A 1 593 ? 14.648 -52.349 55.317 1.00 217.18 748 HIS A O 1
ATOM 4574 N N . GLY A 1 594 ? 16.185 -50.993 54.368 1.00 204.58 749 GLY A N 1
ATOM 4575 C CA . GLY A 1 594 ? 16.229 -50.025 55.460 1.00 200.74 749 GLY A CA 1
ATOM 4576 C C . GLY A 1 594 ? 15.499 -48.741 55.113 1.00 188.53 749 GLY A C 1
ATOM 4577 O O . GLY A 1 594 ? 15.337 -47.863 55.962 1.00 185.86 749 GLY A O 1
ATOM 4578 N N . ALA A 1 595 ? 15.068 -48.630 53.858 1.00 183.83 750 ALA A N 1
ATOM 4579 C CA . ALA A 1 595 ? 14.258 -47.504 53.405 1.00 176.53 750 ALA A CA 1
ATOM 4580 C C . ALA A 1 595 ? 12.783 -47.904 53.383 1.00 181.15 750 ALA A C 1
ATOM 4581 O O . ALA A 1 595 ? 12.289 -48.457 52.396 1.00 185.54 750 ALA A O 1
ATOM 4583 N N . PHE A 1 596 ? 12.093 -47.629 54.486 1.00 183.25 751 PHE A N 1
ATOM 4584 C CA . PHE A 1 596 ? 10.692 -48.007 54.649 1.00 190.34 751 PHE A CA 1
ATOM 4585 C C . PHE A 1 596 ? 9.786 -47.116 53.817 1.00 191.01 751 PHE A C 1
ATOM 4586 O O . PHE A 1 596 ? 8.919 -47.602 53.088 1.00 198.84 751 PHE A O 1
ATOM 4594 N N . THR A 1 597 ? 9.999 -45.808 53.933 1.00 184.86 752 THR A N 1
ATOM 4595 C CA . THR A 1 597 ? 9.045 -44.847 53.410 1.00 188.20 752 THR A CA 1
ATOM 4596 C C . THR A 1 597 ? 9.651 -43.576 52.838 1.00 184.28 752 THR A C 1
ATOM 4597 O O . THR A 1 597 ? 10.456 -42.894 53.491 1.00 178.55 752 THR A O 1
ATOM 4601 N N . CYS A 1 598 ? 9.296 -43.342 51.557 1.00 189.13 753 CYS A N 1
ATOM 4602 C CA . CYS A 1 598 ? 9.009 -41.949 51.102 1.00 193.59 753 CYS A CA 1
ATOM 4603 C C . CYS A 1 598 ? 9.206 -41.665 49.620 1.00 195.50 753 CYS A C 1
ATOM 4604 O O . CYS A 1 598 ? 8.247 -41.602 48.846 1.00 207.57 753 CYS A O 1
ATOM 4607 N N . THR A 1 599 ? 10.472 -41.527 49.251 1.00 182.21 754 THR A N 1
ATOM 4608 C CA . THR A 1 599 ? 10.850 -40.465 48.322 1.00 172.13 754 THR A CA 1
ATOM 4609 C C . THR A 1 599 ? 10.131 -40.281 46.987 1.00 170.88 754 THR A C 1
ATOM 4610 O O . THR A 1 599 ? 10.408 -40.985 45.989 1.00 172.70 754 THR A O 1
ATOM 4614 N N . SER A 1 600 ? 9.183 -39.320 47.024 1.00 127.75 755 SER A N 1
ATOM 4615 C CA . SER A 1 600 ? 9.175 -38.357 45.860 1.00 140.37 755 SER A CA 1
ATOM 4616 C C . SER A 1 600 ? 10.319 -37.328 46.087 1.00 132.92 755 SER A C 1
ATOM 4617 O O . SER A 1 600 ? 10.381 -36.307 45.399 1.00 186.69 755 SER A O 1
ATOM 4619 N N . VAL A 1 601 ? 11.217 -37.609 47.037 1.00 152.27 756 VAL A N 1
ATOM 4620 C CA . VAL A 1 601 ? 12.311 -36.695 47.398 1.00 148.29 756 VAL A CA 1
ATOM 4621 C C . VAL A 1 601 ? 13.477 -36.739 46.412 1.00 144.61 756 VAL A C 1
ATOM 4622 O O . VAL A 1 601 ? 14.079 -35.701 46.111 1.00 147.71 756 VAL A O 1
ATOM 4626 N N . VAL A 1 602 ? 13.801 -37.936 45.922 1.00 80.55 757 VAL A N 1
ATOM 4627 C CA . VAL A 1 602 ? 14.851 -38.103 44.917 1.00 66.81 757 VAL A CA 1
ATOM 4628 C C . VAL A 1 602 ? 14.470 -37.338 43.652 1.00 60.85 757 VAL A C 1
ATOM 4629 O O . VAL A 1 602 ? 15.297 -36.622 43.095 1.00 59.02 757 VAL A O 1
ATOM 4633 N N . ALA A 1 603 ? 13.215 -37.474 43.227 1.00 57.57 758 ALA A N 1
ATOM 4634 C CA . ALA A 1 603 ? 12.699 -36.762 42.054 1.00 57.82 758 ALA A CA 1
ATOM 4635 C C . ALA A 1 603 ? 12.727 -35.238 42.220 1.00 61.15 758 ALA A C 1
ATOM 4636 O O . ALA A 1 603 ? 13.119 -34.526 41.296 1.00 60.63 758 ALA A O 1
ATOM 4638 N N . ASP A 1 604 ? 12.317 -34.749 43.389 1.00 69.50 759 ASP A N 1
ATOM 4639 C CA . ASP A 1 604 ? 12.344 -33.313 43.690 1.00 78.57 759 ASP A CA 1
ATOM 4640 C C . ASP A 1 604 ? 13.764 -32.747 43.632 1.00 75.05 759 ASP A C 1
ATOM 4641 O O . ASP A 1 604 ? 14.022 -31.771 42.924 1.00 75.65 759 ASP A O 1
ATOM 4646 N N . SER A 1 605 ? 14.674 -33.377 44.374 1.00 71.87 760 SER A N 1
ATOM 4647 C CA . SER A 1 605 ? 16.074 -32.958 44.447 1.00 70.18 760 SER A CA 1
ATOM 4648 C C . SER A 1 605 ? 16.761 -32.948 43.082 1.00 65.58 760 SER A C 1
ATOM 4649 O O . SER A 1 605 ? 17.440 -31.981 42.732 1.00 67.12 760 SER A O 1
ATOM 4652 N N . MET A 1 606 ? 16.582 -34.028 42.325 1.00 61.34 761 MET A N 1
ATOM 4653 C CA . MET A 1 606 ? 17.167 -34.154 40.990 1.00 59.45 761 MET A CA 1
ATOM 4654 C C . MET A 1 606 ? 16.615 -33.109 40.024 1.00 58.17 761 MET A C 1
ATOM 4655 O O . MET A 1 606 ? 17.373 -32.497 39.263 1.00 58.52 761 MET A O 1
ATOM 4660 N N . GLN A 1 607 ? 15.298 -32.908 40.065 1.00 57.25 762 GLN A N 1
ATOM 4661 C CA . GLN A 1 607 ? 14.634 -31.931 39.204 1.00 58.48 762 GLN A CA 1
ATOM 4662 C C . GLN A 1 607 ? 15.098 -30.500 39.494 1.00 61.67 762 GLN A C 1
ATOM 4663 O O . GLN A 1 607 ? 15.296 -29.716 38.566 1.00 62.21 762 GLN A O 1
ATOM 4669 N N . ARG A 1 608 ? 15.277 -30.174 40.775 1.00 66.39 763 ARG A N 1
ATOM 4670 C CA . ARG A 1 608 ? 15.806 -28.869 41.180 1.00 73.37 763 ARG A CA 1
ATOM 4671 C C . ARG A 1 608 ? 17.194 -28.620 40.594 1.00 73.26 763 ARG A C 1
ATOM 4672 O O . ARG A 1 608 ? 17.511 -27.506 40.177 1.00 76.18 763 ARG A O 1
ATOM 4680 N N . HIS A 1 609 ? 18.017 -29.663 40.566 1.00 72.16 764 HIS A N 1
ATOM 4681 C CA . HIS A 1 609 ? 19.357 -29.564 40.001 1.00 73.72 764 HIS A CA 1
ATOM 4682 C C . HIS A 1 609 ? 19.325 -29.373 38.483 1.00 71.63 764 HIS A C 1
ATOM 4683 O O . HIS A 1 609 ? 20.163 -28.655 37.929 1.00 73.81 764 HIS A O 1
ATOM 4690 N N . ALA A 1 610 ? 18.356 -30.016 37.829 1.00 69.18 765 ALA A N 1
ATOM 4691 C CA . ALA A 1 610 ? 18.186 -29.932 36.378 1.00 69.81 765 ALA A CA 1
ATOM 4692 C C . ALA A 1 610 ? 17.762 -28.532 35.927 1.00 72.20 765 ALA A C 1
ATOM 4693 O O . ALA A 1 610 ? 18.329 -27.988 34.977 1.00 73.22 765 ALA A O 1
ATOM 4695 N N . ARG A 1 611 ? 16.779 -27.951 36.615 1.00 74.74 766 ARG A N 1
ATOM 4696 C CA . ARG A 1 611 ? 16.325 -26.583 36.338 1.00 80.43 766 ARG A CA 1
ATOM 4697 C C . ARG A 1 611 ? 17.437 -25.546 36.507 1.00 81.85 766 ARG A C 1
ATOM 4698 O O . ARG A 1 611 ? 17.443 -24.518 35.831 1.00 85.10 766 ARG A O 1
ATOM 4706 N N . LYS A 1 612 ? 18.367 -25.825 37.417 1.00 82.02 767 LYS A N 1
ATOM 4707 C CA . LYS A 1 612 ? 19.469 -24.916 37.724 1.00 85.49 767 LYS A CA 1
ATOM 4708 C C . LYS A 1 612 ? 20.536 -24.894 36.625 1.00 84.51 767 LYS A C 1
ATOM 4709 O O . LYS A 1 612 ? 20.927 -23.821 36.163 1.00 87.17 767 LYS A O 1
ATOM 4715 N N . TYR A 1 613 ? 20.991 -26.073 36.203 1.00 86.27 768 TYR A N 1
ATOM 4716 C CA . TYR A 1 613 ? 22.142 -26.176 35.302 1.00 82.77 768 TYR A CA 1
ATOM 4717 C C . TYR A 1 613 ? 21.806 -26.433 33.834 1.00 77.52 768 TYR A C 1
ATOM 4718 O O . TYR A 1 613 ? 22.516 -25.971 32.942 1.00 78.06 768 TYR A O 1
ATOM 4727 N N . PHE A 1 614 ? 20.738 -27.181 33.588 1.00 72.22 769 PHE A N 1
ATOM 4728 C CA . PHE A 1 614 ? 20.311 -27.488 32.222 1.00 68.21 769 PHE A CA 1
ATOM 4729 C C . PHE A 1 614 ? 18.783 -27.459 32.089 1.00 67.44 769 PHE A C 1
ATOM 4730 O O . PHE A 1 614 ? 18.167 -28.471 31.728 1.00 64.15 769 PHE A O 1
ATOM 4738 N N . PRO A 1 615 ? 18.168 -26.283 32.364 1.00 70.96 770 PRO A N 1
ATOM 4739 C CA . PRO A 1 615 ? 16.709 -26.141 32.360 1.00 71.26 770 PRO A CA 1
ATOM 4740 C C . PRO A 1 615 ? 16.142 -26.231 30.951 1.00 70.47 770 PRO A C 1
ATOM 4741 O O . PRO A 1 615 ? 14.943 -26.445 30.781 1.00 69.57 770 PRO A O 1
ATOM 4745 N N . SER A 1 616 ? 17.012 -26.055 29.960 1.00 70.81 771 SER A N 1
ATOM 4746 C CA . SER A 1 616 ? 16.651 -26.171 28.554 1.00 70.19 771 SER A CA 1
ATOM 4747 C C . SER A 1 616 ? 16.465 -27.637 28.161 1.00 65.71 771 SER A C 1
ATOM 4748 O O . SER A 1 616 ? 15.518 -27.978 27.447 1.00 65.10 771 SER A O 1
ATOM 4751 N N . VAL A 1 617 ? 17.365 -28.495 28.636 1.00 62.74 772 VAL A N 1
ATOM 4752 C CA . VAL A 1 617 ? 17.275 -29.935 28.396 1.00 58.91 772 VAL A CA 1
ATOM 4753 C C . VAL A 1 617 ? 16.067 -30.501 29.143 1.00 56.68 772 VAL A C 1
ATOM 4754 O O . VAL A 1 617 ? 15.277 -31.253 28.573 1.00 55.37 772 VAL A O 1
ATOM 4758 N N . LEU A 1 618 ? 15.913 -30.113 30.408 1.00 56.46 773 LEU A N 1
ATOM 4759 C CA . LEU A 1 618 ? 14.797 -30.581 31.236 1.00 54.94 773 LEU A CA 1
ATOM 4760 C C . LEU A 1 618 ? 13.422 -30.283 30.633 1.00 55.16 773 LEU A C 1
ATOM 4761 O O . LEU A 1 618 ? 12.561 -31.163 30.582 1.00 53.30 773 LEU A O 1
ATOM 4766 N N . SER A 1 619 ? 13.222 -29.045 30.182 1.00 57.71 774 SER A N 1
ATOM 4767 C CA . SER A 1 619 ? 11.949 -28.642 29.584 1.00 58.57 774 SER A CA 1
ATOM 4768 C C . SER A 1 619 ? 11.676 -29.373 28.266 1.00 56.79 774 SER A C 1
ATOM 4769 O O . SER A 1 619 ? 10.522 -29.582 27.892 1.00 56.39 774 SER A O 1
ATOM 4772 N N . SER A 1 620 ? 12.742 -29.768 27.574 1.00 55.18 775 SER A N 1
ATOM 4773 C CA . SER A 1 620 ? 12.612 -30.488 26.312 1.00 53.63 775 SER A CA 1
ATOM 4774 C C . SER A 1 620 ? 12.444 -31.999 26.496 1.00 50.48 775 SER A C 1
ATOM 4775 O O . SER A 1 620 ? 12.143 -32.705 25.535 1.00 50.77 775 SER A O 1
ATOM 4778 N N . ILE A 1 621 ? 12.630 -32.491 27.721 1.00 48.51 776 ILE A N 1
ATOM 4779 C CA . ILE A 1 621 ? 12.516 -33.931 28.001 1.00 46.90 776 ILE A CA 1
ATOM 4780 C C . ILE A 1 621 ? 11.320 -34.296 28.888 1.00 46.11 776 ILE A C 1
ATOM 4781 O O . ILE A 1 621 ? 10.574 -35.218 28.556 1.00 45.36 776 ILE A O 1
ATOM 4786 N N . LEU A 1 622 ? 11.149 -33.582 30.004 1.00 47.47 777 LEU A N 1
ATOM 4787 C CA . LEU A 1 622 ? 10.044 -33.840 30.938 1.00 48.41 777 LEU A CA 1
ATOM 4788 C C . LEU A 1 622 ? 8.680 -33.544 30.326 1.00 49.17 777 LEU A C 1
ATOM 4789 O O . LEU A 1 622 ? 8.528 -32.556 29.603 1.00 50.91 777 LEU A O 1
ATOM 4794 N N . PRO A 1 623 ? 7.680 -34.399 30.618 1.00 49.28 778 PRO A N 1
ATOM 4795 C CA . PRO A 1 623 ? 6.303 -34.061 30.263 1.00 49.96 778 PRO A CA 1
ATOM 4796 C C . PRO A 1 623 ? 5.910 -32.787 30.999 1.00 51.58 778 PRO A C 1
ATOM 4797 O O . PRO A 1 623 ? 6.276 -32.616 32.167 1.00 51.95 778 PRO A O 1
ATOM 4801 N N . LEU A 1 624 ? 5.194 -31.896 30.315 1.00 53.08 779 LEU A N 1
ATOM 4802 C CA . LEU A 1 624 ? 4.894 -30.559 30.841 1.00 55.28 779 LEU A CA 1
ATOM 4803 C C . LEU A 1 624 ? 4.158 -30.581 32.180 1.00 55.54 779 LEU A C 1
ATOM 4804 O O . LEU A 1 624 ? 4.522 -29.853 33.101 1.00 56.89 779 LEU A O 1
ATOM 4809 N N . ALA A 1 625 ? 3.140 -31.432 32.282 1.00 54.93 780 ALA A N 1
ATOM 4810 C CA . ALA A 1 625 ? 2.351 -31.590 33.508 1.00 56.15 780 ALA A CA 1
ATOM 4811 C C . ALA A 1 625 ? 3.182 -31.921 34.758 1.00 57.02 780 ALA A C 1
ATOM 4812 O O . ALA A 1 625 ? 2.726 -31.715 35.884 1.00 59.14 780 ALA A O 1
ATOM 4814 N N . TRP A 1 626 ? 4.395 -32.430 34.557 1.00 57.73 781 TRP A N 1
ATOM 4815 C CA . TRP A 1 626 ? 5.273 -32.779 35.673 1.00 59.84 781 TRP A CA 1
ATOM 4816 C C . TRP A 1 626 ? 6.279 -31.677 36.006 1.00 63.82 781 TRP A C 1
ATOM 4817 O O . TRP A 1 626 ? 6.973 -31.758 37.023 1.00 65.70 781 TRP A O 1
ATOM 4828 N N . ALA A 1 627 ? 6.357 -30.657 35.150 1.00 66.49 782 ALA A N 1
ATOM 4829 C CA . ALA A 1 627 ? 7.305 -29.555 35.327 1.00 70.26 782 ALA A CA 1
ATOM 4830 C C . ALA A 1 627 ? 7.009 -28.745 36.587 1.00 74.42 782 ALA A C 1
ATOM 4831 O O . ALA A 1 627 ? 7.928 -28.349 37.311 1.00 76.69 782 ALA A O 1
#

GO terms:
  GO:0004842 ubiquitin-protein transferase activity (F, IDA)
  GO:0016567 protein ubiquitination (P, IDA)
  GO:0061630 ubiquitin protein ligase activity (F, EXP)
  GO:0005515 protein binding (F, IPI)

Foldseek 3Di:
DLDDDDALVVNLQLLQVLQVCVVVVDDDDLVNQECEQHENAQAANCVVHDVQQQDDPGGAAEQHEHALYENHNYECASGEYENYEHHNYEQDQYAHAQYEYECYEQENYEADYRPVHQHAYEYANYEHALYEHELWHQDLHYDADAADDDDRDDDDDAADWFDLRRYIYTQGNALDLVSCCAAQPCVVVVNTHSLSSLVNYHPVSLVSSLRRVLVVLCVCVVHPDDCVRCVNRLQSLQLRCVDPPNCVDPSSVVSNVVSLLSVLVVCLVPQLQAFDPQDDLSCQDRPLVSNLVNCVVVVVCCQVRVSSLLRSLLNLLPPPNHDPVSNVSSQVSVLVSCVDPLNVLQQAQPQAAPSPSGHPSVDQQHFHDWGWWPADSFKIKIGGSVLVVCLSQPDLDHDQPRIFITGPSDRDDCPPPDSCVVCVRTNSHSVNSVLLSLQLNLVLQLLCVQAPCVPCVPVSVLLSVLLVAQAEPAAQFPPVSLVVLCVRQVVCQVVLAGDPVSLVSNCVSVVCNVPALQLSLLLLLLVLLQLLSCQFCRHHHNFFGGRLSSLSNSLNSNVVSCVSDVVLDPDDCVNVVLSVQSDPPVPQGGHDVPSSVVSVVSCCVRPVVSNSSHGRPNND

Nearest PDB structures (foldseek):
  2qyu-assembly1_A  TM=1.002E+00  e=0.000E+00  Salmonella enterica subsp. enterica serovar Typhimurium str. SL1344
  3sy2-assembly2_B  TM=8.146E-01  e=1.300E-92  Salmonella enterica subsp. enterica serovar Typhimurium
  3sy2-assembly1_A  TM=8.379E-01  e=1.408E-90  Salmonella enterica subsp. enterica serovar Typhimurium
  5jw7-assembly1_A  TM=9.935E-01  e=2.458E-39  Salmonella enterica subsp. enterica serovar Typhimurium
  8st8-assembly1_A  TM=9.745E-01  e=9.171E-24  Salmonella enterica subsp. enterica serovar Typhimurium

B-factor: mean 48.9, std 25.47, range [18.55, 257.44]

Solvent-accessible surface area: 28127 Å² total; per-residue (Å²): 124,18,45,42,118,71,50,36,64,59,19,2,143,17,2,8,42,1,1,74,85,43,107,89,63,82,131,9,83,74,72,28,60,63,0,35,88,0,22,0,95,105,21,47,2,61,173,65,10,39,102,26,4,38,104,204,130,28,37,57,1,89,16,2,43,0,18,76,2,81,0,17,131,0,40,0,16,80,4,49,2,14,94,2,100,0,12,134,0,42,0,32,65,0,33,1,5,72,0,72,1,7,73,7,38,0,23,68,2,82,3,64,15,17,137,90,9,117,88,40,1,18,2,49,76,0,34,0,72,10,0,2,4,48,14,16,2,54,0,54,16,1,62,16,79,87,75,61,148,40,92,62,25,109,58,128,46,53,9,122,46,14,42,0,10,1,1,19,0,22,6,21,126,113,23,68,147,124,13,9,56,23,25,1,2,3,66,142,33,142,46,44,0,0,0,38,0,0,31,32,4,32,121,152,24,41,105,43,7,11,90,0,0,40,39,0,0,109,28,11,85,60,60,111,111,69,89,81,18,17,104,70,0,5,22,0,0,0,0,2,2,25,36,104,29,2,72,126,3,88,52,0,50,119,5,10,18,66,1,4,115,82,5,12,45,11,26,10,135,59,48,24,67,60,13,10,87,72,22,92,78,58,42,13,94,62,0,0,34,3,0,2,49,6,0,58,159,76,55,67,9,10,28,97,48,12,13,0,0,1,2,0,0,0,16,0,30,15,10,143,25,9,84,111,44,10,60,131,79,0,26,48,0,0,123,82,0,9,76,70,106,46,0,47,86,13,38,53,123,50,44,1,6,67,128,116,40,51,22,25,68,131,53,114,76,15,26,0,0,0,7,27,16,75,69,36,104,94,11,0,0,0,0,10,4,64,20,1,48,64,0,6,93,21,70,110,134,18,49,17,104,84,16,76,16,4,109,89,53,109,68,48,80,44,69,186,81,57,38,41,43,17,0,151,126,12,5,40,6,0,34,29,0,44,67,54,26,13,10,53,129,63,1,9,69,0,1,71,66,14,0,39,92,97,130,33,35,138,17,8,111,48,0,55,51,8,2,99,113,55,130,22,141,46,64,6,56,74,132,75,17,50,73,126,1,36,83,10,0,76,91,40,22,72,110,42,106,16,18,103,66,3,16,93,96,0,9,67,10,18,133,12,75,149,34,73,74,89,69,15,0,17,0,1,0,0,0,0,0,0,0,3,28,0,3,1,30,25,0,0,0,42,120,140,61,23,1,69,10,0,49,25,0,0,7,0,0,0,44,58,0,64,90,44,14,66,97,21,12,69,52,78,124,56,21,51,66,2,18,69,87,5,81,38,133,172,51,69,166,84,72,31,25,64,4,1,72,17,0,11,144,19,0,130,148,129,5,68,80,10,9,80,49,3,6,3,97,50,15,83

InterPro domains:
  IPR025725 E3 ubiquitin-protein ligase SopA-like, catalytic domain [PF13979] (620-781)
  IPR025726 E3 ubiquitin ligase SopA-like central domain [PF13981] (370-511)
  IPR038270 SopA-like, catalytic domain superfamily [G3DSA:1.10.4140.10] (590-782)

CATH classification: 2.160.20.80 (+3 more: 1.25.40.300, 3.40.1850.10, 1.10.4140.10)

Secondary structure (DSSP, 8-state):
-----S-HHHHHHHHHHHHHHHHTTPPPPTTTTB-TT-B-TT-BGGGTS-GGGGSTT---EES-B-TT-B-TT-B-TT-EEES-B-TT-B-TT-B-TT-EEES-B-TT-EE---TT--SPPEEEEEE-TT-EE-S--EEEEEEP----SPPPPP-SS---EEEETTEEEEPPSS--HHHHHHHH-STTTTT-SHHHHHHTS-GGGHHHHHHHHHHHHHHHHTT---HHHHGGGHHHHHHHHTSTTGGG-HHHHHHHHHHHHHHHHHHHHHHSSSPPP---HHIIIIIHHHHHHHHHH-TTHHHHTHHHHHHHHHHHHH-TT--HHHHHHHHHHHHHHHHSTTTGGG--TTTSTTSSSS--TT-SSS--EEEE-SS-TTEEEEE-HHHHHHHHS--TT--S--SEEEETTEEE--TTS-HHHHHHHH-HHHHHHHHHHHHHHHHHHHHHHHS-TTT-HHHHHHHHHHTT-S--S--TTSHHHHHHHHHHHGGG-GGGS--HHHHHHHHHHTT-TTS-HHHHHHHHHHHHHHHHHHTSTTTT--SS---HHHHHHHHHHHHHHHHH-GGGSS-HHHHHHHHHHHS--S---S--SHHHHHHHHHHHHH-HHHHHHHS-GGG-

Radius of gyration: 29.63 Å; Cα contacts (8 Å, |Δi|>4): 1111; chains: 1; bounding box: 70×60×83 Å

Sequence (620 aa):
ATSSPSSPADWAKKLTDAVLRQKAGETLTAADRDFSNADFRNITFSKILPPSFMERDGDIIKGFNFSNSKFTYSDISHLHFDECRFTYSTLSDVVCSNTKFSNSDMNEVFLQYSITTQQQPSFIDTTLKNTLIRHKANLSGVILNEPDNSSPPSVSGGGNFIRLGDIWLQMPLLWTENAVDGFLNHEHNNGKSILMTIDSLPDKYSQEKVQAMEDLVKSLRGGRLTEACIRPVESSLVSVLAHPPYTQSALISEWLGPVQERFFAHQCQTYNDVPLPAPDTYYQQRILPVLLDSFDRNSAAMTTHSGLFNQVILHCMTGVDCTDGTRQKAAALYEQYLAHPAVSPHIHNGLFGNYDGSPDWTTRAADNFLLLSSQDSDTAMMLSTDTLLTMLNPTPDTAWDNFYLLRAGENVSTAQISPVELFRHDFPVFLAAFNQQATQRRFGELIDIILSTEEHGELNQQFLAATNQKHSTVKLIDDASVSRLATIFDPLLPEGKLSPAHYQHILSAYHLTDATPQKQAETLFCLSTAFARYSSSAIFGTEHDSPPALRGYAEALMQKAWELSPAIFPSSEQFTEWSDRFHGLHGAFTCTSVVADSMQRHARKYFPSVLSSILPLAWA